Protein 5CEC (pdb70)

Solvent-accessible surface area: 24980 Å² total; per-residue (Å²): 143,27,111,61,22,0,30,0,55,6,41,25,119,29,207,112,93,122,25,77,37,50,128,63,42,90,56,63,36,20,0,0,19,0,0,0,0,0,1,0,0,1,0,6,52,125,51,15,2,73,72,37,6,93,2,72,2,14,12,14,55,35,122,99,64,8,55,40,3,9,1,44,11,24,71,4,0,2,1,4,23,25,0,0,3,0,1,0,2,1,1,24,111,72,164,6,59,117,4,44,99,2,10,2,0,43,32,4,12,9,14,41,61,0,14,33,90,34,33,29,55,18,114,9,56,110,79,121,72,57,105,88,17,6,70,81,3,123,50,23,0,66,78,28,2,22,65,103,27,37,106,41,107,5,76,102,4,64,86,70,0,66,172,46,50,5,119,13,30,112,207,19,147,12,84,26,184,65,13,39,53,40,83,114,106,121,54,150,119,76,174,134,23,51,28,12,22,0,46,0,0,10,0,52,28,0,0,0,50,0,1,5,27,18,0,6,12,0,0,5,10,0,2,54,36,8,47,10,44,155,30,1,66,70,36,4,45,58,74,17,143,6,84,91,73,44,4,65,1,58,3,0,0,0,31,38,84,37,44,117,93,151,67,56,31,2,53,0,5,0,52,8,0,0,85,0,0,61,14,0,15,141,25,0,68,86,118,69,38,82,6,6,28,0,0,0,0,0,21,83,2,137,71,19,53,0,9,16,9,12,10,4,2,43,10,1,0,4,1,0,12,2,42,14,28,72,0,16,1,1,0,0,9,0,18,1,152,99,29,66,7,6,0,0,0,0,1,25,0,24,24,52,152,24,47,6,12,29,1,22,0,10,12,61,4,3,36,67,0,3,43,12,0,9,113,27,30,7,47,129,83,45,198,21,116,85,66,42,14,11,2,1,27,110,139,0,54,7,76,150,96,195,42,23,155,54,0,9,79,1,0,43,88,7,26,48,67,106,0,92,116,35,7,106,147,120,108,16,82,25,62,17,74,37,178,11,14,0,6,4,4,2,8,0,0,10,25,16,5,46,91,2,0,98,22,0,29,74,79,174,14,73,28,64,48,112,8,94,29,35,2,2,2,2,0,0,0,0,4,37,34,7,12,80,0,0,23,34,1,5,154,48,56,7,71,8,55,12,73,2,12,34,141,62,8,14,2,0,1,5,10,0,11,17,15,31,126,141,0,0,68,26,0,17,89,127,47,174,78,4,9,52,78,45,11,79,87,10,15,2,0,4,2,11,1,0,45,41,2,29,53,72,32,0,58,17,1,55,167,77,45,14,62,54,178,57,138,10,159,166,40,27,31,3,46,55,0,0,126,112,8,52,6,112,52,0,13,118,18,15,62,154,63,216

Organism: Bdellovibrio bacteriovorus (strain ATCC 15356 / DSM 50701 / NCIMB 9529 / HD100) (NCBI:txid264462)

B-factor: mean 24.03, std 9.9, range [12.22, 92.9]

InterPro domains:
  IPR000667 Peptidase S13, D-Ala-D-Ala carboxypeptidase C [PF02113] (47-142)
  IPR000667 Peptidase S13, D-Ala-D-Ala carboxypeptidase C [PF02113] (226-387)
  IPR000667 Peptidase S13, D-Ala-D-Ala carboxypeptidase C [PR00922] (66-85)
  IPR000667 Peptidase S13, D-Ala-D-Ala carboxypeptidase C [PR00922] (231-253)
  IPR000667 Peptidase S13, D-Ala-D-Ala carboxypeptidase C [PR00922] (278-292)
  IPR000667 Peptidase S13, D-Ala-D-Ala carboxypeptidase C [PR00922] (364-377)
  IPR000667 Peptidase S13, D-Ala-D-Ala carboxypeptidase C [PTHR30023] (226-404)
  IPR012338 Beta-lactamase/transpeptidase-like [G3DSA:3.40.710.10] (58-423)
  IPR012338 Beta-lactamase/transpeptidase-like [SSF56601] (33-402)

Secondary structure (DSSP, 8-state):
--EEEEEEEEETT-SS-PPEE-TTTTSEEE-GGGHHHHHHHHHHHHH-TT---EEEEEEEE-TTS-EEEEEE----TT-SHHHHHHHHHHHHHTT--EEEEEEE-TT----TTTTSTTTTTSPPP--SSHHHHHHHHHHHIIIIITSPPPHHHHHHHHHHHHHTT----SS---EEEEEEE--GGG----TT-EEEEEEPSPHHHHHHHHHHHT-HHHHHHHHHHTTHHHHHHHHHHHHH---TTTEE-SSSS-S-SS-SSS----EEEHHHHHHHHHHHHHHHHTTT--GGGTSEETTT-TTSTTTT--GGGTTTEEEEEEEETTEEEEEEEEEETTEEEEEEEEEE--TTT-TTHHHHHHHHHHHHHHHHHHTTTSB---S-------S--TT-S-EE-/---HHHHHHHHHT-HHHHHHHHTTT-S-TT---TTS--HHHHHHHTT-HHHHHHHHHTT--S----TTS--HHHHHHHTT-HHHHHHHHHTT---S-B-SSTT--BHHHHHHHH-HHHHHHHHHH-GGGGG---TTS--HHHHHHHH--HHHHHHHHHTT--SS---TTS--HHHHHHHTT-HHHHHHHHH--

Radius of gyration: 25.17 Å; Cα contacts (8 Å, |Δi|>4): 1293; chains: 2; bounding box: 52×52×85 Å

Sequence (594 aa):
MVYLNSMCHMAANSKTQQIQGDDNKDDDKFPLASISKVVTTLWAVDRLGPDYRFKTKLHVTPTANGSYDIHIEGSRDPLFGRNMSYFLISELNRMKITKIEKLTFDENFLLAWLAEEKPMIGGTTPKYDTVEQQASIVRATLTSSSFATAISPGYYTILKTKAARIGVQMSNRPKIDVRTISFVKKAEFQKNEKSTTMVVLMSAPLKTILKRMNNQSNNYIADNLYWNLGGTEAFNAYIAGKMQADTSDIEFHNGSGNNEGSVAKPVYNEATCEMMIKVLYSLDKSLSAKGYDLSDVMAVAAKDKASTVGSYGGVMAGSTTAKTGSVNKAKTLMGSVSTKNGEIYFAVLMHTDYDDKSRSDWGVASQQIKNKVSQLINQNGGPKAIKYTEQLPLPFDKYSYLTKAKSSKALNEAAEQGDLAKVKNLVQKNKIDLNAQDETGMTPLMNAAMGGNLDIVKFLLSKKVNLELKNNGGETALAFAVTNDAYDVAEELIKAGANVDIIVAGDEGDTLFMRAAQNNKKTAESILAKNKSLINKANTLGETALFAVARYGTPADIDFLIKKGADLKLKNKKGQTALDVAKEASNQDTAKALSKKK

CATH classification: 3.40.710.10 (+1 more: 3.50.80.20)

Nearest PDB structures (foldseek):
  5cec-assembly1_A  TM=1.003E+00  e=2.203E-93  Bdellovibrio bacteriovorus HD100
  3v39-assembly1_A  TM=9.933E-01  e=1.295E-89  Bdellovibrio bacteriovorus
  5ced-assembly1_A  TM=9.972E-01  e=3.856E-83  Bdellovibrio bacteriovorus HD100
  5ceb-assembly2_B  TM=9.934E-01  e=6.053E-80  Bdellovibrio bacteriovorus HD100
  5cer-assembly4_G  TM=9.906E-01  e=1.009E-71  Bdellovibrio bacteriovorus HD100

Structure (mmCIF, N/CA/C/O backbone):
data_5CEC
#
_entry.id   5CEC
#
_cell.length_a   51.610
_cell.length_b   59.170
_cell.length_c   192.270
_cell.angle_alpha   90.000
_cell.angle_beta   90.000
_cell.angle_gamma   90.000
#
_symmetry.space_group_name_H-M   'P 21 21 21'
#
loop_
_entity.id
_entity.type
_entity.pdbx_description
1 polymer Bd3459
2 polymer Bd3460
3 non-polymer 'SULFATE ION'
4 water water
#
loop_
_atom_site.group_PDB
_atom_site.id
_atom_site.type_symbol
_atom_site.label_atom_id
_atom_site.label_alt_id
_atom_site.label_comp_id
_atom_site.label_asym_id
_atom_site.label_entity_id
_atom_site.label_seq_id
_atom_site.pdbx_PDB_ins_code
_atom_site.Cartn_x
_atom_site.Cartn_y
_atom_site.Cartn_z
_atom_site.occupancy
_atom_site.B_iso_or_equiv
_atom_site.auth_seq_id
_atom_site.auth_comp_id
_atom_site.auth_asym_id
_atom_site.auth_atom_id
_atom_site.pdbx_PDB_model_num
ATOM 1 N N . MET A 1 38 ? -23.725 -18.327 -38.257 1.00 20.55 38 MET A N 1
ATOM 2 C CA . MET A 1 38 ? -24.272 -17.561 -39.402 1.00 19.44 38 MET A CA 1
ATOM 3 C C . MET A 1 38 ? -24.613 -16.207 -38.887 1.00 19.95 38 MET A C 1
ATOM 4 O O . MET A 1 38 ? -25.108 -16.090 -37.770 1.00 21.19 38 MET A O 1
ATOM 9 N N . VAL A 1 39 ? -24.362 -15.207 -39.697 1.00 17.63 39 VAL A N 1
ATOM 10 C CA . VAL A 1 39 ? -24.626 -13.849 -39.278 1.00 16.53 39 VAL A CA 1
ATOM 11 C C . VAL A 1 39 ? -25.846 -13.313 -40.006 1.00 17.01 39 VAL A C 1
ATOM 12 O O . VAL A 1 39 ? -25.918 -13.412 -41.227 1.00 18.67 39 VAL A O 1
ATOM 16 N N . TYR A 1 40 ? -26.799 -12.774 -39.240 1.00 17.04 40 TYR A N 1
ATOM 17 C CA . TYR A 1 40 ? -27.890 -11.979 -39.814 1.00 17.65 40 TYR A CA 1
ATOM 18 C C . TYR A 1 40 ? -28.414 -11.037 -38.773 1.00 16.46 40 TYR A C 1
ATOM 19 O O . TYR A 1 40 ? -28.142 -11.197 -37.594 1.00 17.17 40 TYR A O 1
ATOM 28 N N . LEU A 1 41 ? -29.151 -10.034 -39.231 1.00 17.75 41 LEU A N 1
ATOM 29 C CA . LEU A 1 41 ? -29.742 -9.041 -38.362 1.00 16.94 41 LEU A CA 1
ATOM 30 C C . LEU A 1 41 ? -30.899 -9.623 -37.560 1.00 16.48 41 LEU A C 1
ATOM 31 O O . LEU A 1 41 ? -31.765 -10.282 -38.102 1.00 18.76 41 LEU A O 1
ATOM 36 N N . ASN A 1 42 ? -30.905 -9.365 -36.252 1.00 16.05 42 ASN A N 1
ATOM 37 C CA . ASN A 1 42 ? -32.104 -9.581 -35.434 1.00 17.19 42 ASN A CA 1
ATOM 38 C C . ASN A 1 42 ? -32.988 -8.346 -35.542 1.00 17.16 42 ASN A C 1
ATOM 39 O O . ASN A 1 42 ? -34.125 -8.438 -35.976 1.00 19.85 42 ASN A O 1
ATOM 44 N N . SER A 1 43 ? -32.461 -7.186 -35.158 1.00 16.70 43 SER A N 1
ATOM 45 C CA . SER A 1 43 ? -33.188 -5.927 -35.316 1.00 17.33 43 SER A CA 1
ATOM 46 C C . SER A 1 43 ? -32.280 -4.724 -35.272 1.00 16.76 43 SER A C 1
ATOM 47 O O . SER A 1 43 ? -31.302 -4.724 -34.547 1.00 16.38 43 SER A O 1
ATOM 50 N N . MET A 1 44 ? -32.661 -3.680 -36.019 1.00 16.33 44 MET A N 1
ATOM 51 C CA . MET A 1 44 ? -32.059 -2.355 -35.910 1.00 16.72 44 MET A CA 1
ATOM 52 C C . MET A 1 44 ? -33.146 -1.331 -35.803 1.00 18.10 44 MET A C 1
ATOM 53 O O . MET A 1 44 ? -34.162 -1.380 -36.509 1.00 19.95 44 MET A O 1
ATOM 58 N N . CYS A 1 45 ? -32.896 -0.359 -34.955 1.00 17.82 45 CYS A N 1
ATOM 59 C CA . CYS A 1 45 ? -33.850 0.726 -34.769 1.00 20.28 45 CYS A CA 1
ATOM 60 C C . CYS A 1 45 ? -33.074 2.038 -34.516 1.00 17.98 45 CYS A C 1
ATOM 61 O O . CYS A 1 45 ? -31.889 2.030 -34.182 1.00 17.39 45 CYS A O 1
ATOM 64 N N . HIS A 1 46 ? -33.755 3.160 -34.681 1.00 18.21 46 HIS A N 1
ATOM 65 C CA . HIS A 1 46 ? -33.164 4.461 -34.459 1.00 18.78 46 HIS A CA 1
ATOM 66 C C . HIS A 1 46 ? -34.230 5.514 -34.143 1.00 18.35 46 HIS A C 1
ATOM 67 O O . HIS A 1 46 ? -35.400 5.316 -34.440 1.00 20.93 46 HIS A O 1
ATOM 74 N N . MET A 1 47 ? -33.824 6.654 -33.579 1.00 19.10 47 MET A N 1
ATOM 75 C CA . MET A 1 47 ? -34.765 7.745 -33.338 1.00 19.44 47 MET A CA 1
ATOM 76 C C . MET A 1 47 ? -33.952 9.022 -33.214 1.00 20.25 47 MET A C 1
ATOM 77 O O . MET A 1 47 ? -32.976 9.044 -32.460 1.00 19.83 47 MET A O 1
ATOM 82 N N . ALA A 1 48 ? -34.375 10.101 -33.889 1.00 21.15 48 ALA A N 1
ATOM 83 C CA . ALA A 1 48 ? -33.706 11.398 -33.691 1.00 22.55 48 ALA A CA 1
ATOM 84 C C . ALA A 1 48 ? -33.925 11.835 -32.239 1.00 22.81 48 ALA A C 1
ATOM 85 O O . ALA A 1 48 ? -35.033 11.698 -31.701 1.00 24.45 48 ALA A O 1
ATOM 87 N N . ALA A 1 49 ? -32.893 12.383 -31.606 1.00 23.05 49 ALA A N 1
ATOM 88 C CA . ALA A 1 49 ? -32.972 12.786 -30.187 1.00 24.30 49 ALA A CA 1
ATOM 89 C C . ALA A 1 49 ? -34.019 13.851 -29.914 1.00 28.15 49 ALA A C 1
ATOM 90 O O . ALA A 1 49 ? -34.652 13.888 -28.836 1.00 31.00 49 ALA A O 1
ATOM 92 N N . ASN A 1 50 ? -34.187 14.726 -30.894 1.00 27.10 50 ASN A N 1
ATOM 93 C CA . ASN A 1 50 ? -35.136 15.814 -30.815 1.00 27.56 50 ASN A CA 1
ATOM 94 C C . ASN A 1 50 ? -36.546 15.467 -31.347 1.00 29.02 50 ASN A C 1
ATOM 95 O O . ASN A 1 50 ? -37.372 16.359 -31.546 1.00 29.91 50 ASN A O 1
ATOM 100 N N . SER A 1 51 ? -36.833 14.191 -31.600 1.00 29.08 51 SER A N 1
ATOM 101 C CA . SER A 1 51 ? -38.136 13.787 -32.117 1.00 33.85 51 SER A CA 1
ATOM 102 C C . SER A 1 51 ? -39.307 14.313 -31.269 1.00 36.88 51 SER A C 1
ATOM 103 O O . SER A 1 51 ? -39.326 14.108 -30.053 1.00 37.08 51 SER A O 1
ATOM 106 N N . LYS A 1 52 ? -40.260 14.991 -31.912 1.00 40.65 52 LYS A N 1
ATOM 107 C CA . LYS A 1 52 ? -41.477 15.472 -31.228 1.00 42.22 52 LYS A CA 1
ATOM 108 C C . LYS A 1 52 ? -42.427 14.330 -30.861 1.00 40.89 52 LYS A C 1
ATOM 109 O O . LYS A 1 52 ? -43.061 14.353 -29.797 1.00 46.56 52 LYS A O 1
ATOM 115 N N . THR A 1 53 ? -42.535 13.344 -31.753 1.00 40.70 53 THR A N 1
ATOM 116 C CA . THR A 1 53 ? -43.449 12.223 -31.569 1.00 44.19 53 THR A CA 1
ATOM 117 C C . THR A 1 53 ? -42.801 11.150 -30.688 1.00 43.68 53 THR A C 1
ATOM 118 O O . THR A 1 53 ? -43.501 10.342 -30.093 1.00 44.84 53 THR A O 1
ATOM 122 N N . GLN A 1 54 ? -41.461 11.130 -30.622 1.00 43.43 54 GLN A N 1
ATOM 123 C CA . GLN A 1 54 ? -40.705 10.042 -29.994 1.00 41.50 54 GLN A CA 1
ATOM 124 C C . GLN A 1 54 ? -41.114 8.654 -30.534 1.00 36.31 54 GLN A C 1
ATOM 125 O O . GLN A 1 54 ? -41.080 7.648 -29.815 1.00 40.90 54 GLN A O 1
ATOM 131 N N . GLN A 1 55 ? -41.460 8.606 -31.820 1.00 35.34 55 GLN A N 1
ATOM 132 C CA . GLN A 1 55 ? -41.729 7.347 -32.494 1.00 33.48 55 GLN A CA 1
ATOM 133 C C . GLN A 1 55 ? -40.392 6.727 -32.862 1.00 29.80 55 GLN A C 1
ATOM 134 O O . GLN A 1 55 ? -39.544 7.330 -33.509 1.00 30.50 55 GLN A O 1
ATOM 140 N N . ILE A 1 56 ? -40.215 5.497 -32.456 1.00 26.88 56 ILE A N 1
ATOM 141 C CA . ILE A 1 56 ? -38.993 4.757 -32.794 1.00 24.75 56 ILE A CA 1
ATOM 142 C C . ILE A 1 56 ? -39.118 4.146 -34.189 1.00 25.32 56 ILE A C 1
ATOM 143 O O . ILE A 1 56 ? -40.132 3.507 -34.502 1.00 28.35 56 ILE A O 1
ATOM 148 N N . GLN A 1 57 ? -38.094 4.346 -35.022 1.00 24.78 57 GLN A N 1
ATOM 149 C CA . GLN A 1 57 ? -38.059 3.843 -36.391 1.00 26.50 57 GLN A CA 1
ATOM 150 C C . GLN A 1 57 ? -37.259 2.544 -36.399 1.00 24.58 57 GLN A C 1
ATOM 151 O O . GLN A 1 57 ? -36.227 2.454 -35.762 1.00 26.32 57 GLN A O 1
ATOM 157 N N . GLY A 1 58 ? -37.702 1.559 -37.163 1.00 24.66 58 GLY A N 1
ATOM 158 C CA . GLY A 1 58 ? -36.902 0.360 -37.352 1.00 28.44 58 GLY A CA 1
ATOM 159 C C . GLY A 1 58 ? -37.768 -0.733 -37.887 1.00 26.81 58 GLY A C 1
ATOM 160 O O . GLY A 1 58 ? -38.933 -0.499 -38.200 1.00 29.25 58 GLY A O 1
ATOM 161 N N . ASP A 1 59 ? -37.188 -1.925 -37.963 1.00 26.18 59 ASP A N 1
ATOM 162 C CA . ASP A 1 59 ? -37.868 -3.084 -38.529 1.00 25.19 59 ASP A CA 1
ATOM 163 C C . ASP A 1 59 ? -38.967 -3.697 -37.633 1.00 25.56 59 ASP A C 1
ATOM 164 O O . ASP A 1 59 ? -39.155 -3.288 -36.503 1.00 24.84 59 ASP A O 1
ATOM 169 N N . ASP A 1 60 ? -39.684 -4.702 -38.163 1.00 25.26 60 ASP A N 1
ATOM 170 C CA . ASP A 1 60 ? -40.778 -5.363 -37.407 1.00 25.43 60 ASP A CA 1
ATOM 171 C C . ASP A 1 60 ? -40.347 -6.173 -36.221 1.00 24.20 60 ASP A C 1
ATOM 172 O O . ASP A 1 60 ? -41.211 -6.551 -35.419 1.00 29.42 60 ASP A O 1
ATOM 177 N N . ASN A 1 61 ? -39.029 -6.407 -36.074 1.00 21.90 61 ASN A N 1
ATOM 178 C CA . ASN A 1 61 ? -38.549 -7.115 -34.918 1.00 22.02 61 ASN A CA 1
ATOM 179 C C . ASN A 1 61 ? -38.087 -6.192 -33.841 1.00 20.16 61 ASN A C 1
ATOM 180 O O . ASN A 1 61 ? -37.557 -6.663 -32.863 1.00 21.38 61 ASN A O 1
ATOM 185 N N . LYS A 1 62 ? -38.376 -4.881 -33.963 1.00 19.87 62 LYS A N 1
ATOM 186 C CA . LYS A 1 62 ? -37.885 -3.913 -32.958 1.00 20.17 62 LYS A CA 1
ATOM 187 C C . LYS A 1 62 ? -38.511 -4.075 -31.566 1.00 19.95 62 LYS A C 1
ATOM 188 O O . LYS A 1 62 ? -38.001 -3.527 -30.588 1.00 19.95 62 LYS A O 1
ATOM 194 N N . ASP A 1 63 ? -39.644 -4.786 -31.502 1.00 20.98 63 ASP A N 1
ATOM 195 C CA A ASP A 1 63 ? -40.317 -5.075 -30.230 0.50 22.15 63 ASP A CA 1
ATOM 196 C CA B ASP A 1 63 ? -40.346 -5.091 -30.248 0.50 23.00 63 ASP A CA 1
ATOM 197 C C . ASP A 1 63 ? -40.160 -6.541 -29.759 1.00 22.35 63 ASP A C 1
ATOM 198 O O . ASP A 1 63 ? -40.913 -7.011 -28.871 1.00 25.11 63 ASP A O 1
ATOM 207 N N . ASP A 1 64 ? -39.167 -7.254 -30.315 1.00 21.89 64 ASP A N 1
ATOM 208 C CA . ASP A 1 64 ? -38.863 -8.636 -29.913 1.00 22.38 64 ASP A CA 1
ATOM 209 C C . ASP A 1 64 ? -37.587 -8.668 -29.069 1.00 19.81 64 ASP A C 1
ATOM 210 O O . ASP A 1 64 ? -36.617 -7.925 -29.355 1.00 19.41 64 ASP A O 1
ATOM 215 N N . LYS A 1 65 ? -37.560 -9.516 -28.034 1.00 20.05 65 L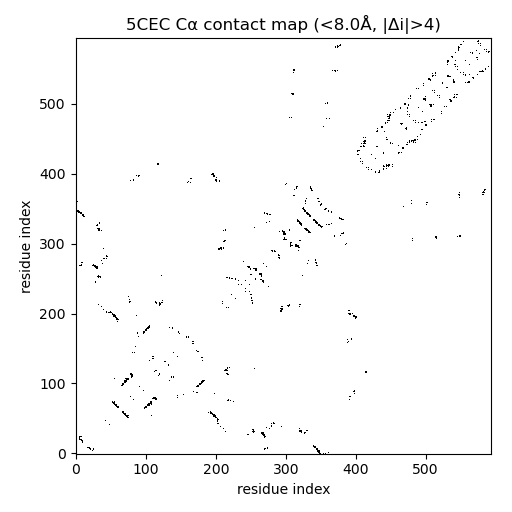YS A N 1
ATOM 216 C CA . LYS A 1 65 ? -36.359 -9.602 -27.185 1.00 18.47 65 LYS A CA 1
ATOM 217 C C . LYS A 1 65 ? -35.242 -10.385 -27.873 1.00 19.28 65 LYS A C 1
ATOM 218 O O . LYS A 1 65 ? -35.499 -11.449 -28.441 1.00 19.41 65 LYS A O 1
ATOM 224 N N . PHE A 1 66 ? -34.005 -9.867 -27.780 1.00 17.58 66 PHE A N 1
ATOM 225 C CA . PHE A 1 66 ? -32.797 -10.563 -28.261 1.00 17.85 66 PHE A CA 1
ATOM 226 C C . PHE A 1 66 ? -31.684 -10.427 -27.234 1.00 17.21 66 PHE A C 1
ATOM 227 O O . PHE A 1 66 ? -31.713 -9.500 -26.406 1.00 16.83 66 PHE A O 1
ATOM 235 N N . PRO A 1 67 ? -30.685 -11.319 -27.288 1.00 16.40 67 PRO A N 1
ATOM 236 C CA . PRO A 1 67 ? -29.529 -11.160 -26.406 1.00 16.50 67 PRO A CA 1
ATOM 237 C C . PRO A 1 67 ? -28.797 -9.842 -26.645 1.00 15.50 67 PRO A C 1
ATOM 238 O O . PRO A 1 67 ? -28.588 -9.466 -27.794 1.00 15.96 67 PRO A O 1
ATOM 242 N N . LEU A 1 68 ? -28.471 -9.163 -25.559 1.00 15.42 68 LEU A N 1
ATOM 243 C CA . LEU A 1 68 ? -27.829 -7.854 -25.634 1.00 14.94 68 LEU A CA 1
ATOM 244 C C . LEU A 1 68 ? -26.318 -7.896 -25.552 1.00 14.70 68 LEU A C 1
ATOM 245 O O . LEU A 1 68 ? -25.635 -6.956 -25.983 1.00 15.17 68 LEU A O 1
ATOM 250 N N . ALA A 1 69 ? -25.794 -8.915 -24.894 1.00 15.00 69 ALA A N 1
ATOM 251 C CA . ALA A 1 69 ? -24.372 -8.909 -24.521 1.00 15.21 69 ALA A CA 1
ATOM 252 C C . ALA A 1 69 ? -24.055 -7.617 -23.758 1.00 14.42 69 ALA A C 1
ATOM 253 O O . ALA A 1 69 ? -24.911 -7.120 -23.012 1.00 14.30 69 ALA A O 1
ATOM 255 N N . SER A 1 70 ? -22.875 -7.028 -23.962 1.00 14.32 70 SER A N 1
ATOM 256 C CA . SER A 1 70 ? -22.441 -5.929 -23.112 1.00 14.21 70 SER A CA 1
ATOM 257 C C . SER A 1 70 ? -23.129 -4.590 -23.380 1.00 13.63 70 SER A C 1
ATOM 258 O O . SER A 1 70 ? -22.889 -3.648 -22.626 1.00 13.62 70 SER A O 1
ATOM 261 N N . ILE A 1 71 ? -24.010 -4.459 -24.376 1.00 12.86 71 ILE A N 1
ATOM 262 C CA . ILE A 1 71 ? -24.849 -3.247 -24.367 1.00 13.30 71 ILE A CA 1
ATOM 263 C C . ILE A 1 71 ? -25.776 -3.212 -23.162 1.00 13.26 71 ILE A C 1
ATOM 264 O O . ILE A 1 71 ? -26.245 -2.136 -22.767 1.00 13.97 71 ILE A O 1
ATOM 269 N N . SER A 1 72 ? -25.952 -4.348 -22.496 1.00 13.33 72 SER A N 1
ATOM 270 C CA . SER A 1 72 ? -26.549 -4.366 -21.167 1.00 13.28 72 SER A CA 1
ATOM 271 C C . SER A 1 72 ? -25.955 -3.304 -20.234 1.00 14.39 72 SER A C 1
ATOM 272 O O . SER A 1 72 ? -26.619 -2.779 -19.351 1.00 14.85 72 SER A O 1
ATOM 275 N N . LYS A 1 73 ? -24.649 -3.052 -20.389 1.00 13.42 73 LYS A N 1
ATOM 276 C CA . LYS A 1 73 ? -23.969 -2.088 -19.496 1.00 13.51 73 LYS A CA 1
ATOM 277 C C . LYS A 1 73 ? -24.511 -0.672 -19.629 1.00 14.07 73 LYS A C 1
ATOM 278 O O . LYS A 1 73 ? -24.400 0.091 -18.688 1.00 14.81 73 LYS A O 1
ATOM 284 N N . VAL A 1 74 ? -25.100 -0.345 -20.778 1.00 13.35 74 VAL A N 1
ATOM 285 C CA . VAL A 1 74 ? -25.721 0.970 -20.913 1.00 13.92 74 VAL A CA 1
ATOM 286 C C . VAL A 1 74 ? -26.992 1.056 -20.039 1.00 14.03 74 VAL A C 1
ATOM 287 O O . VAL A 1 74 ? -27.307 2.105 -19.486 1.00 14.49 74 VAL A O 1
ATOM 291 N N . VAL A 1 75 ? -27.704 -0.058 -19.905 1.00 14.49 75 VAL A N 1
ATOM 292 C CA . VAL A 1 75 ? -28.880 -0.106 -19.038 1.00 14.38 75 VAL A CA 1
ATOM 293 C C . VAL A 1 75 ? -28.448 0.030 -17.579 1.00 14.87 75 VAL A C 1
ATOM 294 O O . VAL A 1 75 ? -29.018 0.817 -16.802 1.00 15.00 75 VAL A O 1
ATOM 298 N N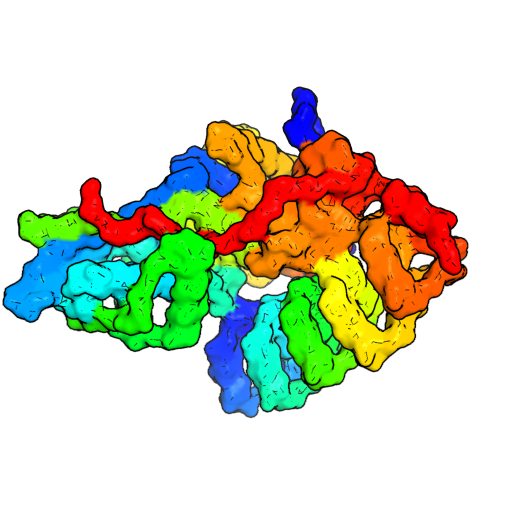 . THR A 1 76 ? -27.396 -0.690 -17.211 1.00 14.35 76 THR A N 1
ATOM 299 C CA . THR A 1 76 ? -26.830 -0.547 -15.838 1.00 14.42 76 THR A CA 1
ATOM 300 C C . THR A 1 76 ? -26.364 0.910 -15.580 1.00 14.35 76 THR A C 1
ATOM 301 O O . THR A 1 76 ? -26.545 1.415 -14.479 1.00 14.96 76 THR A O 1
ATOM 305 N N . THR A 1 77 ? -25.781 1.530 -16.608 1.00 13.98 77 THR A N 1
ATOM 306 C CA . THR A 1 77 ? -25.333 2.934 -16.551 1.00 13.76 77 THR A CA 1
ATOM 307 C C . THR A 1 77 ? -26.528 3.827 -16.243 1.00 14.43 77 THR A C 1
ATOM 308 O O . THR A 1 77 ? -26.444 4.667 -15.349 1.00 15.09 77 THR A O 1
ATOM 312 N N . LEU A 1 78 ? -27.631 3.656 -16.965 1.00 14.67 78 LEU A N 1
ATOM 313 C CA . LEU A 1 78 ? -28.838 4.468 -16.709 1.00 14.77 78 LEU A CA 1
ATOM 314 C C . LEU A 1 78 ? -29.304 4.264 -15.263 1.00 15.20 78 LEU A C 1
ATOM 315 O O . LEU A 1 78 ? -29.604 5.236 -14.555 1.00 16.77 78 LEU A O 1
ATOM 320 N N . TRP A 1 79 ? -29.398 3.005 -14.831 1.00 15.42 79 TRP A N 1
ATOM 321 C CA . TRP A 1 79 ? -29.891 2.709 -13.483 1.00 14.72 79 TRP A CA 1
ATOM 322 C C . TRP A 1 79 ? -29.017 3.430 -12.447 1.00 14.65 79 TRP A C 1
ATOM 323 O O . TRP A 1 79 ? -29.541 4.094 -11.543 1.00 16.37 79 TRP A O 1
ATOM 334 N N . ALA A 1 80 ? -27.690 3.311 -12.580 1.00 14.70 80 ALA A N 1
ATOM 335 C CA . ALA A 1 80 ? -26.778 3.934 -11.633 1.00 15.06 80 ALA A CA 1
ATOM 336 C C . ALA A 1 80 ? -26.890 5.482 -11.679 1.00 14.72 80 ALA A C 1
ATOM 337 O O . ALA A 1 80 ? -26.830 6.145 -10.639 1.00 16.17 80 ALA A O 1
ATOM 339 N N . VAL A 1 81 ? -26.934 6.055 -12.886 1.00 15.17 81 VAL A N 1
ATOM 340 C CA . VAL A 1 81 ? -27.061 7.516 -13.020 1.00 16.35 81 VAL A CA 1
ATOM 341 C C . VAL A 1 81 ? -28.327 8.007 -12.333 1.00 16.86 81 VAL A C 1
ATOM 342 O O . VAL A 1 81 ? -28.314 9.005 -11.630 1.00 18.61 81 VAL A O 1
ATOM 346 N N . ASP A 1 82 ? -29.420 7.289 -12.530 1.00 16.57 82 ASP A N 1
ATOM 347 C CA . ASP A 1 82 ? -30.714 7.666 -11.903 1.00 17.60 82 ASP A CA 1
ATOM 348 C C . ASP A 1 82 ? -30.693 7.468 -10.381 1.00 17.89 82 ASP A C 1
ATOM 349 O O . ASP A 1 82 ? -31.209 8.304 -9.640 1.00 21.07 82 ASP A O 1
ATOM 354 N N . ARG A 1 83 ? -30.132 6.368 -9.900 1.00 18.85 83 ARG A N 1
ATOM 355 C CA . ARG A 1 83 ? -30.175 6.073 -8.473 1.00 18.42 83 ARG A CA 1
ATOM 356 C C . ARG A 1 83 ? -29.150 6.886 -7.676 1.00 19.11 83 ARG A C 1
ATOM 357 O O . ARG A 1 83 ? -29.415 7.254 -6.527 1.00 21.81 83 ARG A O 1
ATOM 365 N N . LEU A 1 84 ? -27.981 7.124 -8.255 1.00 18.13 84 LEU A N 1
ATOM 366 C CA . LEU A 1 84 ? -26.869 7.767 -7.538 1.00 19.81 84 LEU A CA 1
ATOM 367 C C . LEU A 1 84 ? -26.531 9.173 -7.968 1.00 18.36 84 LEU A C 1
ATOM 368 O O . LEU A 1 84 ? -26.090 9.987 -7.143 1.00 20.59 84 LEU A O 1
ATOM 373 N N . GLY A 1 85 ? -26.699 9.448 -9.253 1.00 20.06 85 GLY A N 1
ATOM 374 C CA . GLY A 1 85 ? -26.284 10.704 -9.862 1.00 19.19 85 GLY A CA 1
ATOM 375 C C . GLY A 1 85 ? -24.876 10.580 -10.444 1.00 18.47 85 GLY A C 1
ATOM 376 O O . GLY A 1 85 ? -24.012 9.921 -9.876 1.00 18.09 85 GLY A O 1
ATOM 377 N N . PRO A 1 86 ? -24.627 11.254 -11.578 1.00 18.37 86 PRO A N 1
ATOM 378 C CA . PRO A 1 86 ? -23.311 11.135 -12.223 1.00 19.26 86 PRO A CA 1
ATOM 379 C C . PRO A 1 86 ? -22.138 11.701 -11.441 1.00 18.13 86 PRO A C 1
ATOM 380 O O . PRO A 1 86 ? -21.003 11.343 -11.739 1.00 18.44 86 PRO A O 1
ATOM 384 N N . ASP A 1 87 ? -22.414 12.565 -10.469 1.00 17.43 87 ASP A N 1
ATOM 385 C CA . ASP A 1 87 ? -21.371 13.150 -9.642 1.00 18.16 87 ASP A CA 1
ATOM 386 C C . ASP A 1 87 ? -21.208 12.441 -8.309 1.00 18.34 87 ASP A C 1
ATOM 387 O O . ASP A 1 87 ? -20.415 12.869 -7.456 1.00 20.35 87 ASP A O 1
ATOM 392 N N . TYR A 1 88 ? -21.930 11.336 -8.115 1.00 17.86 88 TYR A N 1
ATOM 393 C CA . TYR A 1 88 ? -21.845 10.579 -6.853 1.00 16.99 88 TYR A CA 1
ATOM 394 C C . TYR A 1 88 ? -20.412 10.051 -6.672 1.00 15.77 88 TYR A C 1
ATOM 395 O O . TYR A 1 88 ? -19.801 9.585 -7.644 1.00 18.40 88 TYR A O 1
ATOM 404 N N . ARG A 1 89 ? -19.912 10.078 -5.438 1.00 16.54 89 ARG A N 1
ATOM 405 C CA . ARG A 1 89 ? -18.659 9.422 -5.099 1.00 16.64 89 ARG A CA 1
ATOM 406 C C . ARG A 1 89 ? -18.867 8.381 -4.001 1.00 16.08 89 ARG A C 1
ATOM 407 O O . ARG A 1 89 ? -19.650 8.585 -3.082 1.00 17.75 89 ARG A O 1
ATOM 415 N N . PHE A 1 90 ? -18.173 7.250 -4.143 1.00 15.61 90 PHE A N 1
ATOM 416 C CA . PHE A 1 90 ? -18.177 6.204 -3.154 1.00 16.44 90 PHE A CA 1
ATOM 417 C C . PHE A 1 90 ? -17.198 6.637 -2.079 1.00 17.51 90 PHE A C 1
ATOM 418 O O . PHE A 1 90 ? -16.007 6.807 -2.348 1.00 17.71 90 PHE A O 1
ATOM 426 N N . LYS A 1 91 ? -17.709 6.795 -0.862 1.00 17.21 91 LYS A N 1
ATOM 427 C CA . LYS A 1 91 ? -16.938 7.417 0.246 1.00 18.53 91 LYS A CA 1
ATOM 428 C C . LYS A 1 91 ? -16.469 6.326 1.197 1.00 18.65 91 LYS A C 1
ATOM 429 O O . LYS A 1 91 ? -17.164 5.993 2.173 1.00 20.93 91 LYS A O 1
ATOM 435 N N . THR A 1 92 ? -15.315 5.729 0.892 1.00 17.22 92 THR A N 1
ATOM 436 C CA . THR A 1 92 ? -14.726 4.699 1.761 1.00 17.68 92 THR A CA 1
ATOM 437 C C . THR A 1 92 ? -14.141 5.433 2.971 1.00 17.18 92 THR A C 1
ATOM 438 O O . THR A 1 92 ? -13.449 6.443 2.814 1.00 19.36 92 THR A O 1
ATOM 442 N N . LYS A 1 93 ? -14.474 4.962 4.174 1.00 17.18 93 LYS A N 1
ATOM 443 C CA . LYS A 1 93 ? -14.018 5.603 5.394 1.00 18.51 93 LYS A CA 1
ATOM 444 C C . LYS A 1 93 ? -12.979 4.745 6.099 1.00 16.98 93 LYS A C 1
ATOM 445 O O . LYS A 1 93 ? -13.088 3.523 6.164 1.00 19.13 93 LYS A O 1
ATOM 451 N N . LEU A 1 94 ? -11.919 5.383 6.555 1.00 17.00 94 LEU A N 1
ATOM 452 C CA . LEU A 1 94 ? -10.895 4.723 7.338 1.00 17.24 94 LEU A CA 1
ATOM 453 C C . LEU A 1 94 ? -10.980 5.325 8.737 1.00 17.64 94 LEU A C 1
ATOM 454 O O . LEU A 1 94 ? -10.858 6.534 8.920 1.00 21.21 94 LEU A O 1
ATOM 459 N N . HIS A 1 95 ? -11.128 4.471 9.718 1.00 17.56 95 HIS A N 1
ATOM 460 C CA . HIS A 1 95 ? -11.158 4.862 11.117 1.00 18.30 95 HIS A CA 1
ATOM 461 C C . HIS A 1 95 ? -9.786 4.569 11.685 1.00 18.62 95 HIS A C 1
ATOM 462 O O . HIS A 1 95 ? -9.414 3.412 11.771 1.00 20.07 95 HIS A O 1
ATOM 469 N N . VAL A 1 96 ? -9.030 5.626 11.981 1.00 18.21 96 VAL A N 1
ATOM 470 C CA . VAL A 1 96 ? -7.590 5.535 12.243 1.00 19.69 96 VAL A CA 1
ATOM 471 C C . VAL A 1 96 ? -7.301 5.849 13.696 1.00 19.99 96 VAL A C 1
ATOM 472 O O . VAL A 1 96 ? -7.640 6.957 14.157 1.00 21.73 96 VAL A O 1
ATOM 476 N N . THR A 1 97 ? -6.638 4.933 14.399 1.00 20.07 97 THR A N 1
ATOM 477 C CA . THR A 1 97 ? -6.306 5.135 15.815 1.00 21.72 97 THR A CA 1
ATOM 478 C C . THR A 1 97 ? -4.813 4.894 16.051 1.00 22.38 97 THR A C 1
ATOM 479 O O . THR A 1 97 ? -4.306 3.832 15.661 1.00 24.06 97 THR A O 1
ATOM 483 N N . PRO A 1 98 ? -4.112 5.854 16.684 1.00 23.42 98 PRO A N 1
ATOM 484 C CA . PRO A 1 98 ? -2.690 5.599 16.980 1.00 25.09 98 PRO A CA 1
ATOM 485 C C . PRO A 1 98 ? -2.517 4.505 18.037 1.00 26.31 98 PRO A C 1
ATOM 486 O O . PRO A 1 98 ? -3.380 4.347 18.893 1.00 28.94 98 PRO A O 1
ATOM 490 N N . THR A 1 99 ? -1.447 3.719 17.935 1.00 27.23 99 THR A N 1
ATOM 491 C CA . THR A 1 99 ? -1.144 2.698 18.943 1.00 31.93 99 THR A CA 1
ATOM 492 C C . THR A 1 99 ? 0.146 3.055 19.638 1.00 38.65 99 THR A C 1
ATOM 493 O O . THR A 1 99 ? 0.954 3.831 19.116 1.00 38.44 99 THR A O 1
ATOM 497 N N . ALA A 1 100 ? 0.352 2.425 20.790 1.00 44.59 100 ALA A N 1
ATOM 498 C CA . ALA A 1 100 ? 1.475 2.728 21.683 1.00 47.75 100 ALA A CA 1
ATOM 499 C C . ALA A 1 100 ? 2.873 2.693 21.028 1.00 50.23 100 ALA A C 1
ATOM 500 O O . ALA A 1 100 ? 3.767 3.420 21.477 1.00 57.85 100 ALA A O 1
ATOM 502 N N . ASN A 1 101 ? 3.061 1.875 19.984 1.00 49.46 101 ASN A N 1
ATOM 503 C CA . ASN A 1 101 ? 4.384 1.716 19.330 1.00 50.88 101 ASN A CA 1
ATOM 504 C C . ASN A 1 101 ? 4.656 2.590 18.074 1.00 50.36 101 ASN A C 1
ATOM 505 O O . ASN A 1 101 ? 5.582 2.284 17.302 1.00 50.43 101 ASN A O 1
ATOM 510 N N . GLY A 1 102 ? 3.866 3.654 17.866 1.00 45.94 102 GLY A N 1
ATOM 511 C CA . GLY A 1 102 ? 4.002 4.527 16.680 1.00 46.50 102 GLY A CA 1
ATOM 512 C C . GLY A 1 102 ? 3.300 4.025 15.423 1.00 42.16 102 GLY A C 1
ATOM 513 O O . GLY A 1 102 ? 3.401 4.623 14.339 1.00 44.36 102 GLY A O 1
ATOM 514 N N . SER A 1 103 ? 2.593 2.912 15.550 1.00 35.55 103 SER A N 1
ATOM 515 C CA . SER A 1 103 ? 1.795 2.389 14.455 1.00 33.36 103 SER A CA 1
ATOM 516 C C . SER A 1 103 ? 0.359 2.900 14.595 1.00 29.12 103 SER A C 1
ATOM 517 O O . SER A 1 103 ? 0.057 3.786 15.433 1.00 29.25 103 SER A O 1
ATOM 520 N N . TYR A 1 104 ? -0.508 2.374 13.729 1.00 23.62 104 TYR A N 1
ATOM 521 C CA . TYR A 1 104 ? -1.921 2.732 13.730 1.00 22.20 104 TYR A CA 1
ATOM 522 C C . TYR A 1 104 ? -2.759 1.496 13.564 1.00 21.06 104 TYR A C 1
ATOM 523 O O . TYR A 1 104 ? -2.338 0.541 12.902 1.00 22.12 104 TYR A O 1
ATOM 532 N N . ASP A 1 105 ? -3.932 1.512 14.188 1.00 20.54 105 ASP A N 1
ATOM 533 C CA . ASP A 1 105 ? -5.007 0.581 13.855 1.00 21.34 105 ASP A CA 1
ATOM 534 C C . ASP A 1 105 ? -5.934 1.265 12.879 1.00 20.36 105 ASP A C 1
ATOM 535 O O . ASP A 1 105 ? -6.243 2.460 13.040 1.00 21.55 105 ASP A O 1
ATOM 540 N N . ILE A 1 106 ? -6.391 0.524 11.868 1.00 19.49 106 ILE A N 1
ATOM 541 C CA . ILE A 1 106 ? -7.266 1.089 10.856 1.00 19.45 106 ILE A CA 1
ATOM 542 C C . ILE A 1 106 ? -8.414 0.152 10.594 1.00 18.54 106 ILE A C 1
ATOM 543 O O . ILE A 1 106 ? -8.200 -1.013 10.283 1.00 19.77 106 ILE A O 1
ATOM 548 N N . HIS A 1 107 ? -9.634 0.670 10.683 1.00 18.57 107 HIS A N 1
ATOM 549 C CA . HIS A 1 107 ? -10.816 -0.068 10.256 1.00 18.07 107 HIS A CA 1
ATOM 550 C C . HIS A 1 107 ? -11.368 0.562 8.988 1.00 17.35 107 HIS A C 1
ATOM 551 O O . HIS A 1 107 ? -11.637 1.760 8.975 1.00 18.27 107 HIS A O 1
ATOM 558 N N . ILE A 1 108 ? -11.525 -0.225 7.924 1.00 17.67 108 ILE A N 1
ATOM 559 C CA . ILE A 1 108 ? -12.139 0.242 6.678 1.00 17.21 108 ILE A CA 1
ATOM 560 C C . ILE A 1 108 ? -13.658 0.008 6.686 1.00 16.93 108 ILE A C 1
ATOM 561 O O . ILE A 1 108 ? -14.129 -1.131 6.731 1.00 18.33 108 ILE A O 1
ATOM 566 N N . GLU A 1 109 ? -14.403 1.101 6.706 1.00 17.15 109 GLU A N 1
ATOM 567 C CA . GLU A 1 109 ? -15.834 1.105 6.563 1.00 17.68 109 GLU A CA 1
ATOM 568 C C . GLU A 1 109 ? -16.101 1.295 5.081 1.00 17.03 109 GLU A C 1
ATOM 569 O O . GLU A 1 109 ? -15.927 2.391 4.530 1.00 17.71 109 GLU A O 1
ATOM 575 N N . GLY A 1 110 ? -16.466 0.202 4.409 1.00 16.40 110 GLY A N 1
ATOM 576 C CA . GLY A 1 110 ? -16.566 0.248 2.964 1.00 16.83 110 GLY A CA 1
ATOM 577 C C . GLY A 1 110 ? -17.745 1.037 2.427 1.00 16.50 110 GLY A C 1
ATOM 578 O O . GLY A 1 110 ? -18.708 1.307 3.135 1.00 18.70 110 GLY A O 1
ATOM 579 N N . SER A 1 111 ? -17.640 1.398 1.160 1.00 16.42 111 SER A N 1
ATOM 580 C CA . SER A 1 111 ? -18.659 2.109 0.437 1.00 16.18 111 SER A CA 1
ATOM 581 C C . SER A 1 111 ? -19.254 1.307 -0.734 1.00 17.08 111 SER A C 1
ATOM 582 O O . SER A 1 111 ? -20.047 1.849 -1.495 1.00 17.51 111 SER A O 1
ATOM 585 N N . ARG A 1 112 ? -18.790 0.069 -0.932 1.00 16.53 112 ARG A N 1
ATOM 586 C CA . ARG A 1 112 ? -19.115 -0.731 -2.120 1.00 16.27 112 ARG A CA 1
ATOM 587 C C . ARG A 1 112 ? -18.635 -0.089 -3.418 1.00 15.69 112 ARG A C 1
ATOM 588 O O . ARG A 1 112 ? -19.130 -0.362 -4.502 1.00 16.15 112 ARG A O 1
ATOM 596 N N . ASP A 1 113 ? -17.563 0.704 -3.311 1.00 14.37 113 ASP A N 1
ATOM 597 C CA . ASP A 1 113 ? -16.878 1.251 -4.503 1.00 15.17 113 ASP A CA 1
ATOM 598 C C . ASP A 1 113 ? -16.625 0.049 -5.431 1.00 13.72 113 ASP A C 1
ATOM 599 O O . ASP A 1 113 ? -15.951 -0.905 -5.030 1.00 15.27 113 ASP A O 1
ATOM 604 N N . PRO A 1 114 ? -17.105 0.126 -6.681 1.00 14.22 114 PRO A N 1
ATOM 605 C CA . PRO A 1 114 ? -17.002 -0.998 -7.633 1.00 14.88 114 PRO A CA 1
ATOM 606 C C . PRO A 1 114 ? -15.773 -0.963 -8.504 1.00 14.71 114 PRO A C 1
ATOM 607 O O . PRO A 1 114 ? -15.682 -1.717 -9.464 1.00 14.70 114 PRO A O 1
ATOM 611 N N . LEU A 1 115 ? -14.824 -0.092 -8.163 1.00 14.38 115 LEU A N 1
ATOM 612 C CA . LEU A 1 115 ? -13.555 0.006 -8.880 1.00 15.02 115 LEU A CA 1
ATOM 613 C C . LEU A 1 115 ? -12.403 0.113 -7.907 1.00 15.22 115 LEU A C 1
ATOM 614 O O . LEU A 1 115 ? -11.485 0.897 -8.103 1.00 17.66 115 LEU A O 1
ATOM 619 N N . PHE A 1 116 ? -12.434 -0.735 -6.890 1.00 14.73 116 PHE A N 1
ATOM 620 C CA . PHE A 1 116 ? -11.437 -0.710 -5.820 1.00 14.66 116 PHE A CA 1
ATOM 621 C C . PHE A 1 116 ? -10.613 -1.976 -5.974 1.00 15.34 116 PHE A C 1
ATOM 622 O O . PHE A 1 116 ? -11.018 -3.058 -5.542 1.00 15.90 116 PHE A O 1
ATOM 630 N N . GLY A 1 117 ? -9.463 -1.808 -6.612 1.00 15.08 117 GLY A N 1
ATOM 631 C CA . GLY A 1 117 ? -8.543 -2.894 -6.873 1.00 16.05 117 GLY A CA 1
ATOM 632 C C . GLY A 1 117 ? -7.121 -2.403 -6.718 1.00 14.73 117 GLY A C 1
ATOM 633 O O . GLY A 1 117 ? -6.826 -1.553 -5.865 1.00 15.44 117 GLY A O 1
ATOM 634 N N . ARG A 1 118 ? -6.246 -2.908 -7.578 1.00 14.92 118 ARG A N 1
ATOM 635 C CA . ARG A 1 118 ? -4.832 -2.494 -7.581 1.00 15.05 118 ARG A CA 1
ATOM 636 C C . ARG A 1 118 ? -4.640 -0.997 -7.509 1.00 15.28 118 ARG A C 1
ATOM 637 O O . ARG A 1 118 ? -3.898 -0.509 -6.652 1.00 15.51 118 ARG A O 1
ATOM 645 N N . ASN A 1 119 ? -5.233 -0.271 -8.445 1.00 15.63 119 ASN A N 1
ATOM 646 C CA . ASN A 1 119 ? -4.837 1.136 -8.606 1.00 15.28 119 ASN A CA 1
ATOM 647 C C . ASN A 1 119 ? -5.379 2.028 -7.496 1.00 14.80 119 ASN A C 1
ATOM 648 O O . ASN A 1 119 ? -4.657 2.912 -6.990 1.00 16.70 119 ASN A O 1
ATOM 653 N N . MET A 1 120 ? -6.623 1.806 -7.060 1.00 15.18 120 MET A N 1
ATOM 654 C CA . MET A 1 120 ? -7.111 2.515 -5.876 1.00 14.82 120 MET A CA 1
ATOM 655 C C . MET A 1 120 ? -6.293 2.179 -4.621 1.00 15.27 120 MET A C 1
ATOM 656 O O . MET A 1 120 ? -6.062 3.035 -3.770 1.00 15.94 120 MET A O 1
ATOM 661 N N . SER A 1 121 ? -5.844 0.936 -4.528 1.00 15.70 121 SER A N 1
ATOM 662 C CA . SER A 1 121 ? -5.027 0.497 -3.395 1.00 15.37 121 SER A CA 1
ATOM 663 C C . SER A 1 121 ? -3.691 1.224 -3.408 1.00 16.06 121 SER A C 1
ATOM 664 O O . SER A 1 121 ? -3.232 1.689 -2.363 1.00 16.76 121 SER A O 1
ATOM 667 N N . TYR A 1 122 ? -3.073 1.323 -4.586 1.00 15.12 122 TYR A N 1
ATOM 668 C CA . TYR A 1 122 ? -1.835 2.084 -4.710 1.00 16.58 122 TYR A CA 1
ATOM 669 C C . TYR A 1 122 ? -2.013 3.530 -4.289 1.00 16.39 122 TYR A C 1
ATOM 670 O O . TYR A 1 122 ? -1.167 4.092 -3.603 1.00 17.10 122 TYR A O 1
ATOM 679 N N . PHE A 1 123 ? -3.112 4.136 -4.706 1.00 15.99 123 PHE A N 1
ATOM 680 C CA . PHE A 1 123 ? -3.409 5.512 -4.291 1.00 15.34 123 PHE A CA 1
ATOM 681 C C . PHE A 1 123 ? -3.612 5.603 -2.790 1.00 15.78 123 PHE A C 1
ATOM 682 O O . PHE A 1 123 ? -3.080 6.511 -2.142 1.00 17.50 123 PHE A O 1
ATOM 690 N N . LEU A 1 124 ? -4.352 4.664 -2.226 1.00 15.46 124 LEU A N 1
ATOM 691 C CA . LEU A 1 124 ? -4.552 4.677 -0.784 1.00 16.54 124 LEU A CA 1
ATOM 692 C C . LEU A 1 124 ? -3.221 4.555 -0.030 1.00 16.86 124 LEU A C 1
ATOM 693 O O . LEU A 1 124 ? -3.007 5.246 0.971 1.00 17.17 124 LEU A O 1
ATOM 698 N N . ILE A 1 125 ? -2.358 3.657 -0.499 1.00 16.40 125 ILE A N 1
ATOM 699 C CA . ILE A 1 125 ? -1.061 3.477 0.151 1.00 17.56 125 ILE A CA 1
ATOM 700 C C . ILE A 1 125 ? -0.211 4.733 0.042 1.00 18.86 125 ILE A C 1
ATOM 701 O O . ILE A 1 125 ? 0.426 5.145 1.038 1.00 19.74 125 ILE A O 1
ATOM 706 N N . SER A 1 126 ? -0.181 5.325 -1.145 1.00 18.41 126 SER A N 1
ATOM 707 C CA . SER A 1 126 ? 0.476 6.629 -1.321 1.00 18.55 126 SER A CA 1
ATOM 708 C C . SER A 1 126 ? -0.069 7.670 -0.309 1.00 18.98 126 SER A C 1
ATOM 709 O O . SER A 1 126 ? 0.694 8.395 0.340 1.00 19.95 126 SER A O 1
ATOM 712 N N . GLU A 1 127 ? -1.381 7.708 -0.159 1.00 17.70 127 GLU A N 1
ATOM 713 C CA . GLU A 1 127 ? -2.005 8.637 0.781 1.00 18.88 127 GLU A CA 1
ATOM 714 C C . GLU A 1 127 ? -1.667 8.329 2.225 1.00 18.98 127 GLU A C 1
ATOM 715 O O . GLU A 1 127 ? -1.414 9.257 2.992 1.00 20.01 127 GLU A O 1
ATOM 721 N N . LEU A 1 128 ? -1.691 7.054 2.615 1.00 18.71 128 LEU A N 1
ATOM 722 C CA . LEU A 1 128 ? -1.278 6.686 3.972 1.00 19.50 128 LEU A CA 1
ATOM 723 C C . LEU A 1 128 ? 0.138 7.185 4.218 1.00 19.98 128 LEU A C 1
ATOM 724 O O . LEU A 1 128 ? 0.405 7.826 5.251 1.00 20.32 128 LEU A O 1
ATOM 729 N N . ASN A 1 129 ? 1.034 6.914 3.265 1.00 20.40 129 ASN A N 1
ATOM 730 C CA . ASN A 1 129 ? 2.409 7.394 3.398 1.00 20.17 129 ASN A CA 1
ATOM 731 C C . ASN A 1 129 ? 2.510 8.923 3.490 1.00 21.42 129 ASN A C 1
ATOM 732 O O . ASN A 1 129 ? 3.297 9.447 4.278 1.00 23.60 129 ASN A O 1
ATOM 737 N N . ARG A 1 130 ? 1.700 9.622 2.690 1.00 21.84 130 ARG A N 1
ATOM 738 C CA . ARG A 1 130 ? 1.656 11.088 2.764 1.00 23.83 130 ARG A CA 1
ATOM 739 C C . ARG A 1 130 ? 1.285 11.566 4.170 1.00 24.83 130 ARG A C 1
ATOM 740 O O . ARG A 1 130 ? 1.798 12.590 4.618 1.00 29.91 130 ARG A O 1
ATOM 748 N N . MET A 1 131 ? 0.414 10.798 4.845 1.00 23.89 131 MET A N 1
ATOM 749 C CA . MET A 1 131 ? -0.004 11.053 6.220 1.00 25.48 131 MET A CA 1
ATOM 750 C C . MET A 1 131 ? 0.953 10.521 7.284 1.00 24.51 131 MET A C 1
ATOM 751 O O . MET A 1 131 ? 0.635 10.580 8.466 1.00 25.73 131 MET A O 1
ATOM 756 N N . LYS A 1 132 ? 2.111 10.014 6.882 1.00 23.23 132 LYS A N 1
ATOM 757 C CA . LYS A 1 132 ? 3.097 9.405 7.806 1.00 23.96 132 LYS A CA 1
ATOM 758 C C . LYS A 1 132 ? 2.558 8.115 8.466 1.00 22.31 132 LYS A C 1
ATOM 759 O O . LYS A 1 132 ? 2.947 7.767 9.588 1.00 25.82 132 LYS A O 1
ATOM 765 N N . ILE A 1 133 ? 1.673 7.407 7.754 1.00 20.79 133 ILE A N 1
ATOM 766 C CA . ILE A 1 133 ? 1.230 6.090 8.162 1.00 21.88 133 ILE A CA 1
ATOM 767 C C . ILE A 1 133 ? 2.000 5.088 7.316 1.00 21.76 133 ILE A C 1
ATOM 768 O O . ILE A 1 133 ? 1.802 5.008 6.106 1.00 23.44 133 ILE A O 1
ATOM 773 N N . THR A 1 134 ? 2.911 4.366 7.948 1.00 23.46 134 THR A N 1
ATOM 774 C CA . THR A 1 134 ? 3.731 3.360 7.274 1.00 24.22 134 THR A CA 1
ATOM 775 C C . THR A 1 134 ? 3.591 1.967 7.867 1.00 25.88 134 THR A C 1
ATOM 776 O O . THR A 1 134 ? 3.980 0.982 7.220 1.00 28.14 134 THR A O 1
ATOM 780 N N . LYS A 1 135 ? 3.114 1.898 9.108 1.00 25.03 135 LYS A N 1
ATOM 781 C CA . LYS A 1 135 ? 2.937 0.643 9.818 1.00 26.01 135 LYS A CA 1
ATOM 782 C C . LYS A 1 135 ? 1.541 0.618 10.375 1.00 23.93 135 LYS A C 1
ATOM 783 O O . LYS A 1 135 ? 1.157 1.526 11.109 1.00 25.71 135 LYS A O 1
ATOM 789 N N . ILE A 1 136 ? 0.819 -0.437 10.047 1.00 23.09 136 ILE A N 1
ATOM 790 C CA . ILE A 1 136 ? -0.519 -0.690 10.545 1.00 22.88 136 ILE A CA 1
ATOM 791 C C . ILE A 1 136 ? -0.460 -1.950 11.386 1.00 21.60 136 ILE A C 1
ATOM 792 O O . ILE A 1 136 ? 0.000 -3.012 10.935 1.00 23.51 136 ILE A O 1
ATOM 797 N N . GLU A 1 137 ? -0.928 -1.849 12.617 1.00 22.17 137 GLU A N 1
ATOM 798 C CA . GLU A 1 137 ? -0.905 -2.971 13.523 1.00 24.45 137 GLU A CA 1
ATOM 799 C C . GLU A 1 137 ? -2.076 -3.891 13.205 1.00 24.85 137 GLU A C 1
ATOM 800 O O . GLU A 1 137 ? -1.871 -5.016 12.797 1.00 29.42 137 GLU A O 1
ATOM 806 N N . LYS A 1 138 ? -3.293 -3.379 13.309 1.00 25.74 138 LYS A N 1
ATOM 807 C CA . LYS A 1 138 ? -4.482 -4.136 13.016 1.00 25.26 138 LYS A CA 1
ATOM 808 C C . LYS A 1 138 ? -5.247 -3.395 11.914 1.00 23.28 138 LYS A C 1
ATOM 809 O O . LYS A 1 138 ? -5.611 -2.229 12.054 1.00 26.53 138 LYS A O 1
ATOM 815 N N . LEU A 1 139 ? -5.398 -4.069 10.783 1.00 22.71 139 LEU A N 1
ATOM 816 C CA . LEU A 1 139 ? -6.233 -3.611 9.692 1.00 21.92 139 LEU A CA 1
ATOM 817 C C . LEU A 1 139 ? -7.493 -4.436 9.654 1.00 21.55 139 LEU A C 1
ATOM 818 O O . LEU A 1 139 ? -7.439 -5.645 9.445 1.00 24.71 139 LEU A O 1
ATOM 823 N N . THR A 1 140 ? -8.635 -3.807 9.843 1.00 19.94 140 THR A N 1
ATOM 824 C CA . THR A 1 140 ? -9.914 -4.511 9.751 1.00 20.05 140 THR A CA 1
ATOM 825 C C . THR A 1 140 ? -10.775 -3.863 8.697 1.00 18.25 140 THR A C 1
ATOM 826 O O . THR A 1 140 ? -10.481 -2.774 8.245 1.00 19.27 140 THR A O 1
ATOM 830 N N . PHE A 1 141 ? -11.811 -4.572 8.262 1.00 18.59 141 PHE A N 1
ATOM 831 C CA . PHE A 1 141 ? -12.654 -4.123 7.161 1.00 18.54 141 PHE A CA 1
ATOM 832 C C . PHE A 1 141 ? -14.030 -4.755 7.284 1.00 19.54 141 PHE A C 1
ATOM 833 O O . PHE A 1 141 ? -14.163 -5.852 7.842 1.00 19.23 141 PHE A O 1
ATOM 841 N N . ASP A 1 142 ? -15.043 -4.059 6.769 1.00 17.50 142 ASP A N 1
ATOM 842 C CA . ASP A 1 142 ? -16.423 -4.557 6.837 1.00 18.78 142 ASP A CA 1
ATOM 843 C C . ASP A 1 142 ? -16.878 -5.130 5.487 1.00 18.37 142 ASP A C 1
ATOM 844 O O . ASP A 1 142 ? -16.117 -5.262 4.523 1.00 18.44 142 ASP A O 1
ATOM 849 N N . GLU A 1 143 ? -18.139 -5.535 5.466 1.00 18.55 143 GLU A N 1
ATOM 850 C CA . GLU A 1 143 ? -18.713 -6.255 4.348 1.00 20.17 143 GLU A CA 1
ATOM 851 C C . GLU A 1 143 ? -19.025 -5.385 3.143 1.00 19.66 143 GLU A C 1
ATOM 852 O O . GLU A 1 143 ? -19.379 -5.891 2.092 1.00 20.40 143 GLU A O 1
ATOM 858 N N . ASN A 1 144 ? -18.803 -4.077 3.264 1.00 17.92 144 ASN A N 1
ATOM 859 C CA . ASN A 1 144 ? -18.966 -3.201 2.133 1.00 17.56 144 ASN A CA 1
ATOM 860 C C . ASN A 1 144 ? -17.655 -2.811 1.496 1.00 15.54 144 ASN A C 1
ATOM 861 O O . ASN A 1 144 ? -17.661 -2.056 0.540 1.00 16.58 144 ASN A O 1
ATOM 866 N N . PHE A 1 145 ? -16.542 -3.330 2.035 1.00 16.90 145 PHE A N 1
ATOM 867 C CA . PHE A 1 145 ? -15.236 -3.076 1.437 1.00 16.39 145 PHE A CA 1
ATOM 868 C C . PHE A 1 145 ? -14.986 -4.138 0.381 1.00 16.93 145 PHE A C 1
ATOM 869 O O . PHE A 1 145 ? -14.588 -5.262 0.687 1.00 17.84 145 PHE A O 1
ATOM 877 N N . LEU A 1 146 ? -15.301 -3.783 -0.851 1.00 15.77 146 LEU A N 1
ATOM 878 C CA . LEU A 1 146 ? -15.097 -4.658 -1.990 1.00 16.09 146 LEU A CA 1
ATOM 879 C C . LEU A 1 146 ? -13.724 -4.388 -2.544 1.00 16.83 146 LEU A C 1
ATOM 880 O O . LEU A 1 146 ? -13.370 -3.244 -2.821 1.00 20.24 146 LEU A O 1
ATOM 885 N N . LEU A 1 147 ? -12.910 -5.425 -2.616 1.00 16.23 147 LEU A N 1
ATOM 886 C CA . LEU A 1 147 ? -11.539 -5.332 -3.102 1.00 16.25 147 LEU A CA 1
ATOM 887 C C . LEU A 1 147 ? -11.295 -6.485 -4.048 1.00 16.34 147 LEU A C 1
ATOM 888 O O . LEU A 1 147 ? -11.413 -7.674 -3.645 1.00 18.49 147 LEU A O 1
ATOM 893 N N . ALA A 1 148 ? -10.991 -6.155 -5.303 1.00 16.25 148 ALA A N 1
ATOM 894 C CA . ALA A 1 148 ? -10.661 -7.148 -6.341 1.00 16.09 148 ALA A CA 1
ATOM 895 C C . ALA A 1 148 ? -9.446 -6.604 -7.039 1.00 15.91 148 ALA A C 1
ATOM 896 O O . ALA A 1 148 ? -9.533 -5.641 -7.795 1.00 15.66 148 ALA A O 1
ATOM 898 N N . TRP A 1 149 ? -8.300 -7.225 -6.804 1.00 15.90 149 TRP A N 1
ATOM 899 C CA . TRP A 1 149 ? -7.072 -6.659 -7.276 1.00 16.49 149 TRP A CA 1
ATOM 900 C C . TRP A 1 149 ? -7.076 -6.353 -8.767 1.00 16.25 149 TRP A C 1
ATOM 901 O O . TRP A 1 149 ? -6.657 -5.264 -9.192 1.00 16.51 149 TRP A O 1
ATOM 912 N N . LEU A 1 150 ? -7.583 -7.303 -9.554 1.00 16.22 150 LEU A N 1
ATOM 913 C CA . LEU A 1 150 ? -7.592 -7.201 -11.014 1.00 17.74 150 LEU A CA 1
ATOM 914 C C . LEU A 1 150 ? -8.895 -6.564 -11.563 1.00 17.74 150 LEU A C 1
ATOM 915 O O . LEU A 1 150 ? -9.245 -6.763 -12.731 1.00 18.22 150 LEU A O 1
ATOM 920 N N . ALA A 1 151 ? -9.552 -5.732 -10.750 1.00 16.96 151 ALA A N 1
ATOM 921 C CA . ALA A 1 151 ? -10.850 -5.127 -11.141 1.00 17.71 151 ALA A CA 1
ATOM 922 C C . ALA A 1 151 ? -10.861 -4.480 -12.527 1.00 17.53 151 ALA A C 1
ATOM 923 O O . ALA A 1 151 ? -11.889 -4.472 -13.176 1.00 18.97 151 ALA A O 1
ATOM 925 N N . GLU A 1 152 ? -9.752 -3.843 -12.913 1.00 17.66 152 GLU A N 1
ATOM 926 C CA . GLU A 1 152 ? -9.597 -3.175 -14.197 1.00 19.55 152 GLU A CA 1
ATOM 927 C C . GLU A 1 152 ? -8.744 -3.876 -15.206 1.00 18.74 152 GLU A C 1
ATOM 928 O O . GLU A 1 152 ? -8.318 -3.239 -16.175 1.00 20.31 152 GLU A O 1
ATOM 934 N N . GLU A 1 153 ? -8.480 -5.152 -14.992 1.00 18.92 153 GLU A N 1
ATOM 935 C CA . GLU A 1 153 ? -7.508 -5.880 -15.784 1.00 19.49 153 GLU A CA 1
ATOM 936 C C . GLU A 1 153 ? -8.085 -7.203 -16.244 1.00 19.74 153 GLU A C 1
ATOM 937 O O . GLU A 1 153 ? -9.078 -7.675 -15.737 1.00 19.50 153 GLU A O 1
ATOM 943 N N . LYS A 1 154 ? -7.431 -7.806 -17.210 1.00 20.65 154 LYS A N 1
ATOM 944 C CA . LYS A 1 154 ? -7.792 -9.108 -17.712 1.00 20.35 154 LYS A CA 1
ATOM 945 C C . LYS A 1 154 ? -7.326 -10.113 -16.680 1.00 20.40 154 LYS A C 1
ATOM 946 O O . LYS A 1 154 ? -6.230 -9.926 -16.115 1.00 22.76 154 LYS A O 1
ATOM 952 N N . PRO A 1 155 ? -8.095 -11.160 -16.396 1.00 20.44 155 PRO A N 1
ATOM 953 C CA . PRO A 1 155 ? -9.317 -11.575 -17.088 1.00 18.93 155 PRO A CA 1
ATOM 954 C C . PRO A 1 155 ? -10.625 -11.093 -16.470 1.00 19.29 155 PRO A C 1
ATOM 955 O O . PRO A 1 155 ? -11.693 -11.563 -16.876 1.00 19.88 155 PRO A O 1
ATOM 959 N N . MET A 1 156 ? -10.598 -10.169 -15.506 1.00 19.27 156 MET A N 1
ATOM 960 C CA . MET A 1 156 ? -11.840 -9.748 -14.871 1.00 18.25 156 MET A CA 1
ATOM 961 C C . MET A 1 156 ? -12.697 -8.870 -15.769 1.00 17.50 156 MET A C 1
ATOM 962 O O . MET A 1 156 ? -13.922 -8.840 -15.617 1.00 19.86 156 MET A O 1
ATOM 967 N N . ILE A 1 157 ? -12.078 -8.125 -16.669 1.00 17.21 157 ILE A N 1
ATOM 968 C CA . ILE A 1 157 ? -12.822 -7.274 -17.601 1.00 17.76 157 ILE A CA 1
ATOM 969 C C . ILE A 1 157 ? -13.891 -8.112 -18.326 1.00 16.91 157 ILE A C 1
ATOM 970 O O . ILE A 1 157 ? -15.064 -7.728 -18.412 1.00 17.85 157 ILE A O 1
ATOM 975 N N . GLY A 1 158 ? -13.480 -9.268 -18.829 1.00 16.72 158 GLY A N 1
ATOM 976 C CA . GLY A 1 158 ? -14.377 -10.089 -19.656 1.00 18.61 158 GLY A CA 1
ATOM 977 C C . GLY A 1 158 ? -14.854 -11.367 -18.999 1.00 19.19 158 GLY A C 1
ATOM 978 O O . GLY A 1 158 ? -15.520 -12.181 -19.650 1.00 23.52 158 GLY A O 1
ATOM 979 N N . GLY A 1 159 ? -14.522 -11.558 -17.725 1.00 21.08 159 GLY A N 1
ATOM 980 C CA . GLY A 1 159 ? -14.793 -12.806 -17.031 1.00 23.47 159 GLY A CA 1
ATOM 981 C C . GLY A 1 159 ? -16.095 -12.818 -16.286 1.00 19.99 159 GLY A C 1
ATOM 982 O O . GLY A 1 159 ? -16.871 -11.856 -16.311 1.00 20.89 159 GLY A O 1
ATOM 983 N N . THR A 1 160 ? -16.344 -13.942 -15.625 1.00 22.40 160 THR A N 1
ATOM 984 C CA . THR A 1 160 ? -17.514 -14.100 -14.774 1.00 23.75 160 THR A CA 1
ATOM 985 C C . THR A 1 160 ? -17.147 -13.446 -13.451 1.00 22.33 160 THR A C 1
ATOM 986 O O . THR A 1 160 ? -16.242 -13.892 -12.769 1.00 25.73 160 THR A O 1
ATOM 990 N N . THR A 1 161 ? -17.870 -12.399 -13.094 1.00 19.40 161 THR A N 1
ATOM 991 C CA . THR A 1 161 ? -17.604 -11.665 -11.869 1.00 19.39 161 THR A CA 1
ATOM 992 C C . THR A 1 161 ? -17.924 -12.566 -10.678 1.00 20.32 161 THR A C 1
ATOM 993 O O . THR A 1 161 ? -19.028 -13.127 -10.602 1.00 21.64 161 THR A O 1
ATOM 997 N N . PRO A 1 162 ? -16.987 -12.684 -9.725 1.00 22.42 162 PRO A N 1
ATOM 998 C CA . PRO A 1 162 ? -17.294 -13.506 -8.577 1.00 23.34 162 PRO A CA 1
ATOM 999 C C . PRO A 1 162 ? -18.527 -12.997 -7.860 1.00 22.11 162 PRO A C 1
ATOM 1000 O O . PRO A 1 162 ? -18.658 -11.804 -7.604 1.00 22.44 162 PRO A O 1
ATOM 1004 N N . LYS A 1 163 ? -19.448 -13.902 -7.584 1.00 23.19 163 LYS A N 1
ATOM 1005 C CA . LYS A 1 163 ? -20.679 -13.596 -6.882 1.00 25.90 163 LYS A CA 1
ATOM 1006 C C . LYS A 1 163 ? -20.616 -14.349 -5.543 1.00 28.62 163 LYS A C 1
ATOM 1007 O O . LYS A 1 163 ? -20.715 -15.575 -5.503 1.00 33.61 163 LYS A O 1
ATOM 1013 N N . TYR A 1 164 ? -20.420 -13.608 -4.457 1.00 24.36 164 TYR A N 1
ATOM 1014 C CA . TYR A 1 164 ? -20.250 -14.199 -3.129 1.00 26.03 164 TYR A CA 1
ATOM 1015 C C . TYR A 1 164 ? -21.615 -14.409 -2.486 1.00 29.47 164 TYR A C 1
ATOM 1016 O O . TYR A 1 164 ? -22.356 -13.461 -2.202 1.00 34.75 164 TYR A O 1
ATOM 1025 N N . ASP A 1 165 ? -21.914 -15.658 -2.217 1.00 27.61 165 ASP A N 1
ATOM 1026 C CA . ASP A 1 165 ? -23.229 -16.025 -1.706 1.00 28.09 165 ASP A CA 1
ATOM 1027 C C . ASP A 1 165 ? -23.296 -15.947 -0.174 1.00 25.07 165 ASP A C 1
ATOM 1028 O O . ASP A 1 165 ? -24.382 -15.991 0.392 1.00 24.14 165 ASP A O 1
ATOM 1033 N N . THR A 1 166 ? -22.146 -15.776 0.487 1.00 23.39 166 THR A N 1
ATOM 1034 C CA . THR A 1 166 ? -22.110 -15.498 1.918 1.00 23.86 166 THR A CA 1
ATOM 1035 C C . THR A 1 166 ? -21.112 -14.364 2.149 1.00 24.53 166 THR A C 1
ATOM 1036 O O . THR A 1 166 ? -20.160 -14.181 1.386 1.00 25.42 166 THR A O 1
ATOM 1040 N N . VAL A 1 167 ? -21.340 -13.611 3.204 1.00 27.35 167 VAL A N 1
ATOM 1041 C CA . VAL A 1 167 ? -20.418 -12.547 3.576 1.00 28.15 167 VAL A CA 1
ATOM 1042 C C . VAL A 1 167 ? -19.074 -13.180 3.978 1.00 28.98 167 VAL A C 1
ATOM 1043 O O . VAL A 1 167 ? -18.022 -12.622 3.700 1.00 28.88 167 VAL A O 1
ATOM 1047 N N . GLU A 1 168 ? -19.106 -14.372 4.565 1.00 28.75 168 GLU A N 1
ATOM 1048 C CA . GLU A 1 168 ? -17.893 -14.994 5.077 1.00 33.11 168 GLU A CA 1
ATOM 1049 C C . GLU A 1 168 ? -16.983 -15.383 3.914 1.00 28.22 168 GLU A C 1
ATOM 1050 O O . GLU A 1 168 ? -15.759 -15.245 4.007 1.00 28.07 168 GLU A O 1
ATOM 1056 N N . GLN A 1 169 ? -17.581 -15.809 2.800 1.00 26.82 169 GLN A N 1
ATOM 1057 C CA . GLN A 1 169 ? -16.817 -16.116 1.613 1.00 26.69 169 GLN A CA 1
ATOM 1058 C C . GLN A 1 169 ? -16.158 -14.850 1.090 1.00 24.46 169 GLN A C 1
ATOM 1059 O O . GLN A 1 169 ? -14.963 -14.851 0.852 1.00 24.43 169 GLN A O 1
ATOM 1065 N N . GLN A 1 170 ? -16.932 -13.777 0.941 1.00 22.55 170 GLN A N 1
ATOM 1066 C CA . GLN A 1 170 ? -16.399 -12.498 0.454 1.00 23.52 170 GLN A CA 1
ATOM 1067 C C . GLN A 1 170 ? -15.235 -12.064 1.326 1.00 23.25 170 GLN A C 1
ATOM 1068 O O . GLN A 1 170 ? -14.174 -11.683 0.810 1.00 21.73 170 GLN A O 1
ATOM 1074 N N . ALA A 1 171 ? -15.455 -12.080 2.650 1.00 22.15 171 ALA A N 1
ATOM 1075 C CA . ALA A 1 171 ? -14.456 -11.585 3.610 1.00 24.73 171 ALA A CA 1
ATOM 1076 C C . ALA A 1 171 ? -13.178 -12.407 3.597 1.00 24.25 171 ALA A C 1
ATOM 1077 O O . ALA A 1 171 ? -12.093 -11.838 3.708 1.00 24.24 171 ALA A O 1
ATOM 1079 N N . SER A 1 172 ? -13.298 -13.723 3.413 1.00 24.85 172 SER A N 1
ATOM 1080 C CA . SER A 1 172 ? -12.119 -14.599 3.351 1.00 25.96 172 SER A CA 1
ATOM 1081 C C . SER A 1 172 ? -11.232 -14.170 2.195 1.00 24.46 172 SER A C 1
ATOM 1082 O O . SER A 1 172 ? -10.009 -14.059 2.318 1.00 23.75 172 SER A O 1
ATOM 1085 N N . ILE A 1 173 ? -11.876 -13.892 1.073 1.00 21.85 173 ILE A N 1
ATOM 1086 C CA . ILE A 1 173 ? -11.149 -13.527 -0.144 1.00 23.30 173 ILE A CA 1
ATOM 1087 C C . ILE A 1 173 ? -10.586 -12.103 -0.044 1.00 21.32 173 ILE A C 1
ATOM 1088 O O . ILE A 1 173 ? -9.450 -11.877 -0.430 1.00 21.34 173 ILE A O 1
ATOM 1093 N N . VAL A 1 174 ? -11.335 -11.160 0.529 1.00 18.65 174 VAL A N 1
ATOM 1094 C CA . VAL A 1 174 ? -10.809 -9.796 0.733 1.00 19.32 174 VAL A CA 1
ATOM 1095 C C . VAL A 1 174 ? -9.613 -9.843 1.671 1.00 19.75 174 VAL A C 1
ATOM 1096 O O . VAL A 1 174 ? -8.609 -9.188 1.404 1.00 20.96 174 VAL A O 1
ATOM 1100 N N . ARG A 1 175 ? -9.706 -10.626 2.744 1.00 20.10 175 ARG A N 1
ATOM 1101 C CA . ARG A 1 175 ? -8.594 -10.757 3.669 1.00 20.75 175 ARG A CA 1
ATOM 1102 C C . ARG A 1 175 ? -7.357 -11.290 2.960 1.00 20.88 175 ARG A C 1
ATOM 1103 O O . ARG A 1 175 ? -6.263 -10.767 3.164 1.00 21.78 175 ARG A O 1
ATOM 1111 N N . ALA A 1 176 ? -7.549 -12.316 2.138 1.00 20.09 176 ALA A N 1
ATOM 1112 C CA . ALA A 1 176 ? -6.460 -12.870 1.383 1.00 20.76 176 ALA A CA 1
ATOM 1113 C C . ALA A 1 176 ? -5.835 -11.878 0.414 1.00 19.90 176 ALA A C 1
ATOM 1114 O O . ALA A 1 176 ? -4.625 -11.845 0.284 1.00 22.90 176 ALA A O 1
ATOM 1116 N N . THR A 1 177 ? -6.656 -11.080 -0.262 1.00 19.34 177 THR A N 1
ATOM 1117 C CA . THR A 1 177 ? -6.143 -10.078 -1.175 1.00 19.14 177 THR A CA 1
ATOM 1118 C C . THR A 1 177 ? -5.416 -8.956 -0.415 1.00 18.76 177 THR A C 1
ATOM 1119 O O . THR A 1 177 ? -4.373 -8.478 -0.860 1.00 19.14 177 THR A O 1
ATOM 1123 N N . LEU A 1 178 ? -5.959 -8.552 0.735 1.00 17.85 178 LEU A N 1
ATOM 1124 C CA . LEU A 1 178 ? -5.273 -7.585 1.578 1.00 18.79 178 LEU A CA 1
ATOM 1125 C C . LEU A 1 178 ? -3.909 -8.112 2.004 1.00 18.70 178 LEU A C 1
ATOM 1126 O O . LEU A 1 178 ? -2.932 -7.396 1.947 1.00 19.71 178 LEU A O 1
ATOM 1131 N N . THR A 1 179 ? -3.840 -9.390 2.362 1.00 19.31 179 THR A N 1
ATOM 1132 C CA . THR A 1 179 ? -2.619 -9.982 2.856 1.00 21.13 179 THR A CA 1
ATOM 1133 C C . THR A 1 179 ? -1.598 -10.148 1.736 1.00 20.92 179 THR A C 1
ATOM 1134 O O . THR A 1 179 ? -0.422 -9.835 1.924 1.00 23.53 179 THR A O 1
ATOM 1138 N N . SER A 1 180 ? -2.031 -10.606 0.564 1.00 20.11 180 SER A N 1
ATOM 1139 C CA A SER A 1 180 ? -1.072 -10.995 -0.470 0.50 21.59 180 SER A CA 1
ATOM 1140 C CA B SER A 1 180 ? -1.123 -11.017 -0.512 0.50 21.34 180 SER A CA 1
ATOM 1141 C C . SER A 1 180 ? -0.772 -9.895 -1.471 1.00 21.06 180 SER A C 1
ATOM 1142 O O . SER A 1 180 ? 0.235 -9.959 -2.153 1.00 21.59 180 SER A O 1
ATOM 1147 N N . SER A 1 181 ? -1.638 -8.875 -1.542 1.00 19.94 181 SER A N 1
ATOM 1148 C CA . SER A 1 181 ? -1.481 -7.803 -2.514 1.00 20.14 181 SER A CA 1
ATOM 1149 C C . SER A 1 181 ? -1.406 -6.419 -1.887 1.00 19.67 181 SER A C 1
ATOM 1150 O O . SER A 1 181 ? -0.469 -5.678 -2.151 1.00 21.32 181 SER A O 1
ATOM 1153 N N . PHE A 1 182 ? -2.367 -6.060 -1.045 1.00 18.69 182 PHE A N 1
ATOM 1154 C CA . PHE A 1 182 ? -2.360 -4.715 -0.476 1.00 18.87 182 PHE A CA 1
ATOM 1155 C C . PHE A 1 182 ? -1.137 -4.505 0.420 1.00 20.25 182 PHE A C 1
ATOM 1156 O O . PHE A 1 182 ? -0.549 -3.417 0.442 1.00 21.96 182 PHE A O 1
ATOM 1164 N N . ALA A 1 183 ? -0.764 -5.557 1.152 1.00 19.55 183 ALA A N 1
ATOM 1165 C CA . ALA A 1 183 ? 0.255 -5.461 2.192 1.00 21.12 183 ALA A CA 1
ATOM 1166 C C . ALA A 1 183 ? 1.647 -5.900 1.734 1.00 21.41 183 ALA A C 1
ATOM 1167 O O . ALA A 1 183 ? 2.567 -5.943 2.553 1.00 26.19 183 ALA A O 1
ATOM 1169 N N . THR A 1 184 ? 1.838 -6.172 0.444 1.00 19.98 184 THR A N 1
ATOM 1170 C CA . THR A 1 184 ? 3.117 -6.665 -0.059 1.00 21.63 184 THR A CA 1
ATOM 1171 C C . THR A 1 184 ? 3.723 -5.694 -1.067 1.00 20.98 184 THR A C 1
ATOM 1172 O O . THR A 1 184 ? 3.068 -4.786 -1.565 1.00 22.13 184 THR A O 1
ATOM 1176 N N . ALA A 1 185 ? 4.982 -5.921 -1.391 1.00 22.45 185 ALA A N 1
ATOM 1177 C CA . ALA A 1 185 ? 5.761 -5.005 -2.199 1.00 22.35 185 ALA A CA 1
ATOM 1178 C C . ALA A 1 185 ? 5.002 -4.557 -3.446 1.00 22.37 185 ALA A C 1
ATOM 1179 O O . ALA A 1 185 ? 4.501 -5.372 -4.219 1.00 24.35 185 ALA A O 1
ATOM 1181 N N . ILE A 1 186 ? 4.951 -3.252 -3.644 1.00 22.52 186 ILE A N 1
ATOM 1182 C CA . ILE A 1 186 ? 4.226 -2.665 -4.771 1.00 21.05 186 ILE A CA 1
ATOM 1183 C C . ILE A 1 186 ? 5.038 -2.824 -6.054 1.00 21.97 186 ILE A C 1
ATOM 1184 O O . ILE A 1 186 ? 6.218 -2.472 -6.105 1.00 23.15 186 ILE A O 1
ATOM 1189 N N . SER A 1 187 ? 4.391 -3.335 -7.092 1.00 21.01 187 SER A N 1
ATOM 1190 C CA . SER A 1 187 ? 4.992 -3.492 -8.403 1.00 21.09 187 SER A CA 1
ATOM 1191 C C . SER A 1 187 ? 5.505 -2.165 -8.950 1.00 20.13 187 SER A C 1
ATOM 1192 O O . SER A 1 187 ? 4.701 -1.253 -9.208 1.00 20.48 187 SER A O 1
ATOM 1195 N N . PRO A 1 188 ? 6.828 -2.058 -9.159 1.00 23.90 188 PRO A N 1
ATOM 1196 C CA . PRO A 1 188 ? 7.292 -0.772 -9.698 1.00 23.18 188 PRO A CA 1
ATOM 1197 C C . PRO A 1 188 ? 6.749 -0.406 -11.084 1.00 22.88 188 PRO A C 1
ATOM 1198 O O . PRO A 1 188 ? 6.508 0.768 -11.357 1.00 23.25 188 PRO A O 1
ATOM 1202 N N . GLY A 1 189 ? 6.505 -1.399 -11.925 1.00 23.58 189 GLY A N 1
ATOM 1203 C CA . GLY A 1 189 ? 6.021 -1.134 -13.273 1.00 23.55 189 GLY A CA 1
ATOM 1204 C C . GLY A 1 189 ? 4.579 -0.651 -13.254 1.00 23.12 189 GLY A C 1
ATOM 1205 O O . GLY A 1 189 ? 4.263 0.418 -13.807 1.00 25.54 189 GLY A O 1
ATOM 1206 N N . TYR A 1 190 ? 3.704 -1.394 -12.582 1.00 22.09 190 TYR A N 1
ATOM 1207 C CA . TYR A 1 190 ? 2.297 -0.972 -12.520 1.00 20.50 190 TYR A CA 1
ATOM 1208 C C . TYR A 1 190 ? 2.154 0.335 -11.749 1.00 20.52 190 TYR A C 1
ATOM 1209 O O . TYR A 1 190 ? 1.321 1.173 -12.111 1.00 22.07 190 TYR A O 1
ATOM 1218 N N . TYR A 1 191 ? 2.940 0.528 -10.683 1.00 20.55 191 TYR A N 1
ATOM 1219 C CA . TYR A 1 191 ? 2.831 1.770 -9.923 1.00 21.19 191 TYR A CA 1
ATOM 1220 C C . TYR A 1 191 ? 3.266 2.970 -10.763 1.00 20.89 191 TYR A C 1
ATOM 1221 O O . TYR A 1 191 ? 2.586 3.979 -10.744 1.00 20.35 191 TYR A O 1
ATOM 1230 N N . THR A 1 192 ? 4.389 2.876 -11.500 1.00 22.96 192 THR A N 1
ATOM 1231 C CA . THR A 1 192 ? 4.841 4.051 -12.268 1.00 24.13 192 THR A CA 1
ATOM 1232 C C . THR A 1 192 ? 3.881 4.382 -13.440 1.00 23.36 192 THR A C 1
ATOM 1233 O O . THR A 1 192 ? 3.621 5.545 -13.703 1.00 23.36 192 THR A O 1
ATOM 1237 N N . ILE A 1 193 ? 3.273 3.364 -14.054 1.00 22.88 193 ILE A N 1
ATOM 1238 C CA . ILE A 1 193 ? 2.260 3.598 -15.097 1.00 23.14 193 ILE A CA 1
ATOM 1239 C C . ILE A 1 193 ? 1.113 4.394 -14.490 1.00 22.23 193 ILE A C 1
ATOM 1240 O O . ILE A 1 193 ? 0.684 5.401 -15.061 1.00 22.42 193 ILE A O 1
ATOM 1245 N N . LEU A 1 194 ? 0.666 3.984 -13.302 1.00 19.95 194 LEU A N 1
ATOM 1246 C CA . LEU A 1 194 ? -0.451 4.686 -12.661 1.00 19.35 194 LEU A CA 1
ATOM 1247 C C . LEU A 1 194 ? -0.047 6.113 -12.267 1.00 19.82 194 LEU A C 1
ATOM 1248 O O . LEU A 1 194 ? -0.813 7.053 -12.466 1.00 20.65 194 LEU A O 1
ATOM 1253 N N . LYS A 1 195 ? 1.135 6.260 -11.678 1.00 21.72 195 LYS A N 1
ATOM 1254 C CA . LYS A 1 195 ? 1.582 7.552 -11.176 1.00 22.62 195 LYS A CA 1
ATOM 1255 C C . LYS A 1 195 ? 1.663 8.563 -12.315 1.00 22.61 195 LYS A C 1
ATOM 1256 O O . LYS A 1 195 ? 1.314 9.737 -12.131 1.00 24.40 195 LYS A O 1
ATOM 1262 N N . THR A 1 196 ? 2.105 8.109 -13.490 1.00 23.50 196 THR A N 1
ATOM 1263 C CA . THR A 1 196 ? 2.178 8.969 -14.660 1.00 26.60 196 THR A CA 1
ATOM 1264 C C . THR A 1 196 ? 0.800 9.395 -15.143 1.00 25.01 196 THR A C 1
ATOM 1265 O O . THR A 1 196 ? 0.601 10.553 -15.464 1.00 26.28 196 THR A O 1
ATOM 1269 N N . LYS A 1 197 ? -0.146 8.453 -15.187 1.00 21.13 197 LYS A N 1
ATOM 1270 C CA . LYS A 1 197 ? -1.546 8.785 -15.497 1.00 21.75 197 LYS A CA 1
ATOM 1271 C C . LYS A 1 197 ? -2.112 9.757 -14.482 1.00 21.14 197 LYS A C 1
ATOM 1272 O O . LYS A 1 197 ? -2.770 10.735 -14.857 1.00 22.70 197 LYS A O 1
ATOM 1278 N N . ALA A 1 198 ? -1.866 9.492 -13.202 1.00 20.22 198 ALA A N 1
ATOM 1279 C CA . ALA A 1 198 ? -2.376 10.378 -12.153 1.00 20.15 198 ALA A CA 1
ATOM 1280 C C . ALA A 1 198 ? -1.877 11.812 -12.304 1.00 21.46 198 ALA A C 1
ATOM 1281 O O . ALA A 1 198 ? -2.622 12.773 -12.147 1.00 22.38 198 ALA A O 1
ATOM 1283 N N . ALA A 1 199 ? -0.596 11.955 -12.592 1.00 23.63 199 ALA A N 1
ATOM 1284 C CA . ALA A 1 199 ? -0.033 13.266 -12.836 1.00 24.51 199 ALA A CA 1
ATOM 1285 C C . ALA A 1 199 ? -0.700 14.013 -14.012 1.00 24.76 199 ALA A C 1
ATOM 1286 O O . ALA A 1 199 ? -0.882 15.238 -13.955 1.00 27.75 199 ALA A O 1
ATOM 1288 N N . ARG A 1 200 ? -1.097 13.287 -15.054 1.00 25.87 200 ARG A N 1
ATOM 1289 C CA . ARG A 1 200 ? -1.804 13.902 -16.178 1.00 26.76 200 ARG A CA 1
ATOM 1290 C C . ARG A 1 200 ? -3.171 14.508 -15.811 1.00 26.56 200 ARG A C 1
ATOM 1291 O O . ARG A 1 200 ? -3.636 15.408 -16.482 1.00 29.50 200 ARG A O 1
ATOM 1299 N N . ILE A 1 201 ? -3.792 14.008 -14.750 1.00 24.78 201 ILE A N 1
ATOM 1300 C CA . ILE A 1 201 ? -5.050 14.560 -14.240 1.00 25.58 201 ILE A CA 1
ATOM 1301 C C . ILE A 1 201 ? -4.841 15.380 -12.960 1.00 25.36 201 ILE A C 1
ATOM 1302 O O . ILE A 1 201 ? -5.798 15.679 -12.257 1.00 25.85 201 ILE A O 1
ATOM 1307 N N . GLY A 1 202 ? -3.599 15.764 -12.678 1.00 24.98 202 GLY A N 1
ATOM 1308 C CA . GLY A 1 202 ? -3.330 16.684 -11.587 1.00 26.02 202 GLY A CA 1
ATOM 1309 C C . GLY A 1 202 ? -3.279 16.081 -10.199 1.00 25.36 202 GLY A C 1
ATOM 1310 O O . GLY A 1 202 ? -3.481 16.796 -9.239 1.00 30.43 202 GLY A O 1
ATOM 1311 N N . VAL A 1 203 ? -3.066 14.770 -10.088 1.00 22.19 203 VAL A N 1
ATOM 1312 C CA . VAL A 1 203 ? -3.016 14.087 -8.808 1.00 22.34 203 VAL A CA 1
ATOM 1313 C C . VAL A 1 203 ? -1.570 13.720 -8.463 1.00 22.13 203 VAL A C 1
ATOM 1314 O O . VAL A 1 203 ? -0.859 13.119 -9.278 1.00 24.31 203 VAL A O 1
ATOM 1318 N N . GLN A 1 204 ? -1.176 14.054 -7.232 1.00 22.49 204 GLN A N 1
ATOM 1319 C CA . GLN A 1 204 ? 0.137 13.758 -6.690 1.00 23.28 204 GLN A CA 1
ATOM 1320 C C . GLN A 1 204 ? 0.163 12.395 -6.023 1.00 21.61 204 GLN A C 1
ATOM 1321 O O . GLN A 1 204 ? -0.794 12.010 -5.348 1.00 22.93 204 GLN A O 1
ATOM 1327 N N . MET A 1 205 ? 1.242 11.658 -6.241 1.00 22.98 205 MET A N 1
ATOM 1328 C CA . MET A 1 205 ? 1.466 10.354 -5.626 1.00 21.38 205 MET A CA 1
ATOM 1329 C C . MET A 1 205 ? 2.896 10.261 -5.111 1.00 22.17 205 MET A C 1
ATOM 1330 O O . MET A 1 205 ? 3.807 10.913 -5.646 1.00 24.37 205 MET A O 1
ATOM 1335 N N . SER A 1 206 ? 3.081 9.405 -4.113 1.00 22.30 206 SER A N 1
ATOM 1336 C CA . SER A 1 206 ? 4.378 9.196 -3.500 1.00 24.24 206 SER A CA 1
ATOM 1337 C C . SER A 1 206 ? 5.345 8.509 -4.482 1.00 25.50 206 SER A C 1
ATOM 1338 O O . SER A 1 206 ? 4.929 7.760 -5.352 1.00 25.57 206 SER A O 1
ATOM 1341 N N . ASN A 1 207 ? 6.633 8.809 -4.356 1.00 27.22 207 ASN A N 1
ATOM 1342 C CA . ASN A 1 207 ? 7.627 8.163 -5.198 1.00 28.96 207 ASN A CA 1
ATOM 1343 C C . ASN A 1 207 ? 7.929 6.711 -4.787 1.00 30.80 207 ASN A C 1
ATOM 1344 O O . ASN A 1 207 ? 8.269 5.901 -5.641 1.00 34.93 207 ASN A O 1
ATOM 1349 N N . ARG A 1 208 ? 7.820 6.389 -3.496 1.00 31.14 208 ARG A N 1
ATOM 1350 C CA . ARG A 1 208 ? 8.281 5.104 -2.937 1.00 32.57 208 ARG A CA 1
ATOM 1351 C C . ARG A 1 208 ? 7.257 4.568 -1.959 1.00 29.89 208 ARG A C 1
ATOM 1352 O O . ARG A 1 208 ? 7.515 4.472 -0.770 1.00 33.11 208 ARG A O 1
ATOM 1360 N N . PRO A 1 209 ? 6.072 4.215 -2.449 1.00 25.39 209 PRO A N 1
ATOM 1361 C CA . PRO A 1 209 ? 5.024 3.775 -1.555 1.00 24.29 209 PRO A CA 1
ATOM 1362 C C . PRO A 1 209 ? 5.335 2.454 -0.856 1.00 22.61 209 PRO A C 1
ATOM 1363 O O . PRO A 1 209 ? 5.778 1.503 -1.502 1.00 24.52 209 PRO A O 1
ATOM 1367 N N . LYS A 1 210 ? 5.085 2.388 0.451 1.00 23.96 210 LYS A N 1
ATOM 1368 C CA . LYS A 1 210 ? 5.317 1.154 1.202 1.00 25.36 210 LYS A CA 1
ATOM 1369 C C . LYS A 1 210 ? 4.501 1.167 2.484 1.00 24.30 210 LYS A C 1
ATOM 1370 O O . LYS A 1 210 ? 4.475 2.172 3.190 1.00 28.05 210 LYS A O 1
ATOM 1376 N N . ILE A 1 211 ? 3.872 0.037 2.793 1.00 24.44 211 ILE A N 1
ATOM 1377 C CA . ILE A 1 211 ? 3.105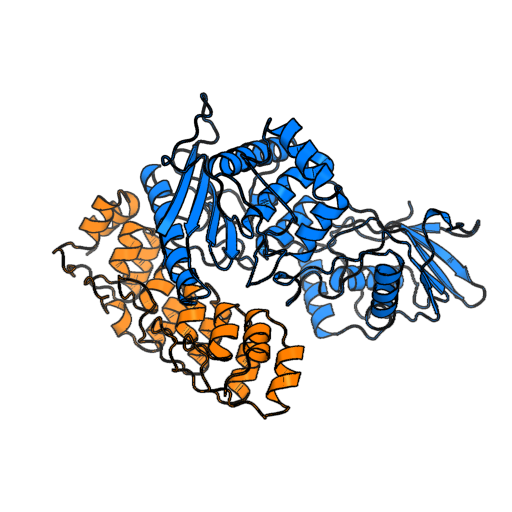 -0.130 4.026 1.00 25.27 211 ILE A CA 1
ATOM 1378 C C . ILE A 1 211 ? 3.500 -1.482 4.650 1.00 25.73 211 ILE A C 1
ATOM 1379 O O . ILE A 1 211 ? 3.803 -2.421 3.931 1.00 29.43 211 ILE A O 1
ATOM 1384 N N . ASP A 1 212 ? 3.475 -1.575 5.978 1.00 25.05 212 ASP A N 1
ATOM 1385 C CA . ASP A 1 212 ? 3.624 -2.839 6.683 1.00 27.83 212 ASP A CA 1
ATOM 1386 C C . ASP A 1 212 ? 2.353 -3.057 7.468 1.00 25.56 212 ASP A C 1
ATOM 1387 O O . ASP A 1 212 ? 1.926 -2.164 8.171 1.00 27.98 212 ASP A O 1
ATOM 1392 N N . VAL A 1 213 ? 1.736 -4.226 7.340 1.00 22.40 213 VAL A N 1
ATOM 1393 C CA . VAL A 1 213 ? 0.503 -4.565 8.053 1.00 22.09 213 VAL A CA 1
ATOM 1394 C C . VAL A 1 213 ? 0.707 -5.861 8.847 1.00 24.60 213 VAL A C 1
ATOM 1395 O O . VAL A 1 213 ? 1.079 -6.882 8.266 1.00 25.69 213 VAL A O 1
ATOM 1399 N N . ARG A 1 214 ? 0.445 -5.836 10.161 1.00 23.05 214 ARG A N 1
ATOM 1400 C CA . ARG A 1 214 ? 0.718 -7.021 10.980 1.00 26.98 214 ARG A CA 1
ATOM 1401 C C . ARG A 1 214 ? -0.445 -8.000 10.977 1.00 25.96 214 ARG A C 1
ATOM 1402 O O . ARG A 1 214 ? -0.236 -9.183 10.668 1.00 30.15 214 ARG A O 1
ATOM 1410 N N . THR A 1 215 ? -1.650 -7.532 11.309 1.00 24.66 215 THR A N 1
ATOM 1411 C CA . THR A 1 215 ? -2.831 -8.392 11.465 1.00 26.65 215 THR A CA 1
ATOM 1412 C C . THR A 1 215 ? -3.953 -7.834 10.618 1.00 24.34 215 THR A C 1
ATOM 1413 O O . THR A 1 215 ? -4.175 -6.631 10.598 1.00 25.96 215 THR A O 1
ATOM 1417 N N . ILE A 1 216 ? -4.664 -8.711 9.926 1.00 23.81 216 ILE A N 1
ATOM 1418 C CA . ILE A 1 216 ? -5.789 -8.326 9.077 1.00 22.84 216 ILE A CA 1
ATOM 1419 C C . ILE A 1 216 ? -6.987 -9.186 9.429 1.00 23.42 216 ILE A C 1
ATOM 1420 O O . ILE A 1 216 ? -6.870 -10.422 9.460 1.00 27.32 216 ILE A O 1
ATOM 1425 N N . SER A 1 217 ? -8.140 -8.560 9.655 1.00 22.95 217 SER A N 1
ATOM 1426 C CA . SER A 1 217 ? -9.343 -9.328 9.970 1.00 24.32 217 SER A CA 1
ATOM 1427 C C . SER A 1 217 ? -10.635 -8.622 9.588 1.00 23.34 217 SER A C 1
ATOM 1428 O O . SER A 1 217 ? -10.660 -7.426 9.424 1.00 24.20 217 SER A O 1
ATOM 1431 N N . PHE A 1 218 ? -11.674 -9.420 9.382 1.00 23.28 218 PHE A N 1
ATOM 1432 C CA . PHE A 1 218 ? -13.007 -8.942 9.032 1.00 21.67 218 PHE A CA 1
ATOM 1433 C C . PHE A 1 218 ? -13.748 -8.537 10.312 1.00 23.58 218 PHE A C 1
ATOM 1434 O O . PHE A 1 218 ? -13.753 -9.291 11.312 1.00 26.45 218 PHE A O 1
ATOM 1442 N N . VAL A 1 219 ? -14.334 -7.338 10.285 1.00 23.25 219 VAL A N 1
ATOM 1443 C CA . VAL A 1 219 ? -15.239 -6.857 11.342 1.00 25.41 219 VAL A CA 1
ATOM 1444 C C . VAL A 1 219 ? -16.493 -6.303 10.680 1.00 24.80 219 VAL A C 1
ATOM 1445 O O . VAL A 1 219 ? -16.422 -5.298 9.973 1.00 24.10 219 VAL A O 1
ATOM 1449 N N . LYS A 1 220 ? -17.628 -6.964 10.909 1.00 25.42 220 LYS A N 1
ATOM 1450 C CA . LYS A 1 220 ? -18.919 -6.576 10.328 1.00 26.98 220 LYS A CA 1
ATOM 1451 C C . LYS A 1 220 ? -19.331 -5.176 10.749 1.00 25.38 220 LYS A C 1
ATOM 1452 O O . LYS A 1 220 ? -19.087 -4.762 11.893 1.00 26.99 220 LYS A O 1
ATOM 1458 N N . LYS A 1 221 ? -19.985 -4.462 9.840 1.00 25.32 221 LYS A N 1
ATOM 1459 C CA . LYS A 1 221 ? -20.377 -3.068 10.091 1.00 27.24 221 LYS A CA 1
ATOM 1460 C C . LYS A 1 221 ? -21.145 -2.903 11.411 1.00 28.29 221 LYS A C 1
ATOM 1461 O O . LYS A 1 221 ? -20.823 -2.020 12.205 1.00 30.12 221 LYS A O 1
ATOM 1467 N N . ALA A 1 222 ? -22.139 -3.765 11.632 1.00 28.44 222 ALA A N 1
ATOM 1468 C CA . ALA A 1 222 ? -23.010 -3.693 12.825 1.00 31.27 222 ALA A CA 1
ATOM 1469 C C . ALA A 1 222 ? -22.255 -3.953 14.112 1.00 32.38 222 ALA A C 1
ATOM 1470 O O . ALA A 1 222 ? -22.718 -3.547 15.182 1.00 34.42 222 ALA A O 1
ATOM 1472 N N . GLU A 1 223 ? -21.130 -4.662 14.013 1.00 28.54 223 GLU A N 1
ATOM 1473 C CA . GLU A 1 223 ? -20.285 -4.984 15.160 1.00 30.03 223 GLU A CA 1
ATOM 1474 C C . GLU A 1 223 ? -19.093 -4.059 15.373 1.00 31.30 223 GLU A C 1
ATOM 1475 O O . GLU A 1 223 ? -18.360 -4.223 16.354 1.00 32.03 223 GLU A O 1
ATOM 1481 N N . PHE A 1 224 ? -18.911 -3.081 14.496 1.00 29.37 224 PHE A N 1
ATOM 1482 C CA . PHE A 1 224 ? -17.735 -2.227 14.594 1.00 29.67 224 PHE A CA 1
ATOM 1483 C C . PHE A 1 224 ? -17.959 -1.165 15.651 1.00 35.21 224 PHE A C 1
ATOM 1484 O O . PHE A 1 224 ? -18.985 -0.481 15.644 1.00 39.95 224 PHE A O 1
ATOM 1492 N N . GLN A 1 225 ? -16.973 -1.012 16.527 1.00 36.95 225 GLN A N 1
ATOM 1493 C CA . GLN A 1 225 ? -17.029 -0.026 17.589 1.00 42.11 225 GLN A CA 1
ATOM 1494 C C . GLN A 1 225 ? -15.898 0.968 17.374 1.00 37.47 225 GLN A C 1
ATOM 1495 O O . GLN A 1 225 ? -14.734 0.617 17.614 1.00 39.03 225 GLN A O 1
ATOM 1501 N N . LYS A 1 226 ? -16.203 2.181 16.899 1.00 33.12 226 LYS A N 1
ATOM 1502 C CA . LYS A 1 226 ? -15.098 3.141 16.675 1.00 32.32 226 LYS A CA 1
ATOM 1503 C C . LYS A 1 226 ? -14.516 3.572 18.009 1.00 34.37 226 LYS A C 1
ATOM 1504 O O . LYS A 1 226 ? -15.244 3.831 18.971 1.00 37.65 226 LYS A O 1
ATOM 1510 N N . ASN A 1 227 ? -13.190 3.599 18.053 1.00 32.83 227 ASN A N 1
ATOM 1511 C CA . ASN A 1 227 ? -12.441 4.001 19.240 1.00 34.86 227 ASN A CA 1
ATOM 1512 C C . ASN A 1 227 ? -12.670 5.494 19.541 1.00 35.56 227 ASN A C 1
ATOM 1513 O O . ASN A 1 227 ? -12.772 6.318 18.629 1.00 34.67 227 ASN A O 1
ATOM 1518 N N . GLU A 1 228 ? -12.765 5.851 20.819 1.00 37.35 228 GLU A N 1
ATOM 1519 C CA . GLU A 1 228 ? -12.932 7.264 21.174 1.00 38.58 228 GLU A CA 1
ATOM 1520 C C . GLU A 1 228 ? -11.759 8.118 20.646 1.00 34.47 228 GLU A C 1
ATOM 1521 O O . GLU A 1 228 ? -11.943 9.272 20.294 1.00 38.67 228 GLU A O 1
ATOM 1527 N N . LYS A 1 229 ? -10.582 7.510 20.547 1.00 31.24 229 LYS A N 1
ATOM 1528 C CA . LYS A 1 229 ? -9.345 8.151 20.084 1.00 30.82 229 LYS A CA 1
ATOM 1529 C C . LYS A 1 229 ? -9.132 8.064 18.559 1.00 27.11 229 LYS A C 1
ATOM 1530 O O . LYS A 1 229 ? -8.087 8.480 18.044 1.00 27.16 229 LYS A O 1
ATOM 1536 N N . SER A 1 230 ? -10.091 7.510 17.823 1.00 26.06 230 SER A N 1
ATOM 1537 C CA . SER A 1 230 ? -9.953 7.384 16.379 1.00 24.29 230 SER A CA 1
ATOM 1538 C C . SER A 1 230 ? -10.304 8.685 15.631 1.00 24.04 230 SER A C 1
ATOM 1539 O O . SER A 1 230 ? -11.055 9.546 16.132 1.00 25.57 230 SER A O 1
ATOM 1542 N N . THR A 1 231 ? -9.773 8.801 14.418 1.00 22.78 231 THR A N 1
ATOM 1543 C CA . THR A 1 231 ? -10.121 9.867 13.498 1.00 22.64 231 THR A CA 1
ATOM 1544 C C . THR A 1 231 ? -10.692 9.202 12.234 1.00 21.01 231 THR A C 1
ATOM 1545 O O . THR A 1 231 ? -10.112 8.266 11.727 1.00 19.78 231 THR A O 1
ATOM 1549 N N . THR A 1 232 ? -11.808 9.718 11.728 1.00 21.14 232 THR A N 1
ATOM 1550 C CA . THR A 1 232 ? -12.411 9.229 10.499 1.00 21.81 232 THR A CA 1
ATOM 1551 C C . THR A 1 232 ? -11.868 10.016 9.337 1.00 20.26 232 THR A C 1
ATOM 1552 O O . THR A 1 232 ? -12.012 11.227 9.260 1.00 22.24 232 THR A O 1
ATOM 1556 N N . MET A 1 233 ? -11.226 9.303 8.433 1.00 20.37 233 MET A N 1
ATOM 1557 C CA . MET A 1 233 ? -10.689 9.837 7.214 1.00 21.16 233 MET A CA 1
ATOM 1558 C C . MET A 1 233 ? -11.547 9.274 6.073 1.00 20.54 233 MET A C 1
ATOM 1559 O O . MET A 1 233 ? -12.070 8.148 6.173 1.00 25.35 233 MET A O 1
ATOM 1564 N N . VAL A 1 234 ? -11.720 10.053 5.011 1.00 18.95 234 VAL A N 1
ATOM 1565 C CA A VAL A 1 234 ? -12.498 9.608 3.858 0.50 18.91 234 VAL A CA 1
ATOM 1566 C CA B VAL A 1 234 ? -12.515 9.666 3.857 0.50 19.19 234 VAL A CA 1
ATOM 1567 C C . VAL A 1 234 ? -11.615 9.578 2.624 1.00 17.45 234 VAL A C 1
ATOM 1568 O O . VAL A 1 234 ? -10.818 10.495 2.372 1.00 18.52 234 VAL A O 1
ATOM 1575 N N . LEU A 1 235 ? -11.759 8.489 1.873 1.00 16.82 235 LEU A N 1
ATOM 1576 C CA . LEU A 1 235 ? -11.114 8.298 0.584 1.00 17.09 235 LEU A CA 1
ATOM 1577 C C . LEU A 1 235 ? -12.235 8.205 -0.444 1.00 17.11 235 LEU A C 1
ATOM 1578 O O . LEU A 1 235 ? -12.853 7.152 -0.624 1.00 20.00 235 LEU A O 1
ATOM 1583 N N . MET A 1 236 ? -12.510 9.297 -1.134 1.00 16.09 236 MET A N 1
ATOM 1584 C CA . MET A 1 236 ? -13.595 9.307 -2.104 1.00 17.20 236 MET A CA 1
ATOM 1585 C C . MET A 1 236 ? -13.130 8.752 -3.437 1.00 17.57 236 MET A C 1
ATOM 1586 O O . MET A 1 236 ? -12.039 9.060 -3.909 1.00 18.51 236 MET A O 1
ATOM 1591 N N . SER A 1 237 ? -13.966 7.924 -4.054 1.00 15.93 237 SER A N 1
ATOM 1592 C CA . SER A 1 237 ? -13.724 7.534 -5.433 1.00 16.47 237 SER A CA 1
ATOM 1593 C C . SER A 1 237 ? -13.793 8.727 -6.358 1.00 15.30 237 SER A C 1
ATOM 1594 O O . SER A 1 237 ? -14.324 9.790 -5.995 1.00 16.25 237 SER A O 1
ATOM 1597 N N . ALA A 1 238 ? -13.303 8.548 -7.576 1.00 15.80 238 ALA A N 1
ATOM 1598 C CA . ALA A 1 238 ? -13.672 9.387 -8.719 1.00 16.24 238 ALA A CA 1
ATOM 1599 C C . ALA A 1 238 ? -15.206 9.416 -8.818 1.00 15.91 238 ALA A C 1
ATOM 1600 O O . ALA A 1 238 ? -15.895 8.484 -8.360 1.00 16.98 238 ALA A O 1
ATOM 1602 N N . PRO A 1 239 ? -15.738 10.462 -9.445 1.00 16.51 239 PRO A N 1
ATOM 1603 C CA . PRO A 1 239 ? -17.197 10.494 -9.565 1.00 16.92 239 PRO A CA 1
ATOM 1604 C C . PRO A 1 239 ? -17.717 9.321 -10.390 1.00 15.93 239 PRO A C 1
ATOM 1605 O O . PRO A 1 239 ? -17.013 8.764 -11.250 1.00 16.08 239 PRO A O 1
ATOM 1609 N N . LEU A 1 240 ? -18.984 8.991 -10.160 1.00 15.25 240 LEU A N 1
ATOM 1610 C CA . LEU A 1 240 ? -19.609 7.881 -10.859 1.00 15.06 240 LEU A CA 1
ATOM 1611 C C . LEU A 1 240 ? -19.469 7.966 -12.377 1.00 15.14 240 LEU A C 1
ATOM 1612 O O . LEU A 1 240 ? -19.213 6.948 -13.019 1.00 15.74 240 LEU A O 1
ATOM 1617 N N . LYS A 1 241 ? -19.590 9.164 -12.941 1.00 14.93 241 LYS A N 1
ATOM 1618 C CA . LYS A 1 241 ? -19.448 9.309 -14.391 1.00 16.10 241 LYS A CA 1
ATOM 1619 C C . LYS A 1 241 ? -18.107 8.716 -14.878 1.00 15.08 241 LYS A C 1
ATOM 1620 O O . LYS A 1 241 ? -18.049 8.148 -15.954 1.00 15.11 241 LYS A O 1
ATOM 1626 N N . THR A 1 242 ? -17.038 8.951 -14.113 1.00 15.15 242 THR A N 1
ATOM 1627 C CA . THR A 1 242 ? -15.704 8.449 -14.446 1.00 14.09 242 THR A CA 1
ATOM 1628 C C . THR A 1 242 ? -15.648 6.910 -14.371 1.00 13.86 242 THR A C 1
ATOM 1629 O O . THR A 1 242 ? -15.044 6.237 -15.220 1.00 15.16 242 THR A O 1
ATOM 1633 N N . ILE A 1 243 ? -16.208 6.379 -13.307 1.00 13.51 243 ILE A N 1
ATOM 1634 C CA . ILE A 1 243 ? -16.291 4.919 -13.131 1.00 13.71 243 ILE A CA 1
ATOM 1635 C C . ILE A 1 243 ? -17.050 4.290 -14.305 1.00 12.61 243 ILE A C 1
ATOM 1636 O O . ILE A 1 243 ? -16.641 3.263 -14.876 1.00 13.66 243 ILE A O 1
ATOM 1641 N N . LEU A 1 244 ? -18.166 4.918 -14.661 1.00 13.81 244 LEU A N 1
ATOM 1642 C CA . LEU A 1 244 ? -18.973 4.467 -15.802 1.00 13.38 244 LEU A CA 1
ATOM 1643 C C . LEU A 1 244 ? -18.219 4.570 -17.127 1.00 13.51 244 LEU A C 1
ATOM 1644 O O . LEU A 1 244 ? -18.239 3.647 -17.940 1.00 14.23 244 LEU A O 1
ATOM 1649 N N . LYS A 1 245 ? -17.508 5.688 -17.314 1.00 13.30 245 LYS A N 1
ATOM 1650 C CA . LYS A 1 245 ? -16.682 5.854 -18.515 1.00 13.73 245 LYS A CA 1
ATOM 1651 C C . LYS A 1 245 ? -15.659 4.717 -18.626 1.00 13.18 245 LYS A C 1
ATOM 1652 O O . LYS A 1 245 ? -15.501 4.122 -19.704 1.00 14.11 245 LYS A O 1
ATOM 1658 N N . ARG A 1 246 ? -14.961 4.430 -17.523 1.00 13.23 246 ARG A N 1
ATOM 1659 C CA . ARG A 1 246 ? -13.983 3.326 -17.537 1.00 13.66 246 ARG A CA 1
ATOM 1660 C C . ARG A 1 246 ? -14.693 2.009 -17.899 1.00 12.97 246 ARG A C 1
ATOM 1661 O O . ARG A 1 246 ? -14.234 1.257 -18.766 1.00 13.66 246 ARG A O 1
ATOM 1669 N N . MET A 1 247 ? -15.835 1.761 -17.242 1.00 12.82 247 MET A N 1
ATOM 1670 C CA . MET A 1 247 ? -16.586 0.519 -17.495 1.00 13.09 247 MET A CA 1
ATOM 1671 C C . MET A 1 247 ? -16.965 0.380 -18.962 1.00 12.33 247 MET A C 1
ATOM 1672 O O . MET A 1 247 ? -16.831 -0.702 -19.552 1.00 13.48 247 MET A O 1
ATOM 1677 N N . ASN A 1 248 ? -17.512 1.451 -19.526 1.00 12.22 248 ASN A N 1
ATOM 1678 C CA . ASN A 1 248 ? -18.024 1.414 -20.888 1.00 12.70 248 ASN A CA 1
ATOM 1679 C C . ASN A 1 248 ? -16.929 1.545 -21.952 1.00 13.34 248 ASN A C 1
ATOM 1680 O O . ASN A 1 248 ? -17.172 1.227 -23.113 1.00 14.67 248 ASN A O 1
ATOM 1685 N N . ASN A 1 249 ? -15.722 1.967 -21.557 1.00 13.24 249 ASN A N 1
ATOM 1686 C CA . ASN A 1 249 ? -14.584 1.940 -22.481 1.00 14.34 249 ASN A CA 1
ATOM 1687 C C . ASN A 1 249 ? -14.074 0.490 -22.602 1.00 13.65 249 ASN A C 1
ATOM 1688 O O . ASN A 1 249 ? -13.865 -0.004 -23.729 1.00 14.69 249 ASN A O 1
ATOM 1693 N N . GLN A 1 250 ? -13.898 -0.149 -21.446 1.00 13.23 250 GLN A N 1
ATOM 1694 C CA . GLN A 1 250 ? -13.304 -1.493 -21.377 1.00 13.65 250 GLN A CA 1
ATOM 1695 C C . GLN A 1 250 ? -14.316 -2.590 -21.673 1.00 14.49 250 GLN A C 1
ATOM 1696 O O . GLN A 1 250 ? -13.933 -3.681 -22.044 1.00 16.12 250 GLN A O 1
ATOM 1702 N N . SER A 1 251 ? -15.599 -2.323 -21.429 1.00 13.50 251 SER A N 1
ATOM 1703 C CA . SER A 1 251 ? -16.642 -3.340 -21.300 1.00 13.59 251 SER A CA 1
ATOM 1704 C C . SER A 1 251 ? -16.377 -4.178 -20.035 1.00 13.66 251 SER A C 1
ATOM 1705 O O . SER A 1 251 ? -16.325 -5.403 -20.052 1.00 15.06 251 SER A O 1
ATOM 1708 N N . ASN A 1 252 ? -16.238 -3.500 -18.907 1.00 13.78 252 ASN A N 1
ATOM 1709 C CA . ASN A 1 252 ? -15.751 -4.117 -17.680 1.00 12.97 252 ASN A CA 1
ATOM 1710 C C . ASN A 1 252 ? -16.883 -4.829 -16.918 1.00 13.23 252 ASN A C 1
ATOM 1711 O O . ASN A 1 252 ? -17.738 -4.170 -16.315 1.00 13.59 252 ASN A O 1
ATOM 1716 N N . ASN A 1 253 ? -16.855 -6.159 -16.932 1.00 13.78 253 ASN A N 1
ATOM 1717 C CA . ASN A 1 253 ? -17.898 -6.949 -16.267 1.00 13.39 253 ASN A CA 1
ATOM 1718 C C . ASN A 1 253 ? -17.913 -6.743 -14.755 1.00 13.67 253 ASN A C 1
ATOM 1719 O O . ASN A 1 253 ? -18.994 -6.740 -14.150 1.00 14.57 253 ASN A O 1
ATOM 1724 N N . TYR A 1 254 ? -16.732 -6.635 -14.150 1.00 12.94 254 TYR A N 1
ATOM 1725 C CA . TYR A 1 254 ? -16.647 -6.490 -12.701 1.00 13.52 254 TYR A CA 1
ATOM 1726 C C . TYR A 1 254 ? -17.365 -5.248 -12.226 1.00 14.29 254 TYR A C 1
ATOM 1727 O O . TYR A 1 254 ? -18.171 -5.296 -11.247 1.00 13.95 254 TYR A O 1
ATOM 1736 N N . ILE A 1 255 ? -17.089 -4.130 -12.901 1.00 13.01 255 ILE A N 1
ATOM 1737 C CA . ILE A 1 255 ? -17.738 -2.884 -12.500 1.00 13.55 255 ILE A CA 1
ATOM 1738 C C . ILE A 1 255 ? -19.258 -3.003 -12.691 1.00 13.75 255 ILE A C 1
ATOM 1739 O O . ILE A 1 255 ? -20.048 -2.613 -11.821 1.00 14.21 255 ILE A O 1
ATOM 1744 N N . ALA A 1 256 ? -19.656 -3.511 -13.856 1.00 12.99 256 ALA A N 1
ATOM 1745 C CA . ALA A 1 256 ? -21.090 -3.540 -14.189 1.00 12.77 256 ALA A CA 1
ATOM 1746 C C . ALA A 1 256 ? -21.846 -4.449 -13.214 1.00 13.37 256 ALA A C 1
ATOM 1747 O O . ALA A 1 256 ? -22.946 -4.094 -12.753 1.00 14.44 256 ALA A O 1
ATOM 1749 N N . ASP A 1 257 ? -21.310 -5.635 -12.960 1.00 14.02 257 ASP A N 1
ATOM 1750 C CA . ASP A 1 257 ? -22.001 -6.594 -12.101 1.00 14.27 257 ASP A CA 1
ATOM 1751 C C . ASP A 1 257 ? -22.086 -6.072 -10.670 1.00 15.05 257 ASP A C 1
ATOM 1752 O O . ASP A 1 257 ? -23.109 -6.209 -10.017 1.00 16.18 257 ASP A O 1
ATOM 1757 N N . ASN A 1 258 ? -21.027 -5.408 -10.196 1.00 13.99 258 ASN A N 1
ATOM 1758 C CA . ASN A 1 258 ? -21.066 -4.876 -8.864 1.00 14.90 258 ASN A CA 1
ATOM 1759 C C . ASN A 1 258 ? -22.002 -3.686 -8.713 1.00 14.83 258 ASN A C 1
ATOM 1760 O O . ASN A 1 258 ? -22.630 -3.561 -7.685 1.00 15.46 258 ASN A O 1
ATOM 1765 N N . LEU A 1 259 ? -22.078 -2.829 -9.730 1.00 14.02 259 LEU A N 1
ATOM 1766 C CA . LEU A 1 259 ? -23.064 -1.756 -9.682 1.00 15.20 259 LEU A CA 1
ATOM 1767 C C . LEU A 1 259 ? -24.471 -2.360 -9.577 1.00 15.12 259 LEU A C 1
ATOM 1768 O O . LEU A 1 259 ? -25.281 -1.900 -8.790 1.00 16.51 259 LEU A O 1
ATOM 1773 N N . TYR A 1 260 ? -24.763 -3.370 -10.403 1.00 14.64 260 TYR A N 1
ATOM 1774 C CA . TYR A 1 260 ? -26.095 -3.990 -10.438 1.00 16.01 260 TYR A CA 1
ATOM 1775 C C . TYR A 1 260 ? -26.430 -4.616 -9.107 1.00 15.50 260 TYR A C 1
ATOM 1776 O O . TYR A 1 260 ? -27.548 -4.441 -8.593 1.00 18.05 260 TYR A O 1
ATOM 1785 N N . TRP A 1 261 ? -25.482 -5.315 -8.491 1.00 15.41 261 TRP A N 1
ATOM 1786 C CA . TRP A 1 261 ? -25.725 -5.886 -7.175 1.00 16.53 261 TRP A CA 1
ATOM 1787 C C . TRP A 1 261 ? -25.855 -4.818 -6.100 1.00 17.24 261 TRP A C 1
ATOM 1788 O O . TRP A 1 261 ? -26.739 -4.892 -5.239 1.00 18.99 261 TRP A O 1
ATOM 1799 N N . ASN A 1 262 ? -25.008 -3.798 -6.165 1.00 17.24 262 ASN A N 1
ATOM 1800 C CA . ASN A 1 262 ? -25.098 -2.685 -5.216 1.00 17.33 262 ASN A CA 1
ATOM 1801 C C . ASN A 1 262 ? -26.482 -2.045 -5.187 1.00 17.46 262 ASN A C 1
ATOM 1802 O O . ASN A 1 262 ? -26.918 -1.633 -4.134 1.00 19.05 262 ASN A O 1
ATOM 1807 N N . LEU A 1 263 ? -27.094 -1.894 -6.349 1.00 17.21 263 LEU A N 1
ATOM 1808 C CA . LEU A 1 263 ? -28.377 -1.235 -6.474 1.00 17.99 263 LEU A CA 1
ATOM 1809 C C . LEU A 1 263 ? -29.567 -2.162 -6.153 1.00 18.33 263 LEU A C 1
ATOM 1810 O O . LEU A 1 263 ? -30.716 -1.713 -6.171 1.00 20.23 263 LEU A O 1
ATOM 1815 N N . GLY A 1 264 ? -29.280 -3.423 -5.803 1.00 19.27 264 GLY A N 1
ATOM 1816 C CA . GLY A 1 264 ? -30.302 -4.372 -5.320 1.00 19.61 264 GLY A CA 1
ATOM 1817 C C . GLY A 1 264 ? -30.520 -5.608 -6.174 1.00 20.12 264 GLY A C 1
ATOM 1818 O O . GLY A 1 264 ? -31.405 -6.427 -5.890 1.00 21.48 264 GLY A O 1
ATOM 1819 N N . GLY A 1 265 ? -29.730 -5.759 -7.235 1.00 18.64 265 GLY A N 1
ATOM 1820 C CA . GLY A 1 265 ? -29.816 -6.940 -8.070 1.00 19.43 265 GLY A CA 1
ATOM 1821 C C . GLY A 1 265 ? -31.104 -7.004 -8.881 1.00 20.14 265 GLY A C 1
ATOM 1822 O O . GLY A 1 265 ? -31.795 -5.988 -9.118 1.00 20.07 265 GLY A O 1
ATOM 1823 N N . THR A 1 266 ? -31.440 -8.214 -9.307 1.00 19.87 266 THR A N 1
ATOM 1824 C CA . THR A 1 266 ? -32.513 -8.404 -10.281 1.00 20.18 266 THR A CA 1
ATOM 1825 C C . THR A 1 266 ? -33.876 -7.975 -9.773 1.00 20.76 266 THR A C 1
ATOM 1826 O O . THR A 1 266 ? -34.630 -7.348 -10.517 1.00 21.09 266 THR A O 1
ATOM 1830 N N . GLU A 1 267 ? -34.216 -8.292 -8.523 1.00 21.71 267 GLU A N 1
ATOM 1831 C CA . GLU A 1 267 ? -35.522 -7.855 -8.025 1.00 23.07 267 GLU A CA 1
ATOM 1832 C C . GLU A 1 267 ? -35.637 -6.345 -8.069 1.00 22.69 267 GLU A C 1
ATOM 1833 O O . GLU A 1 267 ? -36.677 -5.816 -8.450 1.00 23.24 267 GLU A O 1
ATOM 1839 N N . ALA A 1 268 ? -34.578 -5.641 -7.689 1.00 21.08 268 ALA A N 1
ATOM 1840 C CA . ALA A 1 268 ? -34.601 -4.180 -7.685 1.00 19.13 268 ALA A CA 1
ATOM 1841 C C . ALA A 1 268 ? -34.596 -3.603 -9.102 1.00 19.44 268 ALA A C 1
ATOM 1842 O O . ALA A 1 268 ? -35.284 -2.619 -9.391 1.00 20.86 268 ALA A O 1
ATOM 1844 N N . PHE A 1 269 ? -33.832 -4.218 -9.989 1.00 18.52 269 PHE A N 1
ATOM 1845 C CA . PHE A 1 269 ? -33.815 -3.788 -11.371 1.00 18.32 269 PHE A CA 1
ATOM 1846 C C . PHE A 1 269 ? -35.200 -3.910 -12.022 1.00 19.91 269 PHE A C 1
ATOM 1847 O O . PHE A 1 269 ? -35.678 -2.992 -12.730 1.00 19.42 269 PHE A O 1
ATOM 1855 N N . ASN A 1 270 ? -35.839 -5.055 -11.819 1.00 19.87 270 ASN A N 1
ATOM 1856 C CA . ASN A 1 270 ? -37.182 -5.240 -12.381 1.00 20.84 270 ASN A CA 1
ATOM 1857 C C . ASN A 1 270 ? -38.138 -4.156 -11.911 1.00 20.52 270 ASN A C 1
ATOM 1858 O O . ASN A 1 270 ? -38.928 -3.625 -12.713 1.00 22.30 270 ASN A O 1
ATOM 1863 N N . ALA A 1 271 ? -38.084 -3.809 -10.631 1.00 20.00 271 ALA A N 1
ATOM 1864 C CA . ALA A 1 271 ? -38.960 -2.736 -10.109 1.00 20.08 271 ALA A CA 1
ATOM 1865 C C . ALA A 1 271 ? -38.604 -1.369 -10.716 1.00 19.90 271 ALA A C 1
ATOM 1866 O O . ALA A 1 271 ? -39.483 -0.592 -11.080 1.00 21.98 271 ALA A O 1
ATOM 1868 N N . TYR A 1 272 ? -37.302 -1.100 -10.809 1.00 19.62 272 TYR A N 1
ATOM 1869 C CA . TYR A 1 272 ? -36.842 0.156 -11.387 1.00 20.34 272 TYR A CA 1
ATOM 1870 C C . TYR A 1 272 ? -37.336 0.339 -12.818 1.00 20.56 272 TYR A C 1
ATOM 1871 O O . TYR A 1 272 ? -37.887 1.379 -13.170 1.00 20.86 272 TYR A O 1
ATOM 1880 N N . ILE A 1 273 ? -37.134 -0.669 -13.641 1.00 18.55 273 ILE A N 1
ATOM 1881 C CA . ILE A 1 273 ? -37.458 -0.549 -15.043 1.00 20.71 273 ILE A CA 1
ATOM 1882 C C . ILE A 1 273 ? -38.977 -0.512 -15.288 1.00 21.42 273 ILE A C 1
ATOM 1883 O O . ILE A 1 273 ? -39.427 0.162 -16.194 1.00 21.18 273 ILE A O 1
ATOM 1888 N N . ALA A 1 274 ? -39.745 -1.194 -14.429 1.00 20.97 274 ALA A N 1
ATOM 1889 C CA . ALA A 1 274 ? -41.187 -1.135 -14.491 1.00 23.00 274 ALA A CA 1
ATOM 1890 C C . ALA A 1 274 ? -41.662 0.274 -14.178 1.00 22.49 274 ALA A C 1
ATOM 1891 O O . ALA A 1 274 ? -42.537 0.803 -14.859 1.00 27.30 274 ALA A O 1
ATOM 1893 N N . GLY A 1 275 ? -41.114 0.872 -13.125 1.00 22.46 275 GLY A N 1
ATOM 1894 C CA . GLY A 1 275 ? -41.440 2.247 -12.788 1.00 24.50 275 GLY A CA 1
ATOM 1895 C C . GLY A 1 275 ? -40.900 3.295 -13.734 1.00 25.09 275 GLY A C 1
ATOM 1896 O O . GLY A 1 275 ? -41.547 4.313 -13.939 1.00 29.32 275 GLY A O 1
ATOM 1897 N N . LYS A 1 276 ? -39.735 3.040 -14.336 1.00 23.16 276 LYS A N 1
ATOM 1898 C CA . LYS A 1 276 ? -39.108 4.007 -15.241 1.00 23.04 276 LYS A CA 1
ATOM 1899 C C . LYS A 1 276 ? -39.749 3.998 -16.630 1.00 24.06 276 LYS A C 1
ATOM 1900 O O . LYS A 1 276 ? -39.949 5.046 -17.246 1.00 26.34 276 LYS A O 1
ATOM 1906 N N . MET A 1 277 ? -40.047 2.803 -17.122 1.00 24.63 277 MET A N 1
ATOM 1907 C CA . MET A 1 277 ? -40.401 2.586 -18.520 1.00 25.95 277 MET A CA 1
ATOM 1908 C C . MET A 1 277 ? -41.755 1.953 -18.712 1.00 26.75 277 MET A C 1
ATOM 1909 O O . MET A 1 277 ? -42.157 1.773 -19.840 1.00 28.83 277 MET A O 1
ATOM 1914 N N . GLN A 1 278 ? -42.419 1.575 -17.616 1.00 26.21 278 GLN A N 1
ATOM 1915 C CA . GLN A 1 278 ? -43.667 0.795 -17.681 1.00 28.49 278 GLN A CA 1
ATOM 1916 C C . GLN A 1 278 ? -43.370 -0.473 -18.491 1.00 29.27 278 GLN A C 1
ATOM 1917 O O . GLN A 1 278 ? -44.191 -0.939 -19.275 1.00 33.09 278 GLN A O 1
ATOM 1923 N N . ALA A 1 279 ? -42.170 -1.021 -18.281 1.00 28.90 279 ALA A N 1
ATOM 1924 C CA . ALA A 1 279 ? -41.710 -2.208 -18.953 1.00 28.56 279 ALA A CA 1
ATOM 1925 C C . ALA A 1 279 ? -41.930 -3.409 -18.056 1.00 29.20 279 ALA A C 1
ATOM 1926 O O . ALA A 1 279 ? -42.048 -3.291 -16.830 1.00 34.28 279 ALA A O 1
ATOM 1928 N N . ASP A 1 280 ? -42.032 -4.571 -18.676 1.00 25.74 280 ASP A N 1
ATOM 1929 C CA . ASP A 1 280 ? -42.058 -5.810 -17.920 1.00 29.08 280 ASP A CA 1
ATOM 1930 C C . ASP A 1 280 ? -41.106 -6.833 -18.550 1.00 30.30 280 ASP A C 1
ATOM 1931 O O . ASP A 1 280 ? -40.274 -6.473 -19.403 1.00 27.43 280 ASP A O 1
ATOM 1936 N N . THR A 1 281 ? -41.220 -8.095 -18.141 1.00 32.36 281 THR A N 1
ATOM 1937 C CA . THR A 1 281 ? -40.337 -9.185 -18.609 1.00 35.94 281 THR A CA 1
ATOM 1938 C C . THR A 1 281 ? -40.335 -9.379 -20.119 1.00 31.23 281 THR A C 1
ATOM 1939 O O . THR A 1 281 ? -39.329 -9.792 -20.689 1.00 32.27 281 THR A O 1
ATOM 1943 N N . SER A 1 282 ? -41.488 -9.115 -20.732 1.00 31.98 282 SER A N 1
ATOM 1944 C CA . SER A 1 282 ? -41.641 -9.223 -22.175 1.00 31.65 282 SER A CA 1
ATOM 1945 C C . SER A 1 282 ? -40.830 -8.156 -22.951 1.00 28.21 282 SER A C 1
ATOM 1946 O O . SER A 1 282 ? -40.525 -8.360 -24.109 1.00 30.80 282 SER A O 1
ATOM 1949 N N . ASP A 1 283 ? -40.509 -7.032 -22.312 1.00 25.17 283 ASP A N 1
ATOM 1950 C CA . ASP A 1 283 ? -39.700 -5.953 -22.895 1.00 22.34 283 ASP A CA 1
ATOM 1951 C C . ASP A 1 283 ? -38.207 -6.101 -22.578 1.00 21.39 283 ASP A C 1
ATOM 1952 O O . ASP A 1 283 ? -37.368 -5.786 -23.406 1.00 20.75 283 ASP A O 1
ATOM 1957 N N . ILE A 1 284 ? -37.907 -6.541 -21.360 1.00 20.87 284 ILE A N 1
ATOM 1958 C CA . ILE A 1 284 ? -36.535 -6.602 -20.870 1.00 20.55 284 ILE A CA 1
ATOM 1959 C C . ILE A 1 284 ? -36.426 -7.587 -19.718 1.00 22.39 284 ILE A C 1
ATOM 1960 O O . ILE A 1 284 ? -37.246 -7.568 -18.814 1.00 25.80 284 ILE A O 1
ATOM 1965 N N . GLU A 1 285 ? -35.426 -8.467 -19.770 1.00 20.23 285 GLU A N 1
ATOM 1966 C CA . GLU A 1 285 ? -35.247 -9.463 -18.734 1.00 22.81 285 GLU A CA 1
ATOM 1967 C C . GLU A 1 285 ? -33.766 -9.561 -18.456 1.00 20.95 285 GLU A C 1
ATOM 1968 O O . GLU A 1 285 ? -32.994 -10.036 -19.287 1.00 22.21 285 GLU A O 1
ATOM 1974 N N . PHE A 1 286 ? -33.385 -9.076 -17.287 1.00 20.71 286 PHE A N 1
ATOM 1975 C CA . PHE A 1 286 ? -32.011 -9.070 -16.854 1.00 19.06 286 PHE A CA 1
ATOM 1976 C C . PHE A 1 286 ? -31.765 -10.073 -15.725 1.00 18.50 286 PHE A C 1
ATOM 1977 O O . PHE A 1 286 ? -32.649 -10.372 -14.909 1.00 21.02 286 PHE A O 1
ATOM 1985 N N . HIS A 1 287 ? -30.539 -10.570 -15.683 1.00 18.36 287 HIS A N 1
ATOM 1986 C CA . HIS A 1 287 ? -30.066 -11.371 -14.584 1.00 19.07 287 HIS A CA 1
ATOM 1987 C C . HIS A 1 287 ? -28.751 -10.874 -14.008 1.00 19.25 287 HIS A C 1
ATOM 1988 O O . HIS A 1 287 ? -28.352 -11.362 -12.949 1.00 22.26 287 HIS A O 1
ATOM 1995 N N . ASN A 1 288 ? -28.058 -9.960 -14.694 1.00 18.59 288 ASN A N 1
ATOM 1996 C CA . ASN A 1 288 ? -26.835 -9.396 -14.188 1.00 18.17 288 ASN A CA 1
ATOM 1997 C C . ASN A 1 288 ? -26.637 -8.042 -14.830 1.00 16.28 288 ASN A C 1
ATOM 1998 O O . ASN A 1 288 ? -27.435 -7.625 -15.686 1.00 17.41 288 ASN A O 1
ATOM 2003 N N . GLY A 1 289 ? -25.593 -7.334 -14.424 1.00 16.55 289 GLY A N 1
ATOM 2004 C CA . GLY A 1 289 ? -25.351 -5.999 -14.923 1.00 17.12 289 GLY A CA 1
ATOM 2005 C C . GLY A 1 289 ? -24.517 -5.938 -16.182 1.00 16.13 289 GLY A C 1
ATOM 2006 O O . GLY A 1 289 ? -24.513 -4.938 -16.876 1.00 14.65 289 GLY A O 1
ATOM 2007 N N . SER A 1 290 ? -23.792 -7.020 -16.464 1.00 16.23 290 SER A N 1
ATOM 2008 C CA . SER A 1 290 ? -22.770 -7.023 -17.495 1.00 16.67 290 SER A CA 1
ATOM 2009 C C . SER A 1 290 ? -23.216 -7.488 -18.865 1.00 15.83 290 SER A C 1
ATOM 2010 O O . SER A 1 290 ? -22.608 -7.098 -19.874 1.00 15.92 290 SER A O 1
ATOM 2013 N N . GLY A 1 291 ? -24.199 -8.406 -18.903 1.00 16.23 291 GLY A N 1
ATOM 2014 C CA . GLY A 1 291 ? -24.629 -9.021 -20.154 1.00 16.89 291 GLY A CA 1
ATOM 2015 C C . GLY A 1 291 ? -24.095 -10.395 -20.506 1.00 20.05 291 GLY A C 1
ATOM 2016 O O . GLY A 1 291 ? -24.526 -11.006 -21.494 1.00 20.98 291 GLY A O 1
ATOM 2017 N N . ASN A 1 292 ? -23.190 -10.910 -19.702 1.00 19.71 292 ASN A N 1
ATOM 2018 C CA . ASN A 1 292 ? -22.571 -12.170 -20.108 1.00 21.35 292 ASN A CA 1
ATOM 2019 C C . ASN A 1 292 ? -23.444 -13.350 -19.635 1.00 20.69 292 ASN A C 1
ATOM 2020 O O . ASN A 1 292 ? -24.485 -13.186 -19.001 1.00 22.53 292 ASN A O 1
ATOM 2025 N N . ASN A 1 293 ? -23.050 -14.535 -20.017 1.00 20.16 293 ASN A N 1
ATOM 2026 C CA . ASN A 1 293 ? -23.817 -15.731 -19.742 1.00 20.88 293 ASN A CA 1
ATOM 2027 C C . ASN A 1 293 ? -23.821 -16.098 -18.273 1.00 23.91 293 ASN A C 1
ATOM 2028 O O . ASN A 1 293 ? -22.768 -16.345 -17.707 1.00 26.79 293 ASN A O 1
ATOM 2033 N N . GLU A 1 294 ? -25.019 -16.138 -17.698 1.00 29.43 294 GLU A N 1
ATOM 2034 C CA . GLU A 1 294 ? -25.248 -16.459 -16.291 1.00 36.00 294 GLU A CA 1
ATOM 2035 C C . GLU A 1 294 ? -25.469 -17.989 -16.124 1.00 37.84 294 GLU A C 1
ATOM 2036 O O . GLU A 1 294 ? -25.454 -18.488 -15.010 1.00 45.09 294 GLU A O 1
ATOM 2042 N N . GLY A 1 295 ? -25.634 -18.727 -17.230 1.00 35.40 295 GLY A N 1
ATOM 2043 C CA . GLY A 1 295 ? -25.827 -20.195 -17.206 1.00 36.09 295 GLY A CA 1
ATOM 2044 C C . GLY A 1 295 ? -24.665 -20.935 -17.860 1.00 36.31 295 GLY A C 1
ATOM 2045 O O . GLY A 1 295 ? -23.524 -20.499 -17.778 1.00 41.29 295 GLY A O 1
ATOM 2046 N N . SER A 1 296 ? -24.959 -22.044 -18.531 1.00 36.76 296 SER A N 1
ATOM 2047 C CA . SER A 1 296 ? -23.925 -22.854 -19.154 1.00 39.79 296 SER A CA 1
ATOM 2048 C C . SER A 1 296 ? -23.917 -22.618 -20.649 1.00 39.10 296 SER A C 1
ATOM 2049 O O . SER A 1 296 ? -24.764 -21.899 -21.196 1.00 34.44 296 SER A O 1
ATOM 2052 N N . VAL A 1 297 ? -22.959 -23.257 -21.308 1.00 39.07 297 VAL A N 1
ATOM 2053 C CA . VAL A 1 297 ? -23.009 -23.409 -22.740 1.00 46.06 297 VAL A CA 1
ATOM 2054 C C . VAL A 1 297 ? -24.198 -24.344 -23.059 1.00 46.47 297 VAL A C 1
ATOM 2055 O O . VAL A 1 297 ? -24.895 -24.134 -24.039 1.00 49.47 297 VAL A O 1
ATOM 2059 N N . ALA A 1 298 ? -24.453 -25.354 -22.222 1.00 53.88 298 ALA A N 1
ATOM 2060 C CA . ALA A 1 298 ? -25.651 -26.204 -22.401 1.00 54.42 298 ALA A CA 1
ATOM 2061 C C . ALA A 1 298 ? -26.947 -25.362 -22.334 1.00 55.99 298 ALA A C 1
ATOM 2062 O O . ALA A 1 298 ? -27.692 -25.280 -23.321 1.00 58.63 298 ALA A O 1
ATOM 2064 N N . LYS A 1 299 ? -27.164 -24.699 -21.196 1.00 53.67 299 LYS A N 1
ATOM 2065 C CA . LYS A 1 299 ? -28.364 -23.874 -20.953 1.00 48.30 299 LYS A CA 1
ATOM 2066 C C . LYS A 1 299 ? -27.996 -22.413 -20.636 1.00 43.70 299 LYS A C 1
ATOM 2067 O O . LYS A 1 299 ? -27.868 -22.021 -19.481 1.00 38.53 299 LYS A O 1
ATOM 2073 N N . PRO A 1 300 ? -27.814 -21.607 -21.680 1.00 38.61 300 PRO A N 1
ATOM 2074 C CA . PRO A 1 300 ? -27.411 -20.214 -21.449 1.00 32.82 300 PRO A CA 1
ATOM 2075 C C . PRO A 1 300 ? -28.522 -19.338 -20.871 1.00 29.71 300 PRO A C 1
ATOM 2076 O O . PRO A 1 300 ? -29.703 -19.573 -21.110 1.00 28.68 300 PRO A O 1
ATOM 2080 N N . VAL A 1 301 ? -28.122 -18.328 -20.119 1.00 25.81 301 VAL A N 1
ATOM 2081 C CA . VAL A 1 301 ? -29.033 -17.333 -19.611 1.00 28.77 301 VAL A CA 1
ATOM 2082 C C . VAL A 1 301 ? -28.373 -15.982 -19.889 1.00 27.73 301 VAL A C 1
ATOM 2083 O O . VAL A 1 301 ? -27.335 -15.667 -19.277 1.00 28.55 301 VAL A O 1
ATOM 2087 N N . TYR A 1 302 ? -28.931 -15.217 -20.841 1.00 23.65 302 TYR A N 1
ATOM 2088 C CA . TYR A 1 302 ? -28.385 -13.907 -21.239 1.00 24.11 302 TYR A CA 1
ATOM 2089 C C . TYR A 1 302 ? -29.425 -12.835 -20.939 1.00 22.65 302 TYR A C 1
ATOM 2090 O O . TYR A 1 302 ? -30.636 -13.058 -21.118 1.00 25.83 302 TYR A O 1
ATOM 2099 N N . ASN A 1 303 ? -28.974 -11.647 -20.553 1.00 17.84 303 ASN A N 1
ATOM 2100 C CA . ASN A 1 303 ? -29.866 -10.508 -20.533 1.00 17.38 303 ASN A CA 1
ATOM 2101 C C . ASN A 1 303 ? -30.421 -10.326 -21.949 1.00 17.07 303 ASN A C 1
ATOM 2102 O O . ASN A 1 303 ? -29.687 -10.396 -22.937 1.00 17.10 303 ASN A O 1
ATOM 2107 N N . GLU A 1 304 ? -31.726 -10.076 -22.032 1.00 18.22 304 GLU A N 1
ATOM 2108 C CA . GLU A 1 304 ? -32.376 -9.807 -23.307 1.00 17.64 304 GLU A CA 1
ATOM 2109 C C . GLU A 1 304 ? -33.262 -8.596 -23.193 1.00 17.98 304 GLU A C 1
ATOM 2110 O O . GLU A 1 304 ? -33.819 -8.324 -22.130 1.00 18.94 304 GLU A O 1
ATOM 2116 N N . ALA A 1 305 ? -33.395 -7.884 -24.303 1.00 16.02 305 ALA A N 1
ATOM 2117 C CA . ALA A 1 305 ? -34.370 -6.792 -24.381 1.00 16.62 305 ALA A CA 1
ATOM 2118 C C . ALA A 1 305 ? -34.679 -6.495 -25.822 1.00 16.97 305 ALA A C 1
ATOM 2119 O O . ALA A 1 305 ? -34.017 -7.005 -26.749 1.00 17.25 305 ALA A O 1
ATOM 2121 N N . THR A 1 306 ? -35.690 -5.659 -26.026 1.00 17.22 306 THR A N 1
ATOM 2122 C CA . THR A 1 306 ? -36.039 -5.228 -27.364 1.00 16.85 306 THR A CA 1
ATOM 2123 C C . THR A 1 306 ? -35.130 -4.093 -27.827 1.00 16.93 306 THR A C 1
ATOM 2124 O O . THR A 1 306 ? -34.604 -3.324 -27.031 1.00 16.87 306 THR A O 1
ATOM 2128 N N . CYS A 1 307 ? -35.040 -3.947 -29.140 1.00 17.40 307 CYS A N 1
ATOM 2129 C CA . CYS A 1 307 ? -34.297 -2.852 -29.750 1.00 18.06 307 CYS A CA 1
ATOM 2130 C C . CYS A 1 307 ? -34.961 -1.514 -29.329 1.00 17.30 307 CYS A C 1
ATOM 2131 O O . CYS A 1 307 ? -34.266 -0.558 -28.985 1.00 17.83 307 CYS A O 1
ATOM 2134 N N . GLU A 1 308 ? -36.305 -1.454 -29.329 1.00 17.64 308 GLU A N 1
ATOM 2135 C CA . GLU A 1 308 ? -37.017 -0.261 -28.852 1.00 18.97 308 GLU A CA 1
ATOM 2136 C C . GLU A 1 308 ? -36.615 0.127 -27.433 1.00 17.25 308 GLU A C 1
ATOM 2137 O O . GLU A 1 308 ? -36.384 1.307 -27.137 1.00 18.77 308 GLU A O 1
ATOM 2143 N N . MET A 1 309 ? -36.483 -0.875 -26.558 1.00 17.09 309 MET A N 1
ATOM 2144 C CA . MET A 1 309 ? -36.073 -0.609 -25.185 1.00 17.00 309 MET A CA 1
ATOM 2145 C C . MET A 1 309 ? -34.678 0.038 -25.140 1.00 16.15 309 MET A C 1
ATOM 2146 O O . MET A 1 309 ? -34.403 0.902 -24.293 1.00 17.12 309 MET A O 1
ATOM 2151 N N . MET A 1 310 ? -33.772 -0.399 -26.018 1.00 16.83 310 MET A N 1
ATOM 2152 C CA . MET A 1 310 ? -32.456 0.221 -26.070 1.00 16.15 310 MET A CA 1
ATOM 2153 C C . MET A 1 310 ? -32.507 1.709 -26.447 1.00 15.26 310 MET A C 1
ATOM 2154 O O . MET A 1 310 ? -31.794 2.538 -25.880 1.00 15.91 310 MET A O 1
ATOM 2159 N N . ILE A 1 311 ? -33.370 2.061 -27.392 1.00 15.79 311 ILE A N 1
ATOM 2160 C CA . ILE A 1 311 ? -33.565 3.467 -27.746 1.00 16.63 311 ILE A CA 1
ATOM 2161 C C . ILE A 1 311 ? -34.120 4.244 -26.549 1.00 16.07 311 ILE A C 1
ATOM 2162 O O . ILE A 1 311 ? -33.647 5.327 -26.253 1.00 17.33 311 ILE A O 1
ATOM 2167 N N . LYS A 1 312 ? -35.094 3.688 -25.849 1.00 16.45 312 LYS A N 1
ATOM 2168 C CA . LYS A 1 312 ? -35.662 4.357 -24.673 1.00 16.89 312 LYS A CA 1
ATOM 2169 C C . LYS A 1 312 ? -34.640 4.580 -23.570 1.00 15.97 312 LYS A C 1
ATOM 2170 O O . LYS A 1 312 ? -34.570 5.631 -22.944 1.00 17.17 312 LYS A O 1
ATOM 2176 N N . VAL A 1 313 ? -33.771 3.588 -23.400 1.00 16.35 313 VAL A N 1
ATOM 2177 C CA . VAL A 1 313 ? -32.681 3.707 -22.440 1.00 16.14 313 VAL A CA 1
ATOM 2178 C C . VAL A 1 313 ? -31.745 4.842 -22.825 1.00 15.46 313 VAL A C 1
ATOM 2179 O O . VAL A 1 313 ? -31.351 5.642 -21.953 1.00 16.26 313 VAL A O 1
ATOM 2183 N N . LEU A 1 314 ? -31.384 4.922 -24.102 1.00 15.77 314 LEU A N 1
ATOM 2184 C CA . LEU A 1 314 ? -30.517 6.025 -24.561 1.00 16.71 314 LEU A CA 1
ATOM 2185 C C . LEU A 1 314 ? -31.169 7.398 -24.326 1.00 15.22 314 LEU A C 1
ATOM 2186 O O . LEU A 1 314 ? -30.519 8.334 -23.831 1.00 16.67 314 LEU A O 1
ATOM 2191 N N . TYR A 1 315 ? -32.446 7.520 -24.688 1.00 16.46 315 TYR A N 1
ATOM 2192 C CA . TYR A 1 315 ? -33.181 8.775 -24.489 1.00 17.56 315 TYR A CA 1
ATOM 2193 C C . TYR A 1 315 ? -33.160 9.192 -23.031 1.00 16.23 315 TYR A C 1
ATOM 2194 O O . TYR A 1 315 ? -32.851 10.355 -22.685 1.00 18.52 315 TYR A O 1
ATOM 2203 N N . SER A 1 316 ? -33.453 8.239 -22.152 1.00 17.00 316 SER A N 1
ATOM 2204 C CA . SER A 1 316 ? -33.514 8.493 -20.713 1.00 17.43 316 SER A CA 1
ATOM 2205 C C . SER A 1 316 ? -32.156 8.798 -20.103 1.00 17.70 316 SER A C 1
ATOM 2206 O O . SER A 1 316 ? -32.048 9.660 -19.224 1.00 18.33 316 SER A O 1
ATOM 2209 N N . LEU A 1 317 ? -31.105 8.083 -20.536 1.00 16.34 317 LEU A N 1
ATOM 2210 C CA . LEU A 1 317 ? -29.773 8.340 -20.057 1.00 16.62 317 LEU A CA 1
ATOM 2211 C C . LEU A 1 317 ? -29.324 9.732 -20.462 1.00 16.60 317 LEU A C 1
ATOM 2212 O O . LEU A 1 317 ? -28.739 10.475 -19.647 1.00 17.52 317 LEU A O 1
ATOM 2217 N N . ASP A 1 318 ? -29.527 10.066 -21.735 1.00 16.67 318 ASP A N 1
ATOM 2218 C CA . ASP A 1 318 ? -29.180 11.387 -22.236 1.00 17.79 318 ASP A CA 1
ATOM 2219 C C . ASP A 1 318 ? -29.900 12.474 -21.416 1.00 18.37 318 ASP A C 1
ATOM 2220 O O . ASP A 1 318 ? -29.291 13.491 -21.034 1.00 20.40 318 ASP A O 1
ATOM 2225 N N . LYS A 1 319 ? -31.173 12.252 -21.119 1.00 19.54 319 LYS A N 1
ATOM 2226 C CA . LYS A 1 319 ? -31.980 13.241 -20.394 1.00 20.40 319 LYS A CA 1
ATOM 2227 C C . LYS A 1 319 ? -31.412 13.440 -18.994 1.00 19.44 319 LYS A C 1
ATOM 2228 O O . LYS A 1 319 ? -31.207 14.582 -18.559 1.00 20.97 319 LYS A O 1
ATOM 2234 N N . SER A 1 320 ? -31.109 12.337 -18.303 1.00 18.87 320 SER A N 1
ATOM 2235 C CA . SER A 1 320 ? -30.589 12.422 -16.942 1.00 18.83 320 SER A CA 1
ATOM 2236 C C . SER A 1 320 ? -29.197 13.075 -16.911 1.00 17.92 320 SER A C 1
ATOM 2237 O O . SER A 1 320 ? -28.903 13.899 -16.028 1.00 21.00 320 SER A O 1
ATOM 2240 N N . LEU A 1 321 ? -28.334 12.725 -17.864 1.00 17.71 321 LEU A N 1
ATOM 2241 C CA . LEU A 1 321 ? -27.025 13.371 -17.956 1.00 18.15 321 LEU A CA 1
ATOM 2242 C C . LEU A 1 321 ? -27.126 14.856 -18.287 1.00 19.61 321 LEU A C 1
ATOM 2243 O O . LEU A 1 321 ? -26.403 15.662 -17.700 1.00 20.22 321 LEU A O 1
ATOM 2248 N N . SER A 1 322 ? -28.000 15.207 -19.230 1.00 20.54 322 SER A N 1
ATOM 2249 C CA . SER A 1 322 ? -28.131 16.616 -19.664 1.00 20.81 322 SER A CA 1
ATOM 2250 C C . SER A 1 322 ? -28.566 17.532 -18.533 1.00 21.38 322 SER A C 1
ATOM 2251 O O . SER A 1 322 ? -28.158 18.693 -18.481 1.00 22.27 322 SER A O 1
ATOM 2254 N N . ALA A 1 323 ? -29.344 16.998 -17.607 1.00 21.65 323 ALA A N 1
ATOM 2255 C CA . ALA A 1 323 ? -29.784 17.767 -16.438 1.00 22.77 323 ALA A CA 1
ATOM 2256 C C . ALA A 1 323 ? -28.612 18.246 -15.557 1.00 21.70 323 ALA A C 1
ATOM 2257 O O . ALA A 1 323 ? -28.762 19.219 -14.809 1.00 24.41 323 ALA A O 1
ATOM 2259 N N . LYS A 1 324 ? -27.478 17.536 -15.636 1.00 21.08 324 LYS A N 1
ATOM 2260 C CA . LYS A 1 324 ? -26.267 17.855 -14.893 1.00 22.34 324 LYS A CA 1
ATOM 2261 C C . LYS A 1 324 ? -25.163 18.397 -15.791 1.00 21.22 324 LYS A C 1
ATOM 2262 O O . LYS A 1 324 ? -24.013 18.466 -15.365 1.00 23.45 324 LYS A O 1
ATOM 2268 N N . GLY A 1 325 ? -25.510 18.786 -17.013 1.00 21.42 325 GLY A N 1
ATOM 2269 C CA . GLY A 1 325 ? -24.568 19.370 -17.959 1.00 21.29 325 GLY A CA 1
ATOM 2270 C C . GLY A 1 325 ? -23.672 18.387 -18.671 1.00 21.18 325 GLY A C 1
ATOM 2271 O O . GLY A 1 325 ? -22.662 18.795 -19.208 1.00 24.50 325 GLY A O 1
ATOM 2272 N N . TYR A 1 326 ? -24.068 17.109 -18.724 1.00 19.76 326 TYR A N 1
ATOM 2273 C CA . TYR A 1 326 ? -23.237 16.080 -19.307 1.00 19.25 326 TYR A CA 1
ATOM 2274 C C . TYR A 1 326 ? -23.846 15.539 -20.599 1.00 19.67 326 TYR A C 1
ATOM 2275 O O . TYR A 1 326 ? -25.029 15.745 -20.875 1.00 21.22 326 TYR A O 1
ATOM 2284 N N . ASP A 1 327 ? -23.013 14.841 -21.367 1.00 19.54 327 ASP A N 1
ATOM 2285 C CA . ASP A 1 327 ? -23.366 14.230 -22.648 1.00 20.42 327 ASP A CA 1
ATOM 2286 C C . ASP A 1 327 ? -23.130 12.701 -22.529 1.00 18.44 327 ASP A C 1
ATOM 2287 O O . ASP A 1 327 ? -22.477 12.206 -21.572 1.00 17.35 327 ASP A O 1
ATOM 2292 N N . LEU A 1 328 ? -23.637 11.938 -23.495 1.00 17.12 328 LEU A N 1
ATOM 2293 C CA . LEU A 1 328 ? -23.379 10.493 -23.497 1.00 16.52 328 LEU A CA 1
ATOM 2294 C C . LEU A 1 328 ? -21.866 10.207 -23.481 1.00 16.39 328 LEU A C 1
ATOM 2295 O O . LEU A 1 328 ? -21.433 9.232 -22.863 1.00 15.88 328 LEU A O 1
ATOM 2300 N N . SER A 1 329 ? -21.064 11.081 -24.109 1.00 16.70 329 SER A N 1
ATOM 2301 C CA . SER A 1 329 ? -19.598 10.911 -24.129 1.00 16.34 329 SER A CA 1
ATOM 2302 C C . SER A 1 329 ? -18.919 11.047 -22.755 1.00 15.85 329 SER A C 1
ATOM 2303 O O . SER A 1 329 ? -17.754 10.741 -22.632 1.00 16.78 329 SER A O 1
ATOM 2306 N N . ASP A 1 330 ? -19.654 11.523 -21.746 1.00 17.03 330 ASP A N 1
ATOM 2307 C CA . ASP A 1 330 ? -19.142 11.510 -20.388 1.00 17.77 330 ASP A CA 1
ATOM 2308 C C . ASP A 1 330 ? -19.211 10.167 -19.694 1.00 16.32 330 ASP A C 1
ATOM 2309 O O . ASP A 1 330 ? -18.597 9.971 -18.676 1.00 17.42 330 ASP A O 1
ATOM 2314 N N . VAL A 1 331 ? -19.977 9.236 -20.261 1.00 15.01 331 VAL A N 1
ATOM 2315 C CA . VAL A 1 331 ? -20.100 7.905 -19.683 1.00 14.55 331 VAL A CA 1
ATOM 2316 C C . VAL A 1 331 ? -19.942 6.739 -20.667 1.00 14.36 331 VAL A C 1
ATOM 2317 O O . VAL A 1 331 ? -19.880 5.600 -20.228 1.00 15.53 331 VAL A O 1
ATOM 2321 N N . MET A 1 332 ? -19.863 7.026 -21.955 1.00 14.73 332 MET A N 1
ATOM 2322 C CA . MET A 1 332 ? -19.759 6.011 -23.014 1.00 15.06 332 MET A CA 1
ATOM 2323 C C . MET A 1 332 ? -18.674 6.403 -23.991 1.00 13.48 332 MET A C 1
ATOM 2324 O O . MET A 1 332 ? -18.269 7.574 -24.059 1.00 14.88 332 MET A O 1
ATOM 2329 N N . ALA A 1 333 ? -18.115 5.394 -24.665 1.00 14.82 333 ALA A N 1
ATOM 2330 C CA . ALA A 1 333 ? -16.920 5.567 -25.485 1.00 14.21 333 ALA A CA 1
ATOM 2331 C C . ALA A 1 333 ? -17.241 6.266 -26.799 1.00 15.15 333 ALA A C 1
ATOM 2332 O O . ALA A 1 333 ? -18.304 6.060 -27.386 1.00 16.06 333 ALA A O 1
ATOM 2334 N N . VAL A 1 334 ? -16.285 7.039 -27.286 1.00 15.60 334 VAL A N 1
ATOM 2335 C CA . VAL A 1 334 ? -16.384 7.790 -28.532 1.00 16.28 334 VAL A CA 1
ATOM 2336 C C . VAL A 1 334 ? -15.487 7.133 -29.583 1.00 16.49 334 VAL A C 1
ATOM 2337 O O . VAL A 1 334 ? -14.262 6.948 -29.387 1.00 17.50 334 VAL A O 1
ATOM 2341 N N . ALA A 1 335 ? -16.123 6.748 -30.685 1.00 15.67 335 ALA A N 1
ATOM 2342 C CA . ALA A 1 335 ? -15.429 6.056 -31.766 1.00 17.06 335 ALA A CA 1
ATOM 2343 C C . ALA A 1 335 ? -14.193 6.835 -32.223 1.00 16.54 335 ALA A C 1
ATOM 2344 O O . ALA A 1 335 ? -14.276 8.057 -32.497 1.00 17.66 335 ALA A O 1
ATOM 2346 N N . ALA A 1 336 ? -13.063 6.135 -32.284 1.00 16.70 336 ALA A N 1
ATOM 2347 C CA . ALA A 1 336 ? -11.761 6.646 -32.724 1.00 18.81 336 ALA A CA 1
ATOM 2348 C C . ALA A 1 336 ? -11.090 7.646 -31.810 1.00 22.19 336 ALA A C 1
ATOM 2349 O O . ALA A 1 336 ? -9.927 7.913 -31.983 1.00 29.97 336 ALA A O 1
ATOM 2351 N N . LYS A 1 337 ? -11.818 8.235 -30.885 1.00 19.65 337 LYS A N 1
ATOM 2352 C CA . LYS A 1 337 ? -11.249 9.217 -29.960 1.00 19.29 337 LYS A CA 1
ATOM 2353 C C . LYS A 1 337 ? -10.812 8.567 -28.653 1.00 18.84 337 LYS A C 1
ATOM 2354 O O . LYS A 1 337 ? -9.795 8.932 -28.096 1.00 18.97 337 LYS A O 1
ATOM 2360 N N . ASP A 1 338 ? -11.629 7.644 -28.125 1.00 17.79 338 ASP A N 1
ATOM 2361 C CA . ASP A 1 338 ? -11.263 6.881 -26.931 1.00 17.18 338 ASP A CA 1
ATOM 2362 C C . ASP A 1 338 ? -10.456 5.676 -27.391 1.00 16.72 338 ASP A C 1
ATOM 2363 O O . ASP A 1 338 ? -10.981 4.605 -27.703 1.00 17.24 338 ASP A O 1
ATOM 2368 N N . LYS A 1 339 ? -9.153 5.885 -27.502 1.00 18.23 339 LYS A N 1
ATOM 2369 C CA . LYS A 1 339 ? -8.275 4.875 -28.049 1.00 19.15 339 LYS A CA 1
ATOM 2370 C C . LYS A 1 339 ? -8.245 3.622 -27.157 1.00 19.77 339 LYS A C 1
ATOM 2371 O O . LYS A 1 339 ? -8.066 2.492 -27.674 1.00 26.65 339 LYS A O 1
ATOM 2377 N N . ALA A 1 340 ? -8.405 3.832 -25.849 1.00 20.92 340 ALA A N 1
ATOM 2378 C CA . ALA A 1 340 ? -8.401 2.786 -24.819 1.00 21.99 340 ALA A CA 1
ATOM 2379 C C . ALA A 1 340 ? -9.833 2.339 -24.561 1.00 22.05 340 ALA A C 1
ATOM 2380 O O . ALA A 1 340 ? -10.337 2.276 -23.382 1.00 23.93 340 ALA A O 1
ATOM 2382 N N . SER A 1 341 ? -10.494 2.052 -25.688 1.00 17.45 341 SER A N 1
ATOM 2383 C CA . SER A 1 341 ? -11.858 1.532 -25.650 1.00 15.79 341 SER A CA 1
ATOM 2384 C C . SER A 1 341 ? -12.093 0.537 -26.759 1.00 14.39 341 SER A C 1
ATOM 2385 O O . SER A 1 341 ? -11.370 0.454 -27.742 1.00 15.73 341 SER A O 1
ATOM 2388 N N . THR A 1 342 ? -13.215 -0.168 -26.637 1.00 14.04 342 THR A N 1
ATOM 2389 C CA . THR A 1 342 ? -13.577 -1.161 -27.668 1.00 13.69 342 THR A CA 1
ATOM 2390 C C . THR A 1 342 ? -13.996 -0.522 -28.995 1.00 14.58 342 THR A C 1
ATOM 2391 O O . THR A 1 342 ? -14.173 -1.225 -29.991 1.00 15.79 342 THR A O 1
ATOM 2395 N N . VAL A 1 343 ? -14.172 0.810 -29.020 1.00 14.37 343 VAL A N 1
ATOM 2396 C CA . VAL A 1 343 ? -14.473 1.531 -30.261 1.00 14.74 343 VAL A CA 1
ATOM 2397 C C . VAL A 1 343 ? -13.324 2.426 -30.727 1.00 15.44 343 VAL A C 1
ATOM 2398 O O . VAL A 1 343 ? -13.505 3.281 -31.582 1.00 15.73 343 VAL A O 1
ATOM 2402 N N . GLY A 1 344 ? -12.124 2.184 -30.203 1.00 16.04 344 GLY A N 1
ATOM 2403 C CA . GLY A 1 344 ? -10.966 2.968 -30.572 1.00 16.74 344 GLY A CA 1
ATOM 2404 C C . GLY A 1 344 ? -10.630 2.925 -32.056 1.00 18.13 344 GLY A C 1
ATOM 2405 O O . GLY A 1 344 ? -10.029 3.870 -32.563 1.00 20.13 344 GLY A O 1
ATOM 2406 N N . SER A 1 345 ? -10.973 1.818 -32.725 1.00 17.54 345 SER A N 1
ATOM 2407 C CA . SER A 1 345 ? -10.790 1.657 -34.193 1.00 19.74 345 SER A CA 1
ATOM 2408 C C . SER A 1 345 ? -12.119 1.469 -34.930 1.00 22.13 345 SER A C 1
ATOM 2409 O O . SER A 1 345 ? -12.278 0.660 -35.857 1.00 24.96 345 SER A O 1
ATOM 2412 N N . TYR A 1 346 ? -13.074 2.287 -34.573 1.00 19.35 346 TYR A N 1
ATOM 2413 C CA . TYR A 1 346 ? -14.328 2.366 -35.331 1.00 19.96 346 TYR A CA 1
ATOM 2414 C C . TYR A 1 346 ? -14.189 3.512 -36.313 1.00 21.62 346 TYR A C 1
ATOM 2415 O O . TYR A 1 346 ? -14.541 4.673 -35.974 1.00 23.57 346 TYR A O 1
ATOM 2424 N N . GLY A 1 347 ? -13.705 3.200 -37.519 1.00 20.21 347 GLY A N 1
ATOM 2425 C CA . GLY A 1 347 ? -13.287 4.232 -38.489 1.00 19.77 347 GLY A CA 1
ATOM 2426 C C . GLY A 1 347 ? -14.400 4.703 -39.398 1.00 18.88 347 GLY A C 1
ATOM 2427 O O . GLY A 1 347 ? -15.568 4.475 -39.137 1.00 23.58 347 GLY A O 1
ATOM 2428 N N . GLY A 1 348 ? -14.032 5.388 -40.461 1.00 17.92 348 GLY A N 1
ATOM 2429 C CA . GLY A 1 348 ? -14.987 5.882 -41.412 1.00 17.22 348 GLY A CA 1
ATOM 2430 C C . GLY A 1 348 ? -15.780 7.049 -40.849 1.00 17.66 348 GLY A C 1
ATOM 2431 O O . GLY A 1 348 ? -15.286 7.837 -40.021 1.00 18.85 348 GLY A O 1
ATOM 2432 N N . VAL A 1 349 ? -17.025 7.161 -41.288 1.00 17.49 349 VAL A N 1
ATOM 2433 C CA . VAL A 1 349 ? -17.877 8.256 -40.828 1.00 18.53 349 VAL A CA 1
ATOM 2434 C C . VAL A 1 349 ? -18.194 8.210 -39.333 1.00 18.64 349 VAL A C 1
ATOM 2435 O O . VAL A 1 349 ? -18.605 9.223 -38.772 1.00 19.10 349 VAL A O 1
ATOM 2439 N N . MET A 1 350 ? -18.022 7.064 -38.679 1.00 17.73 350 MET A N 1
ATOM 2440 C CA . MET A 1 350 ? -18.231 7.006 -37.237 1.00 18.14 350 MET A CA 1
ATOM 2441 C C . MET A 1 350 ? -17.179 7.724 -36.417 1.00 18.26 350 MET A C 1
ATOM 2442 O O . MET A 1 350 ? -17.442 8.102 -35.283 1.00 18.68 350 MET A O 1
ATOM 2447 N N . ALA A 1 351 ? -15.953 7.804 -36.936 1.00 18.58 351 ALA A N 1
ATOM 2448 C CA . ALA A 1 351 ? -14.853 8.360 -36.158 1.00 19.26 351 ALA A CA 1
ATOM 2449 C C . ALA A 1 351 ? -15.202 9.775 -35.732 1.00 18.42 351 ALA A C 1
ATOM 2450 O O . ALA A 1 351 ? -15.486 10.614 -36.549 1.00 20.62 351 ALA A O 1
ATOM 2452 N N . GLY A 1 352 ? -15.141 10.014 -34.426 1.00 18.61 352 GLY A N 1
ATOM 2453 C CA . GLY A 1 352 ? -15.384 11.325 -33.853 1.00 20.12 352 GLY A CA 1
ATOM 2454 C C . GLY A 1 352 ? -16.825 11.773 -33.779 1.00 21.15 352 GLY A C 1
ATOM 2455 O O . GLY A 1 352 ? -17.096 12.842 -33.234 1.00 21.75 352 GLY A O 1
ATOM 2456 N N . SER A 1 353 ? -17.742 11.023 -34.405 1.00 19.50 353 SER A N 1
ATOM 2457 C CA . SER A 1 353 ? -19.163 11.393 -34.451 1.00 20.88 353 SER A CA 1
ATOM 2458 C C . SER A 1 353 ? -20.042 10.502 -33.592 1.00 19.02 353 SER A C 1
ATOM 2459 O O . SER A 1 353 ? -21.183 10.846 -33.322 1.00 19.36 353 SER A O 1
ATOM 2462 N N . THR A 1 354 ? -19.542 9.329 -33.224 1.00 17.20 354 THR A N 1
ATOM 2463 C CA . THR A 1 354 ? -20.365 8.238 -32.712 1.00 17.55 354 THR A CA 1
ATOM 2464 C C . THR A 1 354 ? -19.934 7.901 -31.294 1.00 16.72 354 THR A C 1
ATOM 2465 O O . THR A 1 354 ? -18.753 7.710 -31.031 1.00 17.68 354 THR A O 1
ATOM 2469 N N . THR A 1 355 ? -20.922 7.832 -30.404 1.00 15.56 355 THR A N 1
ATOM 2470 C CA . THR A 1 355 ? -20.723 7.470 -28.999 1.00 15.64 355 THR A CA 1
ATOM 2471 C C . THR A 1 355 ? -21.421 6.144 -28.850 1.00 15.78 355 THR A C 1
ATOM 2472 O O . THR A 1 355 ? -22.633 6.084 -29.084 1.00 17.37 355 THR A O 1
ATOM 2476 N N . ALA A 1 356 ? -20.733 5.085 -28.468 1.00 14.37 356 ALA A N 1
ATOM 2477 C CA . ALA A 1 356 ? -21.344 3.748 -28.594 1.00 14.59 356 ALA A CA 1
ATOM 2478 C C . ALA A 1 356 ? -20.741 2.730 -27.638 1.00 14.23 356 ALA A C 1
ATOM 2479 O O . ALA A 1 356 ? -19.579 2.858 -27.212 1.00 14.66 356 ALA A O 1
ATOM 2481 N N . LYS A 1 357 ? -21.544 1.709 -27.349 1.00 13.41 357 LYS A N 1
ATOM 2482 C CA . LYS A 1 357 ? -21.172 0.570 -26.548 1.00 13.96 357 LYS A CA 1
ATOM 2483 C C . LYS A 1 357 ? -21.351 -0.677 -27.408 1.00 13.32 357 LYS A C 1
ATOM 2484 O O . LYS A 1 357 ? -22.359 -0.870 -28.042 1.00 13.69 357 LYS A O 1
ATOM 2490 N N . THR A 1 358 ? -20.340 -1.538 -27.391 1.00 12.96 358 THR A N 1
ATOM 2491 C CA . THR A 1 358 ? -20.305 -2.821 -28.068 1.00 13.65 358 THR A CA 1
ATOM 2492 C C . THR A 1 358 ? -20.826 -3.968 -27.202 1.00 13.51 358 THR A C 1
ATOM 2493 O O . THR A 1 358 ? -20.863 -3.885 -25.970 1.00 13.65 358 THR A O 1
ATOM 2497 N N . GLY A 1 359 ? -21.124 -5.082 -27.859 1.00 13.39 359 GLY A N 1
ATOM 2498 C CA . GLY A 1 359 ? -21.384 -6.334 -27.161 1.00 13.79 359 GLY A CA 1
ATOM 2499 C C . GLY A 1 359 ? -21.121 -7.532 -28.027 1.00 13.17 359 GLY A C 1
ATOM 2500 O O . GLY A 1 359 ? -21.261 -7.461 -29.241 1.00 13.30 359 GLY A O 1
ATOM 2501 N N . SER A 1 360 ? -20.635 -8.593 -27.394 1.00 13.43 360 SER A N 1
ATOM 2502 C CA . SER A 1 360 ? -20.304 -9.849 -28.046 1.00 14.17 360 SER A CA 1
ATOM 2503 C C . SER A 1 360 ? -20.594 -11.018 -27.106 1.00 14.32 360 SER A C 1
ATOM 2504 O O . SER A 1 360 ? -20.018 -11.076 -26.021 1.00 16.18 360 SER A O 1
ATOM 2507 N N . VAL A 1 361 ? -21.483 -11.938 -27.520 1.00 14.12 361 VAL A N 1
ATOM 2508 C CA . VAL A 1 361 ? -21.708 -13.239 -26.830 1.00 15.04 361 VAL A CA 1
ATOM 2509 C C . VAL A 1 361 ? -21.919 -14.291 -27.924 1.00 15.21 361 VAL A C 1
ATOM 2510 O O . VAL A 1 361 ? -21.982 -13.975 -29.115 1.00 14.55 361 VAL A O 1
ATOM 2514 N N . ASN A 1 362 ? -22.007 -15.554 -27.538 1.00 15.78 362 ASN A N 1
ATOM 2515 C CA . ASN A 1 362 ? -22.114 -16.629 -28.509 1.00 16.69 362 ASN A CA 1
ATOM 2516 C C . ASN A 1 362 ? -23.107 -16.303 -29.636 1.00 15.76 362 ASN A C 1
ATOM 2517 O O . ASN A 1 362 ? -22.789 -16.407 -30.824 1.00 15.80 362 ASN A O 1
ATOM 2522 N N . LYS A 1 363 ? -24.325 -15.934 -29.240 1.00 15.97 363 LYS A N 1
ATOM 2523 C CA . LYS A 1 363 ? -25.405 -15.729 -30.200 1.00 17.19 363 LYS A CA 1
ATOM 2524 C C . LYS A 1 363 ? -25.675 -14.312 -30.613 1.00 15.48 363 LYS A C 1
ATOM 2525 O O . LYS A 1 363 ? -26.663 -14.061 -31.320 1.00 17.48 363 LYS A O 1
ATOM 2531 N N . ALA A 1 364 ? -24.801 -13.372 -30.244 1.00 14.83 364 ALA A N 1
ATOM 2532 C CA . ALA A 1 364 ? -25.082 -11.980 -30.625 1.00 14.73 364 ALA A CA 1
ATOM 2533 C C . ALA A 1 364 ? -23.861 -11.109 -30.727 1.00 14.43 364 ALA A C 1
ATOM 2534 O O . ALA A 1 364 ? -22.915 -11.259 -29.964 1.00 14.54 364 ALA A O 1
ATOM 2536 N N . LYS A 1 365 ? -23.937 -10.160 -31.657 1.00 13.73 365 LYS A N 1
ATOM 2537 C CA . LYS A 1 365 ? -22.991 -9.049 -31.748 1.00 13.08 365 LYS A CA 1
ATOM 2538 C C . LYS A 1 365 ? -23.863 -7.804 -31.769 1.00 12.90 365 LYS A C 1
ATOM 2539 O O . LYS A 1 365 ? -24.836 -7.741 -32.548 1.00 14.29 365 LYS A O 1
ATOM 2545 N N . THR A 1 366 ? -23.565 -6.846 -30.894 1.00 12.70 366 THR A N 1
ATOM 2546 C CA . THR A 1 366 ? -24.478 -5.731 -30.724 1.00 12.95 366 THR A CA 1
ATOM 2547 C C . THR A 1 366 ? -23.714 -4.409 -30.632 1.00 12.49 366 THR A C 1
ATOM 2548 O O . THR A 1 366 ? -22.526 -4.347 -30.312 1.00 14.10 366 THR A O 1
ATOM 2552 N N . LEU A 1 367 ? -24.452 -3.324 -30.855 1.00 12.75 367 LEU A N 1
ATOM 2553 C CA . LEU A 1 367 ? -23.940 -1.944 -30.736 1.00 13.28 367 LEU A CA 1
ATOM 2554 C C . LEU A 1 367 ? -25.105 -1.028 -30.459 1.00 13.61 367 LEU A C 1
ATOM 2555 O O . LEU A 1 367 ? -26.147 -1.169 -31.114 1.00 15.59 367 LEU A O 1
ATOM 2560 N N . MET A 1 368 ? -24.932 -0.062 -29.570 1.00 13.33 368 MET A N 1
ATOM 2561 C CA . MET A 1 368 ? -25.948 0.967 -29.391 1.00 13.56 368 MET A CA 1
ATOM 2562 C C . MET A 1 368 ? -25.264 2.272 -29.021 1.00 13.57 368 MET A C 1
ATOM 2563 O O . MET A 1 368 ? -24.181 2.281 -28.417 1.00 15.09 368 MET A O 1
ATOM 2568 N N . GLY A 1 369 ? -25.953 3.381 -29.261 1.00 13.87 369 GLY A N 1
ATOM 2569 C CA . GLY A 1 369 ? -25.380 4.680 -28.935 1.00 14.36 369 GLY A CA 1
ATOM 2570 C C . GLY A 1 369 ? -26.050 5.784 -29.703 1.00 15.31 369 GLY A C 1
ATOM 2571 O O . GLY A 1 369 ? -27.251 5.717 -30.056 1.00 16.43 369 GLY A O 1
ATOM 2572 N N . SER A 1 370 ? -25.267 6.826 -29.933 1.00 15.62 370 SER A N 1
ATOM 2573 C CA . SER A 1 370 ? -25.702 7.960 -30.704 1.00 16.43 370 SER A CA 1
ATOM 2574 C C . SER A 1 370 ? -24.720 8.259 -31.816 1.00 16.43 370 SER A C 1
ATOM 2575 O O . SER A 1 370 ? -23.494 8.064 -31.691 1.00 17.56 370 SER A O 1
ATOM 2578 N N . VAL A 1 371 ? -25.279 8.750 -32.919 1.00 17.68 371 VAL A N 1
ATOM 2579 C CA . VAL A 1 371 ? -24.484 9.329 -33.988 1.00 17.55 371 VAL A CA 1
ATOM 2580 C C . VAL A 1 371 ? -24.801 10.810 -34.122 1.00 19.13 371 VAL A C 1
ATOM 2581 O O . VAL A 1 371 ? -25.966 11.207 -34.036 1.00 20.38 371 VAL A O 1
ATOM 2585 N N . SER A 1 372 ? -23.746 11.619 -34.292 1.00 19.97 372 SER A N 1
ATOM 2586 C CA . SER A 1 372 ? -23.850 13.046 -34.493 1.00 20.67 372 SER A CA 1
ATOM 2587 C C . SER A 1 372 ? -23.711 13.247 -35.997 1.00 22.79 372 SER A C 1
ATOM 2588 O O . SER A 1 372 ? -22.696 12.885 -36.596 1.00 22.66 372 SER A O 1
ATOM 2591 N N . THR A 1 373 ? -24.774 13.761 -36.588 1.00 23.67 373 THR A N 1
ATOM 2592 C CA . THR A 1 373 ? -24.870 13.958 -38.037 1.00 23.77 373 THR A CA 1
ATOM 2593 C C . THR A 1 373 ? -25.103 15.424 -38.378 1.00 25.99 373 THR A C 1
ATOM 2594 O O . THR A 1 373 ? -25.391 16.230 -37.493 1.00 27.79 373 THR A O 1
ATOM 2598 N N . LYS A 1 374 ? -25.009 15.763 -39.671 1.00 25.29 374 LYS A N 1
ATOM 2599 C CA . LYS A 1 374 ? -25.417 17.080 -40.158 1.00 28.53 374 LYS A CA 1
ATOM 2600 C C . LYS A 1 374 ? -26.832 17.419 -39.707 1.00 26.99 374 LYS A C 1
ATOM 2601 O O . LYS A 1 374 ? -27.099 18.556 -39.379 1.00 30.64 374 LYS A O 1
ATOM 2607 N N . ASN A 1 375 ? -27.717 16.425 -39.673 1.00 25.92 375 ASN A N 1
ATOM 2608 C CA . ASN A 1 375 ? -29.086 16.588 -39.168 1.00 27.39 375 ASN A CA 1
ATOM 2609 C C . ASN A 1 375 ? -29.317 16.513 -37.654 1.00 27.72 375 ASN A C 1
ATOM 2610 O O . ASN A 1 375 ? -30.462 16.717 -37.221 1.00 31.15 375 ASN A O 1
ATOM 2615 N N . GLY A 1 376 ? -28.276 16.315 -36.860 1.00 24.83 376 GLY A N 1
ATOM 2616 C CA . GLY A 1 376 ? -28.397 16.238 -35.406 1.00 24.68 376 GLY A CA 1
ATOM 2617 C C . GLY A 1 376 ? -28.096 14.854 -34.843 1.00 22.09 376 GLY A C 1
ATOM 2618 O O . GLY A 1 376 ? -27.591 13.951 -35.537 1.00 24.59 376 GLY A O 1
ATOM 2619 N N . GLU A 1 377 ? -28.395 14.724 -33.556 1.00 23.86 377 GLU A N 1
ATOM 2620 C CA . GLU A 1 377 ? -28.043 13.570 -32.767 1.00 21.65 377 GLU A CA 1
ATOM 2621 C C . GLU A 1 377 ? -29.109 12.516 -32.982 1.00 20.70 377 GLU A C 1
ATOM 2622 O O . GLU A 1 377 ? -30.296 12.796 -32.852 1.00 22.56 377 GLU A O 1
ATOM 2628 N N . ILE A 1 378 ? -28.695 11.305 -33.328 1.00 20.22 378 ILE A N 1
ATOM 2629 C CA . ILE A 1 378 ? -29.622 10.204 -33.576 1.00 19.63 378 ILE A CA 1
ATOM 2630 C C . ILE A 1 378 ? -29.236 9.019 -32.699 1.00 18.33 378 ILE A C 1
ATOM 2631 O O . ILE A 1 378 ? -28.082 8.563 -32.723 1.00 18.63 378 ILE A O 1
ATOM 2636 N N . TYR A 1 379 ? -30.193 8.479 -31.934 1.00 17.66 379 TYR A N 1
ATOM 2637 C CA . TYR A 1 379 ? -29.961 7.238 -31.181 1.00 17.42 379 TYR A CA 1
ATOM 2638 C C . TYR A 1 379 ? -30.126 6.024 -32.083 1.00 17.20 379 TYR A C 1
ATOM 2639 O O . TYR A 1 379 ? -30.964 6.016 -32.994 1.00 18.34 379 TYR A O 1
ATOM 2648 N N . PHE A 1 380 ? -29.322 4.993 -31.851 1.00 15.92 380 PHE A N 1
ATOM 2649 C CA . PHE A 1 380 ? -29.453 3.768 -32.617 1.00 16.59 380 PHE A CA 1
ATOM 2650 C C . PHE A 1 380 ? -29.155 2.556 -31.762 1.00 14.19 380 PHE A C 1
ATOM 2651 O O . PHE A 1 380 ? -28.473 2.652 -30.743 1.00 15.30 380 PHE A O 1
ATOM 2659 N N . ALA A 1 381 ? -29.648 1.419 -32.224 1.00 14.57 381 ALA A N 1
ATOM 2660 C CA . ALA A 1 381 ? -29.254 0.116 -31.685 1.00 14.86 381 ALA A CA 1
ATOM 2661 C C . ALA A 1 381 ? -29.298 -0.913 -32.785 1.00 15.29 381 ALA A C 1
ATOM 2662 O O . ALA A 1 381 ? -30.234 -0.926 -33.602 1.00 16.19 381 ALA A O 1
ATOM 2664 N N . VAL A 1 382 ? -28.253 -1.741 -32.831 1.00 14.82 382 VAL A N 1
ATOM 2665 C CA . VAL A 1 382 ? -28.156 -2.826 -33.821 1.00 15.17 382 VAL A CA 1
ATOM 2666 C C . VAL A 1 382 ? -27.915 -4.131 -33.087 1.00 14.91 382 VAL A C 1
ATOM 2667 O O . VAL A 1 382 ? -26.934 -4.243 -32.340 1.00 15.06 382 VAL A O 1
ATOM 2671 N N . LEU A 1 383 ? -28.830 -5.085 -33.292 1.00 15.10 383 LEU A N 1
ATOM 2672 C CA . LEU A 1 383 ? -28.784 -6.374 -32.619 1.00 14.70 383 LEU A CA 1
ATOM 2673 C C . LEU A 1 383 ? -28.592 -7.422 -33.704 1.00 14.98 383 LEU A C 1
ATOM 2674 O O . LEU A 1 383 ? -29.505 -7.666 -34.484 1.00 16.48 383 LEU A O 1
ATOM 2679 N N . MET A 1 384 ? -27.390 -8.009 -33.794 1.00 15.13 384 MET A N 1
ATOM 2680 C CA . MET A 1 384 ? -27.106 -9.076 -34.773 1.00 15.10 384 MET A CA 1
ATOM 2681 C C . MET A 1 384 ? -27.148 -10.408 -34.089 1.00 15.55 384 MET A C 1
ATOM 2682 O O . MET A 1 384 ? -26.810 -10.536 -32.921 1.00 16.30 384 MET A O 1
ATOM 2687 N N . HIS A 1 385 ? -27.525 -11.390 -34.890 1.00 15.35 385 HIS A N 1
ATOM 2688 C CA . HIS A 1 385 ? -27.384 -12.786 -34.568 1.00 16.08 385 HIS A CA 1
ATOM 2689 C C . HIS A 1 385 ? -26.044 -13.336 -35.084 1.00 15.91 385 HIS A C 1
ATOM 2690 O O . HIS A 1 385 ? -25.636 -13.037 -36.192 1.00 17.37 385 HIS A O 1
ATOM 2697 N N . THR A 1 386 ? -25.378 -14.131 -34.242 1.00 15.57 386 THR A N 1
ATOM 2698 C CA . THR A 1 386 ? -24.180 -14.888 -34.595 1.00 15.18 386 THR A CA 1
ATOM 2699 C C . THR A 1 386 ? -24.315 -16.305 -34.102 1.00 15.57 386 THR A C 1
ATOM 2700 O O . THR A 1 386 ? -25.182 -16.594 -33.262 1.00 16.35 386 THR A O 1
ATOM 2704 N N . ASP A 1 387 ? -23.428 -17.182 -34.578 1.00 15.48 387 ASP A N 1
ATOM 2705 C CA . ASP A 1 387 ? -23.287 -18.542 -34.004 1.00 16.63 387 ASP A CA 1
ATOM 2706 C C . ASP A 1 387 ? -21.792 -18.780 -33.756 1.00 16.42 387 ASP A C 1
ATOM 2707 O O . ASP A 1 387 ? -21.118 -19.575 -34.423 1.00 17.02 387 ASP A O 1
ATOM 2712 N N . TYR A 1 388 ? -21.276 -18.033 -32.781 1.00 16.77 388 TYR A N 1
ATOM 2713 C CA . TYR A 1 388 ? -19.855 -18.034 -32.495 1.00 19.12 388 TYR A CA 1
ATOM 2714 C C . TYR A 1 388 ? -19.343 -19.434 -32.103 1.00 20.97 388 TYR A C 1
ATOM 2715 O O . TYR A 1 388 ? -18.205 -19.796 -32.469 1.00 23.18 388 TYR A O 1
ATOM 2724 N N . ASP A 1 389 ? -20.201 -20.234 -31.461 1.00 26.56 389 ASP A N 1
ATOM 2725 C CA A ASP A 1 389 ? -19.789 -21.602 -31.128 0.50 31.05 389 ASP A CA 1
ATOM 2726 C CA B ASP A 1 389 ? -19.961 -21.671 -31.143 0.50 29.13 389 ASP A CA 1
ATOM 2727 C C . ASP A 1 389 ? -19.593 -22.510 -32.370 1.00 30.24 389 ASP A C 1
ATOM 2728 O O . ASP A 1 389 ? -18.723 -23.401 -32.332 1.00 37.05 389 ASP A O 1
ATOM 2737 N N . LYS A 1 390 ? -20.314 -22.266 -33.462 1.00 28.06 390 LYS A N 1
ATOM 2738 C CA . LYS A 1 390 ? -20.145 -23.022 -34.705 1.00 28.53 390 LYS A CA 1
ATOM 2739 C C . LYS A 1 390 ? -18.973 -22.427 -35.496 1.00 24.96 390 LYS A C 1
ATOM 2740 O O . LYS A 1 390 ? -18.224 -23.140 -36.152 1.00 22.66 390 LYS A O 1
ATOM 2746 N N . SER A 1 391 ? -18.847 -21.106 -35.443 1.00 21.06 391 SER A N 1
ATOM 2747 C CA . SER A 1 391 ? -17.851 -20.429 -36.232 1.00 20.89 391 SER A CA 1
ATOM 2748 C C . SER A 1 391 ? -17.401 -19.162 -35.555 1.00 17.40 391 SER A C 1
ATOM 2749 O O . SER A 1 391 ? -18.100 -18.147 -35.525 1.00 16.56 391 SER A O 1
ATOM 2752 N N . ARG A 1 392 ? -16.195 -19.220 -35.023 1.00 16.61 392 ARG A N 1
ATOM 2753 C CA . ARG A 1 392 ? -15.668 -18.101 -34.227 1.00 16.50 392 ARG A CA 1
ATOM 2754 C C . ARG A 1 392 ? -15.484 -16.865 -35.080 1.00 14.71 392 ARG A C 1
ATOM 2755 O O . ARG A 1 392 ? -15.430 -15.785 -34.523 1.00 16.70 392 ARG A O 1
ATOM 2763 N N . SER A 1 393 ? -15.391 -17.009 -36.414 1.00 14.37 393 SER A N 1
ATOM 2764 C CA . SER A 1 393 ? -15.260 -15.856 -37.291 1.00 15.10 393 SER A CA 1
ATOM 2765 C C . SER A 1 393 ? -16.501 -14.968 -37.358 1.00 14.70 393 SER A C 1
ATOM 2766 O O . SER A 1 393 ? -16.445 -13.840 -37.867 1.00 14.27 393 SER A O 1
ATOM 2769 N N . ASP A 1 394 ? -17.623 -15.452 -36.840 1.00 14.74 394 ASP A N 1
ATOM 2770 C CA . ASP A 1 394 ? -18.882 -14.683 -36.914 1.00 14.68 394 ASP A CA 1
ATOM 2771 C C . ASP A 1 394 ? -18.793 -13.330 -36.231 1.00 13.80 394 ASP A C 1
ATOM 2772 O O . ASP A 1 394 ? -19.430 -12.413 -36.718 1.00 13.94 394 ASP A O 1
ATOM 2777 N N . TRP A 1 395 ? -18.073 -13.191 -35.119 1.00 13.27 395 TRP A N 1
ATOM 2778 C CA . TRP A 1 395 ? -18.016 -11.881 -34.461 1.00 13.53 395 TRP A CA 1
ATOM 2779 C C . TRP A 1 395 ? -17.409 -10.826 -35.384 1.00 13.28 395 TRP A C 1
ATOM 2780 O O . TRP A 1 395 ? -17.971 -9.739 -35.506 1.00 13.39 395 TRP A O 1
ATOM 2791 N N . GLY A 1 396 ? -16.307 -11.149 -36.033 1.00 12.83 396 GLY A N 1
ATOM 2792 C CA . GLY A 1 396 ? -15.703 -10.182 -36.920 1.00 13.02 396 GLY A CA 1
ATOM 2793 C C . GLY A 1 396 ? -16.554 -9.858 -38.129 1.00 13.21 396 GLY A C 1
ATOM 2794 O O . GLY A 1 396 ? -16.637 -8.725 -38.564 1.00 13.95 396 GLY A O 1
ATOM 2795 N N . VAL A 1 397 ? -17.253 -10.856 -38.660 1.00 12.95 397 VAL A N 1
ATOM 2796 C CA . VAL A 1 397 ? -18.154 -10.629 -39.772 1.00 13.13 397 VAL A CA 1
ATOM 2797 C C . VAL A 1 397 ? -19.289 -9.697 -39.335 1.00 13.36 397 VAL A C 1
ATOM 2798 O O . VAL A 1 397 ? -19.601 -8.689 -39.986 1.00 14.31 397 VAL A O 1
ATOM 2802 N N . ALA A 1 398 ? -19.925 -10.031 -38.221 1.00 13.61 398 ALA A N 1
ATOM 2803 C CA . ALA A 1 398 ? -21.031 -9.187 -37.713 1.00 13.55 398 ALA A CA 1
ATOM 2804 C C . ALA A 1 398 ? -20.563 -7.784 -37.388 1.00 14.19 398 ALA A C 1
ATOM 2805 O O . ALA A 1 398 ? -21.301 -6.827 -37.618 1.00 14.48 398 ALA A O 1
ATOM 2807 N N . SER A 1 399 ? -19.366 -7.666 -36.829 1.00 12.84 399 SER A N 1
ATOM 2808 C CA . SER A 1 399 ? -18.893 -6.356 -36.424 1.00 14.04 399 SER A CA 1
ATOM 2809 C C . SER A 1 399 ? -18.856 -5.396 -37.621 1.00 13.10 399 SER A C 1
ATOM 2810 O O . SER A 1 399 ? -19.311 -4.252 -37.507 1.00 13.99 399 SER A O 1
ATOM 2813 N N . GLN A 1 400 ? -18.279 -5.820 -38.734 1.00 13.40 400 GLN A N 1
ATOM 2814 C CA . GLN A 1 400 ? -18.202 -4.924 -39.875 1.00 14.26 400 GLN A CA 1
ATOM 2815 C C . GLN A 1 400 ? -19.582 -4.682 -40.483 1.00 14.73 400 GLN A C 1
ATOM 2816 O O . GLN A 1 400 ? -19.865 -3.567 -40.943 1.00 15.00 400 GLN A O 1
ATOM 2822 N N . GLN A 1 401 ? -20.462 -5.672 -40.464 1.00 14.32 401 GLN A N 1
ATOM 2823 C CA . GLN A 1 401 ? -21.833 -5.429 -40.915 1.00 14.95 401 GLN A CA 1
ATOM 2824 C C . GLN A 1 401 ? -22.525 -4.366 -40.072 1.00 14.16 401 GLN A C 1
ATOM 2825 O O . GLN A 1 401 ? -23.218 -3.505 -40.626 1.00 15.63 401 GLN A O 1
ATOM 2831 N N . ILE A 1 402 ? -22.342 -4.408 -38.751 1.00 13.97 402 ILE A N 1
ATOM 2832 C CA . ILE A 1 402 ? -22.893 -3.391 -37.879 1.00 14.74 402 ILE A CA 1
ATOM 2833 C C . ILE A 1 402 ? -22.319 -2.025 -38.227 1.00 14.10 402 ILE A C 1
ATOM 2834 O O . ILE A 1 402 ? -23.048 -1.060 -38.368 1.00 15.77 402 ILE A O 1
ATOM 2839 N N . LYS A 1 403 ? -20.998 -1.933 -38.360 1.00 13.61 403 LYS A N 1
ATOM 2840 C CA . LYS A 1 403 ? -20.368 -0.658 -38.674 1.00 14.36 403 LYS A CA 1
ATOM 2841 C C . LYS A 1 403 ? -20.911 -0.075 -39.962 1.00 15.43 403 LYS A C 1
ATOM 2842 O O . LYS A 1 403 ? -21.191 1.126 -40.046 1.00 17.00 403 LYS A O 1
ATOM 2848 N N . ASN A 1 404 ? -21.101 -0.923 -40.957 1.00 14.82 404 ASN A N 1
ATOM 2849 C CA . ASN A 1 404 ? -21.652 -0.461 -42.240 1.00 16.78 404 ASN A CA 1
ATOM 2850 C C . ASN A 1 404 ? -23.076 0.012 -42.100 1.00 16.55 404 ASN A C 1
ATOM 2851 O O . ASN A 1 404 ? -23.438 1.003 -42.734 1.00 18.21 404 ASN A O 1
ATOM 2856 N N . LYS A 1 405 ? -23.871 -0.661 -41.274 1.00 15.06 405 LYS A N 1
ATOM 2857 C CA . LYS A 1 405 ? -25.271 -0.211 -41.059 1.00 15.94 405 LYS A CA 1
ATOM 2858 C C . LYS A 1 405 ? -25.316 1.150 -40.343 1.00 16.80 405 LYS A C 1
ATOM 2859 O O . LYS A 1 405 ? -26.124 2.042 -40.684 1.00 18.91 405 LYS A O 1
ATOM 2865 N N . VAL A 1 406 ? -24.453 1.329 -39.345 1.00 16.53 406 VAL A N 1
ATOM 2866 C CA . VAL A 1 406 ? -24.408 2.625 -38.659 1.00 16.73 406 VAL A CA 1
ATOM 2867 C C . VAL A 1 406 ? -23.877 3.705 -39.609 1.00 16.51 406 VAL A C 1
ATOM 2868 O O . VAL A 1 406 ? -24.390 4.835 -39.628 1.00 17.44 406 VAL A O 1
ATOM 2872 N N . SER A 1 407 ? -22.895 3.359 -40.437 1.00 16.91 407 SER A N 1
ATOM 2873 C CA . SER A 1 407 ? -22.351 4.322 -41.395 1.00 18.00 407 SER A CA 1
ATOM 2874 C C . SER A 1 407 ? -23.431 4.748 -42.391 1.00 19.21 407 SER A C 1
ATOM 2875 O O . SER A 1 407 ? -23.544 5.931 -42.752 1.00 20.83 407 SER A O 1
ATOM 2878 N N . GLN A 1 408 ? -24.251 3.793 -42.8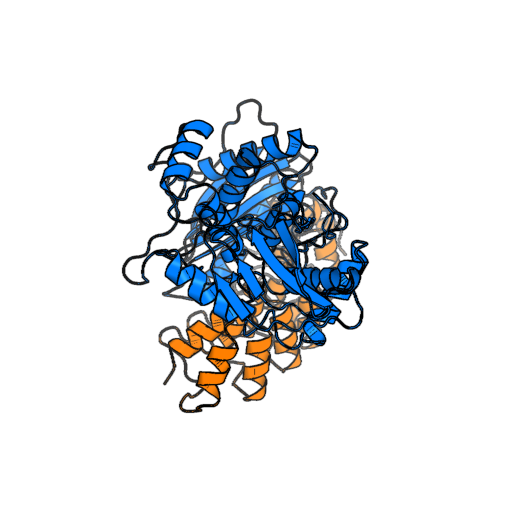23 1.00 19.30 408 GLN A N 1
ATOM 2879 C CA . GLN A 1 408 ? -25.361 4.083 -43.748 1.00 23.02 408 GLN A CA 1
ATOM 2880 C C . GLN A 1 408 ? -26.332 5.061 -43.095 1.00 20.92 408 GLN A C 1
ATOM 2881 O O . GLN A 1 408 ? -26.794 6.010 -43.756 1.00 23.87 408 GLN A O 1
ATOM 2887 N N . LEU A 1 409 ? -26.656 4.826 -41.818 1.00 20.12 409 LEU A N 1
ATOM 2888 C CA . LEU A 1 409 ? -27.530 5.740 -41.085 1.00 20.46 409 LEU A CA 1
ATOM 2889 C C . LEU A 1 409 ? -26.983 7.170 -41.054 1.00 20.20 409 LEU A C 1
ATOM 2890 O O . LEU A 1 409 ? -27.718 8.158 -41.255 1.00 21.43 409 LEU A O 1
ATOM 2895 N N . ILE A 1 410 ? -25.685 7.282 -40.838 1.00 19.41 410 ILE A N 1
ATOM 2896 C CA . ILE A 1 410 ? -25.034 8.589 -40.868 1.00 20.35 410 ILE A CA 1
ATOM 2897 C C . ILE A 1 410 ? -25.105 9.234 -42.270 1.00 21.20 410 ILE A C 1
ATOM 2898 O O . ILE A 1 410 ? -25.433 10.423 -42.382 1.00 23.17 410 ILE A O 1
ATOM 2903 N N . ASN A 1 411 ? -24.827 8.443 -43.310 1.00 23.00 411 ASN A N 1
ATOM 2904 C CA . ASN A 1 411 ? -24.881 8.886 -44.710 1.00 23.81 411 ASN A CA 1
ATOM 2905 C C . ASN A 1 411 ? -26.236 9.504 -45.010 1.00 24.34 411 ASN A C 1
ATOM 2906 O O . ASN A 1 411 ? -26.334 10.554 -45.667 1.00 24.63 411 ASN A O 1
ATOM 2911 N N . GLN A 1 412 ? -27.291 8.839 -44.532 1.00 23.63 412 GLN A N 1
ATOM 2912 C CA . GLN A 1 412 ? -28.667 9.244 -44.810 1.00 24.37 412 GLN A CA 1
ATOM 2913 C C . GLN A 1 412 ? -29.134 10.439 -44.001 1.00 24.99 412 GLN A C 1
ATOM 2914 O O . GLN A 1 412 ? -30.222 10.975 -44.255 1.00 29.27 412 GLN A O 1
ATOM 2920 N N . ASN A 1 413 ? -28.280 10.912 -43.090 1.00 24.20 413 ASN A N 1
ATOM 2921 C CA . ASN A 1 413 ? -28.560 12.135 -42.316 1.00 24.42 413 ASN A CA 1
ATOM 2922 C C . ASN A 1 413 ? -27.497 13.223 -42.554 1.00 25.89 413 ASN A C 1
ATOM 2923 O O . ASN A 1 413 ? -27.171 14.008 -41.641 1.00 26.35 413 ASN A O 1
ATOM 2928 N N . GLY A 1 414 ? -26.968 13.251 -43.792 1.00 27.18 414 GLY A N 1
ATOM 2929 C CA . GLY A 1 414 ? -26.016 14.274 -44.248 1.00 24.52 414 GLY A CA 1
ATOM 2930 C C . GLY A 1 414 ? -24.572 14.154 -43.876 1.00 26.78 414 GLY A C 1
ATOM 2931 O O . GLY A 1 414 ? -23.799 15.106 -44.086 1.00 27.99 414 GLY A O 1
ATOM 2932 N N . GLY A 1 415 ? -24.185 12.969 -43.398 1.00 24.01 415 GLY A N 1
ATOM 2933 C CA . GLY A 1 415 ? -22.814 12.701 -43.020 1.00 24.51 415 GLY A CA 1
ATOM 2934 C C . GLY A 1 415 ? -22.532 13.074 -41.581 1.00 21.23 415 GLY A C 1
ATOM 2935 O O . GLY A 1 415 ? -23.406 13.623 -40.889 1.00 23.99 415 GLY A O 1
ATOM 2936 N N . PRO A 1 416 ? -21.287 12.845 -41.134 1.00 21.79 416 PRO A N 1
ATOM 2937 C CA . PRO A 1 416 ? -20.949 12.992 -39.746 1.00 21.42 416 PRO A CA 1
ATOM 2938 C C . PRO A 1 416 ? -20.719 14.441 -39.376 1.00 23.64 416 PRO A C 1
ATOM 2939 O O . PRO A 1 416 ? -20.342 15.283 -40.231 1.00 25.46 416 PRO A O 1
ATOM 2943 N N . LYS A 1 417 ? -20.963 14.711 -38.103 1.00 23.80 417 LYS A N 1
ATOM 2944 C CA . LYS A 1 417 ? -20.557 15.954 -37.473 1.00 25.34 417 LYS A CA 1
ATOM 2945 C C . LYS A 1 417 ? -19.782 15.579 -36.235 1.00 23.64 417 LYS A C 1
ATOM 2946 O O . LYS A 1 417 ? -20.286 14.859 -35.380 1.00 25.36 417 LYS A O 1
ATOM 2952 N N . ALA A 1 418 ? -18.557 16.084 -36.125 1.00 24.42 418 ALA A N 1
ATOM 2953 C CA . ALA A 1 418 ? -17.706 15.795 -34.983 1.00 25.01 418 ALA A CA 1
ATOM 2954 C C . ALA A 1 418 ? -18.356 16.319 -33.717 1.00 24.43 418 ALA A C 1
ATOM 2955 O O . ALA A 1 418 ? -18.818 17.472 -33.676 1.00 28.67 418 ALA A O 1
ATOM 2957 N N . ILE A 1 419 ? -18.413 15.477 -32.685 1.00 23.31 419 ILE A N 1
ATOM 2958 C CA . ILE A 1 419 ? -18.867 15.944 -31.375 1.00 23.29 419 ILE A CA 1
ATOM 2959 C C . ILE A 1 419 ? -17.768 16.727 -30.678 1.00 25.25 419 ILE A C 1
ATOM 2960 O O . ILE A 1 419 ? -16.598 16.648 -31.048 1.00 27.29 419 ILE A O 1
ATOM 2965 N N . LYS A 1 420 ? -18.173 17.502 -29.688 1.00 25.39 420 LYS A N 1
ATOM 2966 C CA . LYS A 1 420 ? -17.231 18.241 -28.857 1.00 29.67 420 LYS A CA 1
ATOM 2967 C C . LYS A 1 420 ? -16.770 17.258 -27.790 1.00 27.46 420 LYS A C 1
ATOM 2968 O O . LYS A 1 420 ? -17.531 16.895 -26.902 1.00 30.30 420 LYS A O 1
ATOM 2974 N N . TYR A 1 421 ? -15.535 16.799 -27.907 1.00 26.44 421 TYR A N 1
ATOM 2975 C CA . TYR A 1 421 ? -15.028 15.746 -27.040 1.00 24.21 421 TYR A CA 1
ATOM 2976 C C . TYR A 1 421 ? -13.506 15.750 -27.054 1.00 24.54 421 TYR A C 1
ATOM 2977 O O . TYR A 1 421 ? -12.906 15.753 -28.127 1.00 28.91 421 TYR A O 1
ATOM 2986 N N . THR A 1 422 ? -12.913 15.671 -25.867 1.00 25.86 422 THR A N 1
ATOM 2987 C CA . THR A 1 422 ? -11.484 15.464 -25.702 1.00 27.53 422 THR A CA 1
ATOM 2988 C C . THR A 1 422 ? -11.339 14.155 -24.918 1.00 24.43 422 THR A C 1
ATOM 2989 O O . THR A 1 422 ? -12.000 13.963 -23.898 1.00 23.64 422 THR A O 1
ATOM 2993 N N . GLU A 1 423 ? -10.482 13.257 -25.414 1.00 24.08 423 GLU A N 1
ATOM 2994 C CA . GLU A 1 423 ? -10.268 11.951 -24.786 1.00 20.71 423 GLU A CA 1
ATOM 2995 C C . GLU A 1 423 ? -9.999 12.087 -23.301 1.00 22.36 423 GLU A C 1
ATOM 2996 O O . GLU A 1 423 ? -9.059 12.788 -22.875 1.00 24.73 423 GLU A O 1
ATOM 3002 N N . GLN A 1 424 ? -10.778 11.342 -22.525 1.00 21.90 424 GLN A N 1
ATOM 3003 C CA . GLN A 1 424 ? -10.685 11.356 -21.070 1.00 20.55 424 GLN A CA 1
ATOM 3004 C C . GLN A 1 424 ? -9.730 10.250 -20.595 1.00 19.46 424 GLN A C 1
ATOM 3005 O O . GLN A 1 424 ? -9.441 9.299 -21.336 1.00 23.20 424 GLN A O 1
ATOM 3011 N N . LEU A 1 425 ? -9.191 10.411 -19.385 1.00 19.61 425 LEU A N 1
ATOM 3012 C CA . LEU A 1 425 ? -8.328 9.429 -18.775 1.00 20.15 425 LEU A CA 1
ATOM 3013 C C . LEU A 1 425 ? -8.955 9.015 -17.451 1.00 18.78 425 LEU A C 1
ATOM 3014 O O . LEU A 1 425 ? -8.586 9.515 -16.395 1.00 21.62 425 LEU A O 1
ATOM 3019 N N . PRO A 1 426 ? -9.902 8.054 -17.502 1.00 18.30 426 PRO A N 1
ATOM 3020 C CA . PRO A 1 426 ? -10.639 7.734 -16.295 1.00 18.42 426 PRO A CA 1
ATOM 3021 C C . PRO A 1 426 ? -9.811 6.846 -15.360 1.00 18.10 426 PRO A C 1
ATOM 3022 O O . PRO A 1 426 ? -9.355 5.768 -15.768 1.00 23.09 426 PRO A O 1
ATOM 3026 N N . LEU A 1 427 ? -9.554 7.325 -14.148 1.00 15.98 427 LEU A N 1
ATOM 3027 C CA . LEU A 1 427 ? -8.899 6.562 -13.094 1.00 16.20 427 LEU A CA 1
ATOM 3028 C C . LEU A 1 427 ? -9.899 6.331 -11.970 1.00 15.67 427 LEU A C 1
ATOM 3029 O O . LEU A 1 427 ? -10.962 6.974 -11.930 1.00 16.36 427 LEU A O 1
ATOM 3034 N N . PRO A 1 428 ? -9.568 5.451 -11.016 1.00 15.78 428 PRO A N 1
ATOM 3035 C CA . PRO A 1 428 ? -10.493 5.192 -9.920 1.00 15.26 428 PRO A CA 1
ATOM 3036 C C . PRO A 1 428 ? -10.594 6.322 -8.915 1.00 15.35 428 PRO A C 1
ATOM 3037 O O . PRO A 1 428 ? -11.481 6.303 -8.073 1.00 16.27 428 PRO A O 1
ATOM 3041 N N . PHE A 1 429 ? -9.698 7.299 -9.031 1.00 15.72 429 PHE A N 1
ATOM 3042 C CA . PHE A 1 429 ? -9.576 8.429 -8.113 1.00 16.15 429 PHE A CA 1
ATOM 3043 C C . PHE A 1 429 ? -9.334 9.685 -8.945 1.00 16.43 429 PHE A C 1
ATOM 3044 O O . PHE A 1 429 ? -8.921 9.593 -10.121 1.00 17.89 429 PHE A O 1
ATOM 3052 N N . ASP A 1 430 ? -9.521 10.850 -8.330 1.00 16.40 430 ASP A N 1
ATOM 3053 C CA . ASP A 1 430 ? -9.159 12.115 -8.969 1.00 18.69 430 ASP A CA 1
ATOM 3054 C C . ASP A 1 430 ? -8.587 13.056 -7.914 1.00 19.42 430 ASP A C 1
ATOM 3055 O O . ASP A 1 430 ? -8.287 12.623 -6.814 1.00 18.48 430 ASP A O 1
ATOM 3060 N N . LYS A 1 431 ? -8.485 14.340 -8.240 1.00 20.86 431 LYS A N 1
ATOM 3061 C CA . LYS A 1 431 ? -7.899 15.330 -7.320 1.00 22.00 431 LYS A CA 1
ATOM 3062 C C . LYS A 1 431 ? -8.738 15.618 -6.063 1.00 22.45 431 LYS A C 1
ATOM 3063 O O . LYS A 1 431 ? -8.268 16.308 -5.169 1.00 24.38 431 LYS A O 1
ATOM 3069 N N . TYR A 1 432 ? -9.951 15.053 -5.966 1.00 21.51 432 TYR A N 1
ATOM 3070 C CA . TYR A 1 432 ? -10.749 15.149 -4.729 1.00 22.05 432 TYR A CA 1
ATOM 3071 C C . TYR A 1 432 ? -10.749 13.879 -3.900 1.00 20.67 432 TYR A C 1
ATOM 3072 O O . TYR A 1 432 ? -11.434 13.798 -2.886 1.00 24.05 432 TYR A O 1
ATOM 3081 N N . SER A 1 433 ? -9.928 12.899 -4.310 1.00 19.12 43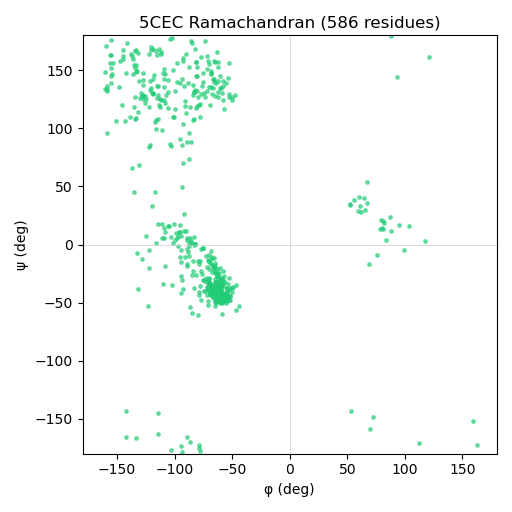3 SER A N 1
ATOM 3082 C CA . SER A 1 433 ? -9.868 11.614 -3.635 1.00 19.16 433 SER A CA 1
ATOM 3083 C C . SER A 1 433 ? -8.883 11.539 -2.493 1.00 19.90 433 SER A C 1
ATOM 3084 O O . SER A 1 433 ? -8.855 10.543 -1.782 1.00 19.58 433 SER A O 1
ATOM 3087 N N . TYR A 1 434 ? -8.083 12.583 -2.296 1.00 19.28 434 TYR A N 1
ATOM 3088 C CA . TYR A 1 434 ? -7.106 12.574 -1.224 1.00 19.95 434 TYR A CA 1
ATOM 3089 C C . TYR A 1 434 ? -7.759 12.258 0.118 1.00 19.23 434 TYR A C 1
ATOM 3090 O O . TYR A 1 434 ? -8.881 12.691 0.395 1.00 20.28 434 TYR A O 1
ATOM 3099 N N . LEU A 1 435 ? -7.060 11.508 0.957 1.00 19.69 435 LEU A N 1
ATOM 3100 C CA . LEU A 1 435 ? -7.576 11.192 2.277 1.00 21.70 435 LEU A CA 1
ATOM 3101 C C . LEU A 1 435 ? -7.757 12.451 3.064 1.00 22.57 435 LEU A C 1
ATOM 3102 O O . LEU A 1 435 ? -6.805 13.197 3.253 1.00 27.85 435 LEU A O 1
ATOM 3107 N N . THR A 1 436 ? -8.954 12.630 3.599 1.00 21.87 436 THR A N 1
ATOM 3108 C CA . THR A 1 436 ? -9.291 13.874 4.272 1.00 22.77 436 THR A CA 1
ATOM 3109 C C . THR A 1 436 ? -10.158 13.568 5.491 1.00 19.92 436 THR A C 1
ATOM 3110 O O . THR A 1 436 ? -10.933 12.618 5.479 1.00 21.16 436 THR A O 1
ATOM 3114 N N . LYS A 1 437 ? -10.035 14.361 6.545 1.00 22.91 437 LYS A N 1
ATOM 3115 C CA . LYS A 1 437 ? -10.904 14.198 7.699 1.00 25.03 437 LYS A CA 1
ATOM 3116 C C . LYS A 1 437 ? -12.344 14.340 7.283 1.00 27.98 437 LYS A C 1
ATOM 3117 O O . LYS A 1 437 ? -12.680 15.213 6.472 1.00 31.86 437 LYS A O 1
ATOM 3123 N N . ALA A 1 438 ? -13.202 13.516 7.866 1.00 31.79 438 ALA A N 1
ATOM 3124 C CA . ALA A 1 438 ? -14.642 13.574 7.595 1.00 38.04 438 ALA A CA 1
ATOM 3125 C C . ALA A 1 438 ? -15.246 14.910 8.022 1.00 39.80 438 ALA A C 1
ATOM 3126 O O . ALA A 1 438 ? -16.192 15.402 7.379 1.00 46.51 438 ALA A O 1
ATOM 3128 N N . LYS B 2 28 ? -3.204 -33.092 -29.664 1.00 52.57 28 LYS B N 1
ATOM 3129 C CA . LYS B 2 28 ? -4.584 -32.779 -29.180 1.00 50.43 28 LYS B CA 1
ATOM 3130 C C . LYS B 2 28 ? -4.670 -31.354 -28.641 1.00 45.17 28 LYS B C 1
ATOM 3131 O O . LYS B 2 28 ? -3.777 -30.894 -27.923 1.00 39.96 28 LYS B O 1
ATOM 3137 N N . SER B 2 29 ? -5.741 -30.654 -29.001 1.00 42.04 29 SER B N 1
ATOM 3138 C CA . SER B 2 29 ? -6.008 -29.326 -28.440 1.00 38.66 29 SER B CA 1
ATOM 3139 C C . SER B 2 29 ? -6.434 -29.441 -26.973 1.00 35.25 29 SER B C 1
ATOM 3140 O O . SER B 2 29 ? -6.877 -30.495 -26.518 1.00 38.66 29 SER B O 1
ATOM 3143 N N . SER B 2 30 ? -6.253 -28.348 -26.245 1.00 32.40 30 SER B N 1
ATOM 3144 C CA . SER B 2 30 ? -6.707 -28.203 -24.871 1.00 34.66 30 SER B CA 1
ATOM 3145 C C . SER B 2 30 ? -7.815 -27.160 -24.851 1.00 31.96 30 SER B C 1
ATOM 3146 O O . SER B 2 30 ? -7.587 -25.991 -25.187 1.00 34.10 30 SER B O 1
ATOM 3149 N N . LYS B 2 31 ? -9.012 -27.576 -24.447 1.00 34.03 31 LYS B N 1
ATOM 3150 C CA . LYS B 2 31 ? -10.125 -26.638 -24.304 1.00 34.39 31 LYS B CA 1
ATOM 3151 C C . LYS B 2 31 ? -9.817 -25.589 -23.236 1.00 33.73 31 LYS B C 1
ATOM 3152 O O . LYS B 2 31 ? -10.116 -24.417 -23.418 1.00 35.51 31 LYS B O 1
ATOM 3158 N N . ALA B 2 32 ? -9.188 -26.010 -22.136 1.00 34.23 32 ALA B N 1
ATOM 3159 C CA . ALA B 2 32 ? -8.837 -25.087 -21.053 1.00 33.74 32 ALA B CA 1
ATOM 3160 C C . ALA B 2 32 ? -7.831 -24.019 -21.490 1.00 33.12 32 ALA B C 1
ATOM 3161 O O . ALA B 2 32 ? -7.987 -22.849 -21.145 1.00 34.60 32 ALA B O 1
ATOM 3163 N N . LEU B 2 33 ? -6.797 -24.429 -22.227 1.00 31.99 33 LEU B N 1
ATOM 3164 C CA . LEU B 2 33 ? -5.827 -23.485 -22.760 1.00 29.72 33 LEU B CA 1
ATOM 3165 C C . LEU B 2 33 ? -6.493 -22.473 -23.705 1.00 27.14 33 LEU B C 1
ATOM 3166 O O . LEU B 2 33 ? -6.246 -21.245 -23.611 1.00 28.82 33 LEU B O 1
ATOM 3171 N N . ASN B 2 34 ? -7.293 -22.983 -24.640 1.00 27.34 34 ASN B N 1
ATOM 3172 C CA . ASN B 2 34 ? -7.981 -22.111 -25.614 1.00 26.06 34 ASN B CA 1
ATOM 3173 C C . ASN B 2 34 ? -8.891 -21.087 -24.946 1.00 25.20 34 ASN B C 1
ATOM 3174 O O . ASN B 2 34 ? -8.882 -19.916 -25.317 1.00 26.67 34 ASN B O 1
ATOM 3179 N N . GLU B 2 35 ? -9.626 -21.527 -23.923 1.00 28.42 35 GLU B N 1
ATOM 3180 C CA . GLU B 2 35 ? -10.468 -20.629 -23.131 1.00 29.46 35 GLU B CA 1
ATOM 3181 C C . GLU B 2 35 ? -9.663 -19.568 -22.367 1.00 29.02 35 GLU B C 1
ATOM 3182 O O . GLU B 2 35 ? -9.968 -18.370 -22.433 1.00 30.95 35 GLU B O 1
ATOM 3188 N N . ALA B 2 36 ? -8.591 -19.986 -21.702 1.00 28.43 36 ALA B N 1
ATOM 3189 C CA . ALA B 2 36 ? -7.731 -19.025 -20.999 1.00 29.28 36 ALA B CA 1
ATOM 3190 C C . ALA B 2 36 ? -7.116 -18.008 -21.955 1.00 26.33 36 ALA B C 1
ATOM 3191 O O . ALA B 2 36 ? -7.021 -16.817 -21.639 1.00 27.16 36 ALA B O 1
ATOM 3193 N N . ALA B 2 37 ? -6.735 -18.489 -23.136 1.00 26.01 37 ALA B N 1
ATOM 3194 C CA . ALA B 2 37 ? -6.137 -17.622 -24.145 1.00 23.60 37 ALA B CA 1
ATOM 3195 C C . ALA B 2 37 ? -7.100 -16.543 -24.649 1.00 23.03 37 ALA B C 1
ATOM 3196 O O . ALA B 2 37 ? -6.703 -15.388 -24.841 1.00 24.08 37 ALA B O 1
ATOM 3198 N N . GLU B 2 38 ? -8.359 -16.922 -24.864 1.00 24.53 38 GLU B N 1
ATOM 3199 C CA . GLU B 2 38 ? -9.385 -15.968 -25.302 1.00 25.30 38 GLU B CA 1
ATOM 3200 C C . GLU B 2 38 ? -9.767 -15.006 -24.168 1.00 26.77 38 GLU B C 1
ATOM 3201 O O . GLU B 2 38 ? -9.985 -13.836 -24.421 1.00 26.20 38 GLU B O 1
ATOM 3207 N N . GLN B 2 39 ? -9.800 -15.510 -22.937 1.00 27.79 39 GLN B N 1
ATOM 3208 C CA . GLN B 2 39 ? -10.264 -14.738 -21.781 1.00 31.22 39 GLN B CA 1
ATOM 3209 C C . GLN B 2 39 ? -9.220 -13.747 -21.242 1.00 29.26 39 GLN B C 1
ATOM 3210 O O . GLN B 2 39 ? -9.546 -12.832 -20.471 1.00 32.06 39 GLN B O 1
ATOM 3216 N N . GLY B 2 40 ? -7.964 -13.929 -21.623 1.00 26.22 40 GLY B N 1
ATOM 3217 C CA . GLY B 2 40 ? -6.914 -13.037 -21.175 1.00 25.69 40 GLY B CA 1
ATOM 3218 C C . GLY B 2 40 ? -6.310 -13.450 -19.848 1.00 25.53 40 GLY B C 1
ATOM 3219 O O . GLY B 2 40 ? -5.749 -12.612 -19.165 1.00 26.59 40 GLY B O 1
ATOM 3220 N N . ASP B 2 41 ? -6.403 -14.734 -19.485 1.00 26.23 41 ASP B N 1
ATOM 3221 C CA . ASP B 2 41 ? -5.801 -15.244 -18.238 1.00 28.20 41 ASP B CA 1
ATOM 3222 C C . ASP B 2 41 ? -4.405 -15.796 -18.524 1.00 28.55 41 ASP B C 1
ATOM 3223 O O . ASP B 2 41 ? -4.234 -16.978 -18.747 1.00 28.38 41 ASP B O 1
ATOM 3228 N N . LEU B 2 42 ? -3.415 -14.916 -18.510 1.00 27.79 42 LEU B N 1
ATOM 3229 C CA . LEU B 2 42 ? -2.039 -15.284 -18.839 1.00 29.12 42 LEU B CA 1
ATOM 3230 C C . LEU B 2 42 ? -1.462 -16.298 -17.865 1.00 30.55 42 LEU B C 1
ATOM 3231 O O . LEU B 2 42 ? -0.734 -17.202 -18.268 1.00 31.55 42 LEU B O 1
ATOM 3236 N N . ALA B 2 43 ? -1.771 -16.144 -16.580 1.00 31.35 43 ALA B N 1
ATOM 3237 C CA . ALA B 2 43 ? -1.247 -17.069 -15.580 1.00 31.28 43 ALA B CA 1
ATOM 3238 C C . ALA B 2 43 ? -1.691 -18.476 -15.897 1.00 30.79 43 ALA B C 1
ATOM 3239 O O . ALA B 2 43 ? -0.893 -19.399 -15.858 1.00 33.78 43 ALA B O 1
ATOM 3241 N N . LYS B 2 44 ? -2.964 -18.617 -16.257 1.00 32.44 44 LYS B N 1
ATOM 3242 C CA . LYS B 2 44 ? -3.539 -19.914 -16.594 1.00 31.83 44 LYS B CA 1
ATOM 3243 C C . LYS B 2 44 ? -2.904 -20.477 -17.857 1.00 32.16 44 LYS B C 1
ATOM 3244 O O . LYS B 2 44 ? -2.627 -21.670 -17.941 1.00 34.98 44 LYS B O 1
ATOM 3250 N N . VAL B 2 45 ? -2.660 -19.604 -18.830 1.00 30.76 45 VAL B N 1
ATOM 3251 C CA . VAL B 2 45 ? -1.945 -19.997 -20.041 1.00 29.75 45 VAL B CA 1
ATOM 3252 C C . VAL B 2 45 ? -0.519 -20.506 -19.719 1.00 32.02 45 VAL B C 1
ATOM 3253 O O . VAL B 2 45 ? -0.145 -21.590 -20.152 1.00 32.80 45 VAL B O 1
ATOM 3257 N N . LYS B 2 46 ? 0.250 -19.750 -18.939 1.00 31.88 46 LYS B N 1
ATOM 3258 C CA . LYS B 2 46 ? 1.618 -20.182 -18.560 1.00 33.95 46 LYS B CA 1
ATOM 3259 C C . LYS B 2 46 ? 1.620 -21.496 -17.779 1.00 36.24 46 LYS B C 1
ATOM 3260 O O . LYS B 2 46 ? 2.515 -22.340 -17.969 1.00 40.20 46 LYS B O 1
ATOM 3266 N N . ASN B 2 47 ? 0.622 -21.670 -16.907 1.00 33.90 47 ASN B N 1
ATOM 3267 C CA . ASN B 2 47 ? 0.465 -22.921 -16.153 1.00 37.26 47 ASN B CA 1
ATOM 3268 C C . ASN B 2 47 ? 0.079 -24.135 -16.981 1.00 35.55 47 ASN B C 1
ATOM 3269 O O . ASN B 2 47 ? 0.227 -25.233 -16.509 1.00 42.99 47 ASN B O 1
ATOM 3274 N N . LEU B 2 48 ? -0.406 -23.951 -18.202 1.00 35.20 48 LEU B N 1
ATOM 3275 C CA . LEU B 2 48 ? -0.735 -25.079 -19.100 1.00 37.12 48 LEU B CA 1
ATOM 3276 C C . LEU B 2 48 ? 0.324 -25.329 -20.177 1.00 39.04 48 LEU B C 1
ATOM 3277 O O . LEU B 2 48 ? 0.570 -26.478 -20.560 1.00 39.70 48 LEU B O 1
ATOM 3282 N N . VAL B 2 49 ? 0.943 -24.258 -20.668 1.00 36.66 49 VAL B N 1
ATOM 3283 C CA . VAL B 2 49 ? 1.854 -24.360 -21.805 1.00 40.45 49 VAL B CA 1
ATOM 3284 C C . VAL B 2 49 ? 3.218 -24.890 -21.371 1.00 47.63 49 VAL B C 1
ATOM 3285 O O . VAL B 2 49 ? 3.770 -25.764 -22.047 1.00 53.68 49 VAL B O 1
ATOM 3289 N N . GLN B 2 50 ? 3.739 -24.393 -20.246 1.00 52.42 50 GLN B N 1
ATOM 3290 C CA . GLN B 2 50 ? 5.083 -24.778 -19.773 1.00 56.06 50 GLN B CA 1
ATOM 3291 C C . GLN B 2 50 ? 5.097 -26.227 -19.286 1.00 51.09 50 GLN B C 1
ATOM 3292 O O . GLN B 2 50 ? 6.121 -26.905 -19.379 1.00 58.07 50 GLN B O 1
ATOM 3298 N N . LYS B 2 51 ? 3.955 -26.705 -18.782 1.00 59.89 51 LYS B N 1
ATOM 3299 C CA . LYS B 2 51 ? 3.727 -28.144 -18.554 1.00 64.02 51 LYS B CA 1
ATOM 3300 C C . LYS B 2 51 ? 3.876 -28.968 -19.862 1.00 69.07 51 LYS B C 1
ATOM 3301 O O . LYS B 2 51 ? 4.130 -30.174 -19.795 1.00 78.00 51 LYS B O 1
ATOM 3307 N N . ASN B 2 52 ? 3.720 -28.323 -21.028 1.00 70.40 52 ASN B N 1
ATOM 3308 C CA . ASN B 2 52 ? 4.173 -28.826 -22.363 1.00 68.07 52 ASN B CA 1
ATOM 3309 C C . ASN B 2 52 ? 3.717 -30.251 -22.740 1.00 67.09 52 ASN B C 1
ATOM 3310 O O . ASN B 2 52 ? 4.433 -31.012 -23.404 1.00 74.59 52 ASN B O 1
ATOM 3315 N N . LYS B 2 53 ? 2.503 -30.580 -22.303 1.00 64.54 53 LYS B N 1
ATOM 3316 C CA . LYS B 2 53 ? 1.756 -31.749 -22.768 1.00 64.11 53 LYS B CA 1
ATOM 3317 C C . LYS B 2 53 ? 0.917 -31.357 -24.008 1.00 63.25 53 LYS B C 1
ATOM 3318 O O . LYS B 2 53 ? 0.246 -32.208 -24.613 1.00 62.54 53 LYS B O 1
ATOM 3324 N N . ILE B 2 54 ? 0.950 -30.072 -24.383 1.00 54.34 54 ILE B N 1
ATOM 3325 C CA . ILE B 2 54 ? 0.064 -29.552 -25.405 1.00 43.23 54 ILE B CA 1
ATOM 3326 C C . ILE B 2 54 ? 0.834 -29.106 -26.635 1.00 37.84 54 ILE B C 1
ATOM 3327 O O . ILE B 2 54 ? 1.784 -28.318 -26.556 1.00 38.01 54 ILE B O 1
ATOM 3332 N N . ASP B 2 55 ? 0.383 -29.610 -27.771 1.00 34.67 55 ASP B N 1
ATOM 3333 C CA . ASP B 2 55 ? 0.839 -29.170 -29.071 1.00 32.98 55 ASP B CA 1
ATOM 3334 C C . ASP B 2 55 ? 0.142 -27.875 -29.365 1.00 27.89 55 ASP B C 1
ATOM 3335 O O . ASP B 2 55 ? -1.045 -27.855 -29.624 1.00 27.74 55 ASP B O 1
ATOM 3340 N N . LEU B 2 56 ? 0.900 -26.783 -29.357 1.00 27.36 56 LEU B N 1
ATOM 3341 C CA . LEU B 2 56 ? 0.314 -25.460 -29.523 1.00 25.04 56 LEU B CA 1
ATOM 3342 C C . LEU B 2 56 ? -0.205 -25.220 -30.921 1.00 24.78 56 LEU B C 1
ATOM 3343 O O . LEU B 2 56 ? -0.908 -24.241 -31.116 1.00 25.19 56 LEU B O 1
ATOM 3348 N N . ASN B 2 57 ? 0.164 -26.068 -31.894 1.00 24.24 57 ASN B N 1
ATOM 3349 C CA . ASN B 2 57 ? -0.384 -25.960 -33.239 1.00 23.33 57 ASN B CA 1
ATOM 3350 C C . ASN B 2 57 ? -1.597 -26.855 -33.463 1.00 22.87 57 ASN B C 1
ATOM 3351 O O . ASN B 2 57 ? -2.164 -26.828 -34.551 1.00 24.77 57 ASN B O 1
ATOM 3356 N N . ALA B 2 58 ? -1.964 -27.688 -32.478 1.00 22.19 58 ALA B N 1
ATOM 3357 C CA . ALA B 2 58 ? -3.170 -28.505 -32.628 1.00 21.86 58 ALA B CA 1
ATOM 3358 C C . ALA B 2 58 ? -4.438 -27.641 -32.671 1.00 22.32 58 ALA B C 1
ATOM 3359 O O . ALA B 2 58 ? -4.571 -26.639 -31.945 1.00 24.45 58 ALA B O 1
ATOM 3361 N N . GLN B 2 59 ? -5.351 -28.028 -33.553 1.00 21.51 59 GLN B N 1
ATOM 3362 C CA . GLN B 2 59 ? -6.574 -27.282 -33.768 1.00 21.50 59 GLN B CA 1
ATOM 3363 C C . GLN B 2 59 ? -7.775 -28.032 -33.209 1.00 22.73 59 GLN B C 1
ATOM 3364 O O . GLN B 2 59 ? -7.840 -29.271 -33.262 1.00 24.59 59 GLN B O 1
ATOM 3370 N N . ASP B 2 60 ? -8.744 -27.265 -32.713 1.00 22.59 60 ASP B N 1
ATOM 3371 C CA . ASP B 2 60 ? -9.928 -27.827 -32.120 1.00 22.44 60 ASP B CA 1
ATOM 3372 C C . ASP B 2 60 ? -10.992 -28.118 -33.179 1.00 22.93 60 ASP B C 1
ATOM 3373 O O . ASP B 2 60 ? -10.718 -28.042 -34.386 1.00 21.77 60 ASP B O 1
ATOM 3378 N N . GLU B 2 61 ? -12.201 -28.449 -32.729 1.00 23.80 61 GLU B N 1
ATOM 3379 C CA . GLU B 2 61 ? -13.260 -28.887 -33.635 1.00 26.41 61 GLU B CA 1
ATOM 3380 C C . GLU B 2 61 ? -13.731 -27.850 -34.668 1.00 24.48 61 GLU B C 1
ATOM 3381 O O . GLU B 2 61 ? -14.280 -28.227 -35.690 1.00 27.00 61 GLU B O 1
ATOM 3387 N N . THR B 2 62 ? -13.497 -26.559 -34.414 1.00 22.12 62 THR B N 1
ATOM 3388 C CA . THR B 2 62 ? -13.798 -25.509 -35.400 1.00 21.53 62 THR B CA 1
ATOM 3389 C C . THR B 2 62 ? -12.529 -24.897 -36.031 1.00 19.28 62 THR B C 1
ATOM 3390 O O . THR B 2 62 ? -12.609 -23.901 -36.731 1.00 19.86 62 THR B O 1
ATOM 3394 N N . GLY B 2 63 ? -11.377 -25.532 -35.789 1.00 18.50 63 GLY B N 1
ATOM 3395 C CA . GLY B 2 63 ? -10.072 -25.165 -36.365 1.00 18.90 63 GLY B CA 1
ATOM 3396 C C . GLY B 2 63 ? -9.280 -24.145 -35.597 1.00 17.11 63 GLY B C 1
ATOM 3397 O O . GLY B 2 63 ? -8.299 -23.615 -36.117 1.00 18.00 63 GLY B O 1
ATOM 3398 N N . MET B 2 64 ? -9.698 -23.838 -34.368 1.00 17.98 64 MET B N 1
ATOM 3399 C CA . MET B 2 64 ? -9.024 -22.816 -33.564 1.00 18.26 64 MET B CA 1
ATOM 3400 C C . MET B 2 64 ? -7.774 -23.345 -32.895 1.00 18.39 64 MET B C 1
ATOM 3401 O O . MET B 2 64 ? -7.724 -24.493 -32.418 1.00 21.00 64 MET B O 1
ATOM 3406 N N . THR B 2 65 ? -6.805 -22.465 -32.795 1.00 17.88 65 THR B N 1
ATOM 3407 C CA . THR B 2 65 ? -5.588 -22.651 -32.014 1.00 18.89 65 THR B CA 1
ATOM 3408 C C . THR B 2 65 ? -5.577 -21.690 -30.826 1.00 18.97 65 THR B C 1
ATOM 3409 O O . THR B 2 65 ? -6.324 -20.709 -30.800 1.00 18.00 65 THR B O 1
ATOM 3413 N N . PRO B 2 66 ? -4.679 -21.929 -29.858 1.00 19.19 66 PRO B N 1
ATOM 3414 C CA . PRO B 2 66 ? -4.455 -20.939 -28.804 1.00 19.75 66 PRO B CA 1
ATOM 3415 C C . PRO B 2 66 ? -4.168 -19.548 -29.338 1.00 18.09 66 PRO B C 1
ATOM 3416 O O . PRO B 2 66 ? -4.662 -18.549 -28.776 1.00 18.50 66 PRO B O 1
ATOM 3420 N N . LEU B 2 67 ? -3.319 -19.452 -30.352 1.00 16.83 67 LEU B N 1
ATOM 3421 C CA . LEU B 2 67 ? -2.958 -18.141 -30.875 1.00 17.10 67 LEU B CA 1
ATOM 3422 C C . LEU B 2 67 ? -4.172 -17.404 -31.428 1.00 16.95 67 LEU B C 1
ATOM 3423 O O . LEU B 2 67 ? -4.297 -16.186 -31.241 1.00 16.10 67 LEU B O 1
ATOM 3428 N N . MET B 2 68 ? -5.031 -18.107 -32.162 1.00 16.12 68 MET B N 1
ATOM 3429 C CA . MET B 2 68 ? -6.258 -17.475 -32.680 1.00 15.60 68 MET B CA 1
ATOM 3430 C C . MET B 2 68 ? -7.128 -16.957 -31.555 1.00 16.42 68 MET B C 1
ATOM 3431 O O . MET B 2 68 ? -7.680 -15.863 -31.668 1.00 17.64 68 MET B O 1
ATOM 3436 N N . ASN B 2 69 ? -7.292 -17.756 -30.513 1.00 17.50 69 ASN B N 1
ATOM 3437 C CA . ASN B 2 69 ? -8.039 -17.330 -29.354 1.00 18.96 69 ASN B CA 1
ATOM 3438 C C . ASN B 2 69 ? -7.456 -16.088 -28.698 1.00 18.75 69 ASN B C 1
ATOM 3439 O O . ASN B 2 69 ? -8.196 -15.161 -28.374 1.00 19.57 69 ASN B O 1
ATOM 3444 N N . ALA B 2 70 ? -6.135 -16.054 -28.493 1.00 17.75 70 ALA B N 1
ATOM 3445 C CA . ALA B 2 70 ? -5.489 -14.902 -27.877 1.00 17.98 70 ALA B CA 1
ATOM 3446 C C . ALA B 2 70 ? -5.642 -13.657 -28.750 1.00 16.89 70 ALA B C 1
ATOM 3447 O O . ALA B 2 70 ? -5.844 -12.556 -28.244 1.00 19.11 70 ALA B O 1
ATOM 3449 N N . ALA B 2 71 ? -5.490 -13.828 -30.060 1.00 16.64 71 ALA B N 1
ATOM 3450 C CA . ALA B 2 71 ? -5.609 -12.722 -31.003 1.00 17.64 71 ALA B CA 1
ATOM 3451 C C . ALA B 2 71 ? -7.026 -12.139 -31.034 1.00 17.60 71 ALA B C 1
ATOM 3452 O O . ALA B 2 71 ? -7.184 -10.921 -30.986 1.00 19.03 71 ALA B O 1
ATOM 3454 N N . MET B 2 72 ? -8.022 -13.018 -31.134 1.00 18.35 72 MET B N 1
ATOM 3455 C CA . MET B 2 72 ? -9.440 -12.619 -31.173 1.00 18.18 72 MET B CA 1
ATOM 3456 C C . MET B 2 72 ? -9.828 -11.858 -29.910 1.00 18.97 72 MET B C 1
ATOM 3457 O O . MET B 2 72 ? -10.580 -10.898 -29.962 1.00 21.80 72 MET B O 1
ATOM 3462 N N . GLY B 2 73 ? -9.277 -12.293 -28.776 1.00 20.08 73 GLY B N 1
ATOM 3463 C CA . GLY B 2 73 ? -9.569 -11.656 -27.496 1.00 21.67 73 GLY B CA 1
ATOM 3464 C C . GLY B 2 73 ? -8.730 -10.417 -27.204 1.00 21.30 73 GLY B C 1
ATOM 3465 O O . GLY B 2 73 ? -8.890 -9.820 -26.140 1.00 23.19 73 GLY B O 1
ATOM 3466 N N . GLY B 2 74 ? -7.833 -10.050 -28.127 1.00 19.36 74 GLY B N 1
ATOM 3467 C CA . GLY B 2 74 ? -7.013 -8.859 -27.962 1.00 20.31 74 GLY B CA 1
ATOM 3468 C C . GLY B 2 74 ? -6.004 -8.947 -26.834 1.00 19.79 74 GLY B C 1
ATOM 3469 O O . GLY B 2 74 ? -5.704 -7.943 -26.179 1.00 21.53 74 GLY B O 1
ATOM 3470 N N . ASN B 2 75 ? -5.455 -10.141 -26.630 1.00 20.01 75 ASN B N 1
ATOM 3471 C CA . ASN B 2 75 ? -4.645 -10.437 -25.461 1.00 20.74 75 ASN B CA 1
ATOM 3472 C C . ASN B 2 75 ? -3.182 -10.434 -25.882 1.00 20.03 75 ASN B C 1
ATOM 3473 O O . ASN B 2 75 ? -2.597 -11.465 -26.189 1.00 22.11 75 ASN B O 1
ATOM 3478 N N . LEU B 2 76 ? -2.608 -9.238 -25.883 1.00 21.17 76 LEU B N 1
ATOM 3479 C CA . LEU B 2 76 ? -1.261 -9.022 -26.367 1.00 21.00 76 LEU B CA 1
ATOM 3480 C C . LEU B 2 76 ? -0.174 -9.769 -25.599 1.00 21.50 76 LEU B C 1
ATOM 3481 O O . LEU B 2 76 ? 0.703 -10.392 -26.211 1.00 21.26 76 LEU B O 1
ATOM 3486 N N . ASP B 2 77 ? -0.226 -9.734 -24.269 1.00 21.72 77 ASP B N 1
ATOM 3487 C CA . ASP B 2 77 ? 0.761 -10.489 -23.478 1.00 22.35 77 ASP B CA 1
ATOM 3488 C C . ASP B 2 77 ? 0.707 -11.977 -23.785 1.00 21.0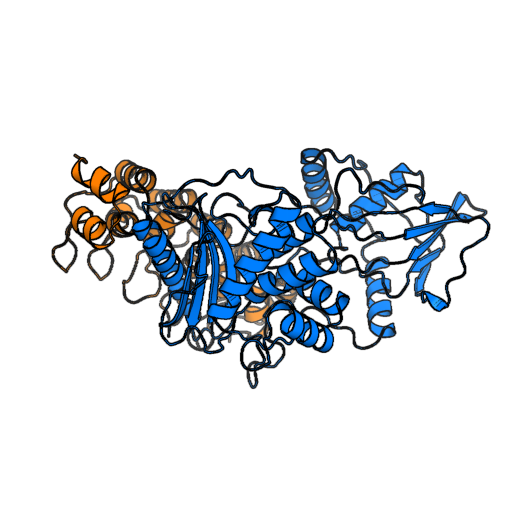3 77 ASP B C 1
ATOM 3489 O O . ASP B 2 77 ? 1.743 -12.630 -23.902 1.00 22.86 77 ASP B O 1
ATOM 3494 N N . ILE B 2 78 ? -0.491 -12.525 -23.957 1.00 20.88 78 ILE B N 1
ATOM 3495 C CA . ILE B 2 78 ? -0.620 -13.947 -24.275 1.00 19.68 78 ILE B CA 1
ATOM 3496 C C . ILE B 2 78 ? -0.104 -14.220 -25.690 1.00 20.15 78 ILE B C 1
ATOM 3497 O O . ILE B 2 78 ? 0.623 -15.191 -25.908 1.00 19.77 78 ILE B O 1
ATOM 3502 N N . VAL B 2 79 ? -0.401 -13.342 -26.639 1.00 18.38 79 VAL B N 1
ATOM 3503 C CA . VAL B 2 79 ? 0.139 -13.492 -27.993 1.00 18.24 79 VAL B CA 1
ATOM 3504 C C . VAL B 2 79 ? 1.665 -13.475 -27.935 1.00 18.47 79 VAL B C 1
ATOM 3505 O O . VAL B 2 79 ? 2.297 -14.307 -28.549 1.00 19.65 79 VAL B O 1
ATOM 3509 N N . LYS B 2 80 ? 2.248 -12.543 -27.184 1.00 19.72 80 LYS B N 1
ATOM 3510 C CA . LYS B 2 80 ? 3.704 -12.466 -27.107 1.00 20.15 80 LYS B CA 1
ATOM 3511 C C . LYS B 2 80 ? 4.299 -13.746 -26.523 1.00 21.30 80 LYS B C 1
ATOM 3512 O O . LYS B 2 80 ? 5.333 -14.244 -27.007 1.00 22.40 80 LYS B O 1
ATOM 3518 N N . PHE B 2 81 ? 3.653 -14.275 -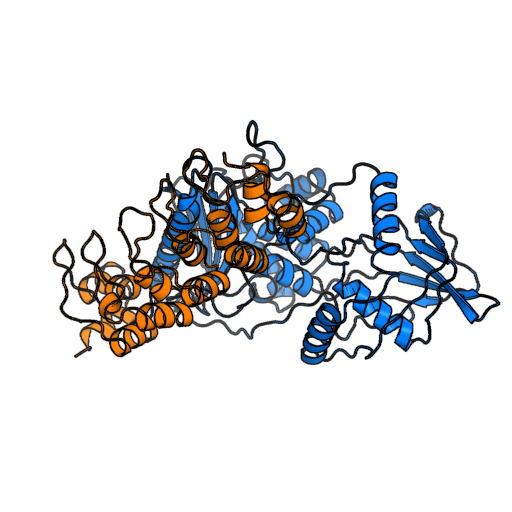25.482 1.00 20.96 81 PHE B N 1
ATOM 3519 C CA . PHE B 2 81 ? 4.078 -15.528 -24.872 1.00 22.46 81 PHE B CA 1
ATOM 3520 C C . PHE B 2 81 ? 4.046 -16.688 -25.876 1.00 21.17 81 PHE B C 1
ATOM 3521 O O . PHE B 2 81 ? 5.007 -17.461 -26.016 1.00 21.90 81 PHE B O 1
ATOM 3529 N N . LEU B 2 82 ? 2.966 -16.789 -26.631 1.00 20.42 82 LEU B N 1
ATOM 3530 C CA . LEU B 2 82 ? 2.862 -17.841 -27.641 1.00 20.22 82 LEU B CA 1
ATOM 3531 C C . LEU B 2 82 ? 3.848 -17.660 -28.796 1.00 20.11 82 LEU B C 1
ATOM 3532 O O . LEU B 2 82 ? 4.419 -18.642 -29.285 1.00 20.89 82 LEU B O 1
ATOM 3537 N N . LEU B 2 83 ? 4.098 -16.420 -29.214 1.00 18.63 83 LEU B N 1
ATOM 3538 C CA . LEU B 2 83 ? 5.125 -16.167 -30.231 1.00 19.87 83 LEU B CA 1
ATOM 3539 C C . LEU B 2 83 ? 6.510 -16.623 -29.751 1.00 19.47 83 LEU B C 1
ATOM 3540 O O . LEU B 2 83 ? 7.310 -17.146 -30.548 1.00 20.73 83 LEU B O 1
ATOM 3545 N N . SER B 2 84 ? 6.783 -16.481 -28.463 1.00 20.95 84 SER B N 1
ATOM 3546 C CA . SER B 2 84 ? 8.066 -16.937 -27.906 1.00 22.49 84 SER B CA 1
ATOM 3547 C C . SER B 2 84 ? 8.210 -18.460 -27.950 1.00 22.19 84 SER B C 1
ATOM 3548 O O . SER B 2 84 ? 9.323 -18.962 -27.902 1.00 26.33 84 SER B O 1
ATOM 3551 N N . LYS B 2 85 ? 7.092 -19.187 -28.043 1.00 22.00 85 LYS B N 1
ATOM 3552 C CA . LYS B 2 85 ? 7.096 -20.638 -28.238 1.00 21.61 85 LYS B CA 1
ATOM 3553 C C . LYS B 2 85 ? 7.150 -21.042 -29.714 1.00 22.13 85 LYS B C 1
ATOM 3554 O O . LYS B 2 85 ? 7.113 -22.231 -30.025 1.00 23.48 85 LYS B O 1
ATOM 3560 N N . LYS B 2 86 ? 7.216 -20.066 -30.618 1.00 21.78 86 LYS B N 1
ATOM 3561 C CA . LYS B 2 86 ? 7.407 -20.295 -32.064 1.00 22.14 86 LYS B CA 1
ATOM 3562 C C . LYS B 2 86 ? 6.239 -21.045 -32.697 1.00 19.59 86 LYS B C 1
ATOM 3563 O O . LYS B 2 86 ? 6.442 -21.873 -33.573 1.00 20.82 86 LYS B O 1
ATOM 3569 N N . VAL B 2 87 ? 5.016 -20.708 -32.280 1.00 18.04 87 VAL B N 1
ATOM 3570 C CA . VAL B 2 87 ? 3.840 -21.320 -32.864 1.00 18.72 87 VAL B CA 1
ATOM 3571 C C . VAL B 2 87 ? 3.698 -20.950 -34.339 1.00 17.42 87 VAL B C 1
ATOM 3572 O O . VAL B 2 87 ? 4.201 -19.911 -34.812 1.00 18.75 87 VAL B O 1
ATOM 3576 N N . ASN B 2 88 ? 2.986 -21.784 -35.084 1.00 16.82 88 ASN B N 1
ATOM 3577 C CA . ASN B 2 88 ? 2.724 -21.509 -36.493 1.00 17.11 88 ASN B CA 1
ATOM 3578 C C . ASN B 2 88 ? 1.698 -20.386 -36.622 1.00 16.32 88 ASN B C 1
ATOM 3579 O O . ASN B 2 88 ? 0.605 -20.444 -36.045 1.00 17.16 88 ASN B O 1
ATOM 3584 N N . LEU B 2 89 ? 2.040 -19.358 -37.399 1.00 15.17 89 LEU B N 1
ATOM 3585 C CA . LEU B 2 89 ? 1.189 -18.186 -37.512 1.00 15.83 89 LEU B CA 1
ATOM 3586 C C . LEU B 2 89 ? 0.075 -18.304 -38.511 1.00 15.84 89 LEU B C 1
ATOM 3587 O O . LEU B 2 89 ? -0.852 -17.485 -38.492 1.00 15.59 89 LEU B O 1
ATOM 3592 N N . GLU B 2 90 ? 0.131 -19.306 -39.372 1.00 15.59 90 GLU B N 1
ATOM 3593 C CA . GLU B 2 90 ? -0.688 -19.350 -40.580 1.00 15.27 90 GLU B CA 1
ATOM 3594 C C . GLU B 2 90 ? -1.780 -20.409 -40.605 1.00 15.36 90 GLU B C 1
ATOM 3595 O O . GLU B 2 90 ? -2.508 -20.547 -41.617 1.00 16.31 90 GLU B O 1
ATOM 3601 N N . LEU B 2 91 ? -1.963 -21.108 -39.490 1.00 15.46 91 LEU B N 1
ATOM 3602 C CA . LEU B 2 91 ? -3.105 -22.019 -39.399 1.00 15.60 91 LEU B CA 1
ATOM 3603 C C . LEU B 2 91 ? -4.390 -21.218 -39.513 1.00 15.19 91 LEU B C 1
ATOM 3604 O O . LEU B 2 91 ? -4.439 -20.028 -39.192 1.00 15.31 91 LEU B O 1
ATOM 3609 N N . LYS B 2 92 ? -5.436 -21.870 -40.007 1.00 15.63 92 LYS B N 1
ATOM 3610 C CA . LYS B 2 92 ? -6.721 -21.237 -40.271 1.00 15.56 92 LYS B CA 1
ATOM 3611 C C . LYS B 2 92 ? -7.851 -21.995 -39.617 1.00 15.93 92 LYS B C 1
ATOM 3612 O O . LYS B 2 92 ? -7.846 -23.235 -39.577 1.00 17.66 92 LYS B O 1
ATOM 3618 N N . ASN B 2 93 ? -8.821 -21.255 -39.093 1.00 15.00 93 ASN B N 1
ATOM 3619 C CA . ASN B 2 93 ? -10.040 -21.902 -38.569 1.00 15.29 93 ASN B CA 1
ATOM 3620 C C . ASN B 2 93 ? -10.987 -22.283 -39.693 1.00 15.12 93 ASN B C 1
ATOM 3621 O O . ASN B 2 93 ? -10.681 -22.107 -40.863 1.00 17.49 93 ASN B O 1
ATOM 3626 N N . ASN B 2 94 ? -12.186 -22.728 -39.331 1.00 17.13 94 ASN B N 1
ATOM 3627 C CA . ASN B 2 94 ? -13.187 -23.079 -40.360 1.00 17.48 94 ASN B CA 1
ATOM 3628 C C . ASN B 2 94 ? -13.695 -21.908 -41.197 1.00 18.46 94 ASN B C 1
ATOM 3629 O O . ASN B 2 94 ? -14.138 -22.120 -42.318 1.00 23.44 94 ASN B O 1
ATOM 3634 N N . GLY B 2 95 ? -13.517 -20.684 -40.699 1.00 17.43 95 GLY B N 1
ATOM 3635 C CA . GLY B 2 95 ? -13.806 -19.492 -41.456 1.00 16.52 95 GLY B CA 1
ATOM 3636 C C . GLY B 2 95 ? -12.660 -19.019 -42.337 1.00 17.19 95 GLY B C 1
ATOM 3637 O O . GLY B 2 95 ? -12.750 -17.967 -42.955 1.00 18.28 95 GLY B O 1
ATOM 3638 N N . GLY B 2 96 ? -11.589 -19.800 -42.401 1.00 16.37 96 GLY B N 1
ATOM 3639 C CA . GLY B 2 96 ? -10.436 -19.453 -43.241 1.00 16.24 96 GLY B CA 1
ATOM 3640 C C . GLY B 2 96 ? -9.501 -18.410 -42.689 1.00 14.73 96 GLY B C 1
ATOM 3641 O O . GLY B 2 96 ? -8.652 -17.909 -43.433 1.00 16.33 96 GLY B O 1
ATOM 3642 N N . GLU B 2 97 ? -9.644 -18.096 -41.401 1.00 14.05 97 GLU B N 1
ATOM 3643 C CA . GLU B 2 97 ? -8.922 -16.998 -40.791 1.00 13.97 97 GLU B CA 1
ATOM 3644 C C . GLU B 2 97 ? -7.708 -17.424 -40.009 1.00 13.77 97 GLU B C 1
ATOM 3645 O O . GLU B 2 97 ? -7.755 -18.336 -39.190 1.00 14.79 97 GLU B O 1
ATOM 3651 N N . THR B 2 98 ? -6.602 -16.736 -40.262 1.00 13.85 98 THR B N 1
ATOM 3652 C CA . THR B 2 98 ? -5.411 -16.865 -39.433 1.00 13.62 98 THR B CA 1
ATOM 3653 C C . THR B 2 98 ? -5.565 -15.974 -38.192 1.00 13.78 98 THR B C 1
ATOM 3654 O O . THR B 2 98 ? -6.516 -15.144 -38.089 1.00 13.82 98 THR B O 1
ATOM 3658 N N . ALA B 2 99 ? -4.677 -16.154 -37.228 1.00 13.66 99 ALA B N 1
ATOM 3659 C CA . ALA B 2 99 ? -4.645 -15.299 -36.047 1.00 13.86 99 ALA B CA 1
ATOM 3660 C C . ALA B 2 99 ? -4.640 -13.813 -36.381 1.00 13.79 99 ALA B C 1
ATOM 3661 O O . ALA B 2 99 ? -5.324 -13.031 -35.716 1.00 13.67 99 ALA B O 1
ATOM 3663 N N . LEU B 2 100 ? -3.884 -13.430 -37.411 1.00 12.60 100 LEU B N 1
ATOM 3664 C CA . LEU B 2 100 ? -3.838 -12.023 -37.794 1.00 13.35 100 LEU B CA 1
ATOM 3665 C C . LEU B 2 100 ? -5.207 -11.555 -38.275 1.00 13.99 100 LEU B C 1
ATOM 3666 O O . LEU B 2 100 ? -5.630 -10.424 -37.948 1.00 14.10 100 LEU B O 1
ATOM 3671 N N . ALA B 2 101 ? -5.896 -12.375 -39.053 1.00 13.08 101 ALA B N 1
ATOM 3672 C CA . ALA B 2 101 ? -7.275 -12.037 -39.418 1.00 12.91 101 ALA B CA 1
ATOM 3673 C C . ALA B 2 101 ? -8.182 -11.917 -38.223 1.00 12.49 101 ALA B C 1
ATOM 3674 O O . ALA B 2 101 ? -8.964 -10.969 -38.175 1.00 13.01 101 ALA B O 1
ATOM 3676 N N . PHE B 2 102 ? -8.077 -12.799 -37.259 1.00 12.87 102 PHE B N 1
ATOM 3677 C CA . PHE B 2 102 ? -8.852 -12.662 -36.014 1.00 12.99 102 PHE B CA 1
ATOM 3678 C C . PHE B 2 102 ? -8.582 -11.341 -35.321 1.00 13.42 102 PHE B C 1
ATOM 3679 O O . PHE B 2 102 ? -9.512 -10.683 -34.862 1.00 14.20 102 PHE B O 1
ATOM 3687 N N . ALA B 2 103 ? -7.316 -10.939 -35.263 1.00 13.26 103 ALA B N 1
ATOM 3688 C CA . ALA B 2 103 ? -6.956 -9.706 -34.572 1.00 14.35 103 ALA B CA 1
ATOM 3689 C C . ALA B 2 103 ? -7.565 -8.507 -35.291 1.00 13.32 103 ALA B C 1
ATOM 3690 O O . ALA B 2 103 ? -8.223 -7.673 -34.671 1.00 13.80 103 ALA B O 1
ATOM 3692 N N . VAL B 2 104 ? -7.326 -8.390 -36.593 1.00 12.71 104 VAL B N 1
ATOM 3693 C CA . VAL B 2 104 ? -7.835 -7.242 -37.346 1.00 13.22 104 VAL B CA 1
ATOM 3694 C C . VAL B 2 104 ? -9.343 -7.177 -37.263 1.00 12.95 104 VAL B C 1
ATOM 3695 O O . VAL B 2 104 ? -9.928 -6.113 -36.971 1.00 13.58 104 VAL B O 1
ATOM 3699 N N . THR B 2 105 ? -10.014 -8.300 -37.506 1.00 13.51 105 THR B N 1
ATOM 3700 C CA . THR B 2 105 ? -11.472 -8.280 -37.571 1.00 13.61 105 THR B CA 1
ATOM 3701 C C . THR B 2 105 ? -12.135 -8.050 -36.218 1.00 12.85 105 THR B C 1
ATOM 3702 O O . THR B 2 105 ? -13.283 -7.613 -36.183 1.00 14.39 105 THR B O 1
ATOM 3706 N N . ASN B 2 106 ? -11.433 -8.317 -35.124 1.00 13.60 106 ASN B N 1
ATOM 3707 C CA . ASN B 2 106 ? -11.928 -8.009 -33.790 1.00 14.20 106 ASN B CA 1
ATOM 3708 C C . ASN B 2 106 ? -11.347 -6.735 -33.198 1.00 14.13 106 ASN B C 1
ATOM 3709 O O . ASN B 2 106 ? -11.483 -6.507 -32.004 1.00 16.22 106 ASN B O 1
ATOM 3714 N N . ASP B 2 107 ? -10.767 -5.886 -34.052 1.00 13.31 107 ASP B N 1
ATOM 3715 C CA . ASP B 2 107 ? -10.229 -4.582 -33.669 1.00 14.97 107 ASP B CA 1
ATOM 3716 C C . ASP B 2 107 ? -9.135 -4.665 -32.616 1.00 14.42 107 ASP B C 1
ATOM 3717 O O . ASP B 2 107 ? -8.875 -3.696 -31.906 1.00 16.92 107 ASP B O 1
ATOM 3722 N N . ALA B 2 108 ? -8.395 -5.785 -32.601 1.00 15.54 108 ALA B N 1
ATOM 3723 C CA . ALA B 2 108 ? -7.224 -5.946 -31.750 1.00 15.26 108 ALA B CA 1
ATOM 3724 C C . ALA B 2 108 ? -5.992 -5.526 -32.541 1.00 15.03 108 ALA B C 1
ATOM 3725 O O . ALA B 2 108 ? -5.165 -6.331 -32.938 1.00 15.78 108 ALA B O 1
ATOM 3727 N N . TYR B 2 109 ? -5.894 -4.229 -32.786 1.00 16.08 109 TYR B N 1
ATOM 3728 C CA . TYR B 2 109 ? -4.869 -3.704 -33.667 1.00 15.91 109 TYR B CA 1
ATOM 3729 C C . TYR B 2 109 ? -3.485 -3.647 -33.037 1.00 16.64 109 TYR B C 1
ATOM 3730 O O . TYR B 2 109 ? -2.500 -3.746 -33.757 1.00 17.81 109 TYR B O 1
ATOM 3739 N N . ASP B 2 110 ? -3.405 -3.568 -31.713 1.00 17.81 110 ASP B N 1
ATOM 3740 C CA . ASP B 2 110 ? -2.117 -3.813 -31.047 1.00 18.82 110 ASP B CA 1
ATOM 3741 C C . ASP B 2 110 ? -1.575 -5.226 -31.322 1.00 17.67 110 ASP B C 1
ATOM 3742 O O . ASP B 2 110 ? -0.379 -5.423 -31.613 1.00 19.36 110 ASP B O 1
ATOM 3747 N N . VAL B 2 111 ? -2.466 -6.204 -31.247 1.00 17.24 111 VAL B N 1
ATOM 3748 C CA . VAL B 2 111 ? -2.117 -7.573 -31.547 1.00 16.65 111 VAL B CA 1
ATOM 3749 C C . VAL B 2 111 ? -1.744 -7.701 -33.022 1.00 15.93 111 VAL B C 1
ATOM 3750 O O . VAL B 2 111 ? -0.752 -8.362 -33.385 1.00 16.11 111 VAL B O 1
ATOM 3754 N N . ALA B 2 112 ? -2.521 -7.068 -33.880 1.00 14.86 112 ALA B N 1
ATOM 3755 C CA . ALA B 2 112 ? -2.250 -7.149 -35.319 1.00 15.78 112 ALA B CA 1
ATOM 3756 C C . ALA B 2 112 ? -0.825 -6.624 -35.584 1.00 15.66 112 ALA B C 1
ATOM 3757 O O . ALA B 2 112 ? -0.061 -7.254 -36.345 1.00 16.13 112 ALA B O 1
ATOM 3759 N N . GLU B 2 113 ? -0.469 -5.477 -34.991 1.00 17.22 113 GLU B N 1
ATOM 3760 C CA . GLU B 2 113 ? 0.875 -4.946 -35.172 1.00 17.91 113 GLU B CA 1
ATOM 3761 C C . GLU B 2 113 ? 1.944 -5.905 -34.717 1.00 17.34 113 GLU B C 1
ATOM 3762 O O . GLU B 2 113 ? 2.954 -6.061 -35.410 1.00 18.65 113 GLU B O 1
ATOM 3768 N N . GLU B 2 114 ? 1.721 -6.534 -33.566 1.00 17.32 114 GLU B N 1
ATOM 3769 C CA . GLU B 2 114 ? 2.650 -7.516 -33.028 1.00 18.18 114 GLU B CA 1
ATOM 3770 C C . GLU B 2 114 ? 2.825 -8.661 -34.005 1.00 17.13 114 GLU B C 1
ATOM 3771 O O . GLU B 2 114 ? 3.939 -9.106 -34.237 1.00 18.39 114 GLU B O 1
ATOM 3777 N N . LEU B 2 115 ? 1.722 -9.180 -34.537 1.00 15.87 115 LEU B N 1
ATOM 3778 C CA . LEU B 2 115 ? 1.758 -10.325 -35.449 1.00 15.42 115 LEU B CA 1
ATOM 3779 C C . LEU B 2 115 ? 2.457 -9.983 -36.755 1.00 16.72 115 LEU B C 1
ATOM 3780 O O . LEU B 2 115 ? 3.290 -10.763 -37.260 1.00 17.08 115 LEU B O 1
ATOM 3785 N N . ILE B 2 116 ? 2.187 -8.793 -37.280 1.00 16.92 116 ILE B N 1
ATOM 3786 C CA . ILE B 2 116 ? 2.869 -8.366 -38.521 1.00 18.24 116 ILE B CA 1
ATOM 3787 C C . ILE B 2 116 ? 4.401 -8.231 -38.306 1.00 19.12 116 ILE B C 1
ATOM 3788 O O . ILE B 2 116 ? 5.168 -8.703 -39.129 1.00 20.83 116 ILE B O 1
ATOM 3793 N N . LYS B 2 117 ? 4.820 -7.614 -37.203 1.00 19.21 117 LYS B N 1
ATOM 3794 C CA . LYS B 2 117 ? 6.233 -7.531 -36.850 1.00 21.19 117 LYS B CA 1
ATOM 3795 C C . LYS B 2 117 ? 6.883 -8.891 -36.628 1.00 20.72 117 LYS B C 1
ATOM 3796 O O . LYS B 2 117 ? 8.083 -9.049 -36.829 1.00 25.47 117 LYS B O 1
ATOM 3802 N N . ALA B 2 118 ? 6.081 -9.868 -36.218 1.00 19.43 118 ALA B N 1
ATOM 3803 C CA . ALA B 2 118 ? 6.526 -11.238 -36.042 1.00 21.09 118 ALA B CA 1
ATOM 3804 C C . ALA B 2 118 ? 6.511 -12.087 -37.309 1.00 20.01 118 ALA B C 1
ATOM 3805 O O . ALA B 2 118 ? 6.852 -13.275 -37.252 1.00 21.54 118 ALA B O 1
ATOM 3807 N N . GLY B 2 119 ? 6.128 -11.484 -38.434 1.00 18.44 119 GLY B N 1
ATOM 3808 C CA . GLY B 2 119 ? 6.204 -12.125 -39.739 1.00 18.69 119 GLY B CA 1
ATOM 3809 C C . GLY B 2 119 ? 4.956 -12.815 -40.233 1.00 18.14 119 GLY B C 1
ATOM 3810 O O . GLY B 2 119 ? 5.014 -13.575 -41.195 1.00 18.81 119 GLY B O 1
ATOM 3811 N N . ALA B 2 120 ? 3.817 -12.493 -39.627 1.00 16.93 120 ALA B N 1
ATOM 3812 C CA . ALA B 2 120 ? 2.567 -13.075 -40.094 1.00 16.12 120 ALA B CA 1
ATOM 3813 C C . ALA B 2 120 ? 2.267 -12.579 -41.510 1.00 16.82 120 ALA B C 1
ATOM 3814 O O . ALA B 2 120 ? 2.484 -11.412 -41.850 1.00 18.65 120 ALA B O 1
ATOM 3816 N N . ASN B 2 121 ? 1.728 -13.464 -42.331 1.00 15.96 121 ASN B N 1
ATOM 3817 C CA . ASN B 2 121 ? 1.353 -13.141 -43.702 1.00 15.94 121 ASN B CA 1
ATOM 3818 C C . ASN B 2 121 ? 0.223 -12.115 -43.688 1.00 15.42 121 ASN B C 1
ATOM 3819 O O . ASN B 2 121 ? -0.814 -12.339 -43.060 1.00 16.11 121 ASN B O 1
ATOM 3824 N N . VAL B 2 122 ? 0.428 -11.027 -44.418 1.00 15.83 122 VAL B N 1
ATOM 3825 C CA . VAL B 2 122 ? -0.579 -9.994 -44.535 1.00 16.33 122 VAL B CA 1
ATOM 3826 C C . VAL B 2 122 ? -1.471 -10.149 -45.758 1.00 16.10 122 VAL B C 1
ATOM 3827 O O . VAL B 2 122 ? -2.520 -9.490 -45.829 1.00 15.55 122 VAL B O 1
ATOM 3831 N N . ASP B 2 123 ? -1.066 -10.985 -46.725 1.00 16.79 123 ASP B N 1
ATOM 3832 C CA . ASP B 2 123 ? -1.863 -11.229 -47.931 1.00 16.07 123 ASP B CA 1
ATOM 3833 C C . ASP B 2 123 ? -2.836 -12.366 -47.662 1.00 16.31 123 ASP B C 1
ATOM 3834 O O . ASP B 2 123 ? -2.716 -13.474 -48.184 1.00 17.51 123 ASP B O 1
ATOM 3839 N N . ILE B 2 124 ? -3.858 -12.041 -46.876 1.00 14.37 124 ILE B N 1
ATOM 3840 C CA . ILE B 2 124 ? -4.858 -13.018 -46.438 1.00 14.35 124 ILE B CA 1
ATOM 3841 C C . ILE B 2 124 ? -6.242 -12.427 -46.591 1.00 14.12 124 ILE B C 1
ATOM 3842 O O . ILE B 2 124 ? -6.400 -11.208 -46.823 1.00 14.19 124 ILE B O 1
ATOM 3847 N N . ILE B 2 125 ? -7.241 -13.306 -46.490 1.00 14.57 125 ILE B N 1
ATOM 3848 C CA . ILE B 2 125 ? -8.653 -12.976 -46.649 1.00 14.77 125 ILE B CA 1
ATOM 3849 C C . ILE B 2 125 ? -9.382 -13.187 -45.326 1.00 14.47 125 ILE B C 1
ATOM 3850 O O . ILE B 2 125 ? -9.145 -14.161 -44.622 1.00 16.73 125 ILE B O 1
ATOM 3855 N N . VAL B 2 126 ? -10.242 -12.235 -44.991 1.00 13.51 126 VAL B N 1
ATOM 3856 C CA . VAL B 2 126 ? -11.043 -12.319 -43.779 1.00 13.84 126 VAL B CA 1
ATOM 3857 C C . VAL B 2 126 ? -12.392 -12.969 -44.125 1.00 13.55 126 VAL B C 1
ATOM 3858 O O . VAL B 2 126 ? -12.840 -12.969 -45.271 1.00 15.37 126 VAL B O 1
ATOM 3862 N N . ALA B 2 127 ? -13.032 -13.473 -43.100 1.00 14.34 127 ALA B N 1
ATOM 3863 C CA . ALA B 2 127 ? -14.268 -14.213 -43.270 1.00 14.24 127 ALA B CA 1
ATOM 3864 C C . ALA B 2 127 ? -15.388 -13.309 -43.793 1.00 14.00 127 ALA B C 1
ATOM 3865 O O . ALA B 2 127 ? -15.349 -12.078 -43.631 1.00 14.90 127 ALA B O 1
ATOM 3867 N N . GLY B 2 128 ? -16.387 -13.934 -44.405 1.00 15.92 128 GLY B N 1
ATOM 3868 C CA . GLY B 2 128 ? -17.540 -13.246 -44.987 1.00 16.04 128 GLY B CA 1
ATOM 3869 C C . GLY B 2 128 ? -17.691 -13.504 -46.466 1.00 16.46 128 GLY B C 1
ATOM 3870 O O . GLY B 2 128 ? -16.781 -13.959 -47.155 1.00 19.78 128 GLY B O 1
ATOM 3871 N N . ASP B 2 129 ? -18.890 -13.239 -46.955 1.00 17.45 129 ASP B N 1
ATOM 3872 C CA . ASP B 2 129 ? -19.216 -13.513 -48.369 1.00 18.97 129 ASP B CA 1
ATOM 3873 C C . ASP B 2 129 ? -18.419 -12.682 -49.351 1.00 18.81 129 ASP B C 1
ATOM 3874 O O . ASP B 2 129 ? -18.215 -13.098 -50.477 1.00 24.33 129 ASP B O 1
ATOM 3879 N N . GLU B 2 130 ? -17.941 -11.530 -48.921 1.00 17.96 130 GLU B N 1
ATOM 3880 C CA . GLU B 2 130 ? -17.237 -10.617 -49.799 1.00 18.89 130 GLU B CA 1
ATOM 3881 C C . GLU B 2 130 ? -15.802 -11.045 -50.089 1.00 17.15 130 GLU B C 1
ATOM 3882 O O . GLU B 2 130 ? -15.203 -10.593 -51.080 1.00 17.72 130 GLU B O 1
ATOM 3888 N N . GLY B 2 131 ? -15.220 -11.866 -49.210 1.00 16.31 131 GLY B N 1
ATOM 3889 C CA . GLY B 2 131 ? -13.800 -12.206 -49.325 1.00 16.62 131 GLY B CA 1
ATOM 3890 C C . GLY B 2 131 ? -12.909 -10.972 -49.235 1.00 16.40 131 GLY B C 1
ATOM 3891 O O . GLY B 2 131 ? -11.926 -10.832 -49.964 1.00 16.69 131 GLY B O 1
ATOM 3892 N N . ASP B 2 132 ? -13.250 -10.059 -48.339 1.00 15.85 132 ASP B N 1
ATOM 3893 C CA . ASP B 2 132 ? -12.447 -8.868 -48.111 1.00 14.93 132 ASP B CA 1
ATOM 3894 C C . ASP B 2 132 ? -11.006 -9.264 -47.773 1.00 14.15 132 ASP B C 1
ATOM 3895 O O . ASP B 2 132 ? -10.757 -10.243 -47.046 1.00 15.39 132 ASP B O 1
ATOM 3900 N N . THR B 2 133 ? -10.079 -8.511 -48.345 1.00 14.25 133 THR B N 1
ATOM 3901 C CA . THR B 2 133 ? -8.690 -8.654 -47.940 1.00 14.31 133 THR B CA 1
ATOM 3902 C C . THR B 2 133 ? -8.485 -8.112 -46.535 1.00 13.46 133 THR B C 1
ATOM 3903 O O . THR B 2 133 ? -9.231 -7.244 -46.073 1.00 14.27 133 THR B O 1
ATOM 3907 N N . LEU B 2 134 ? -7.467 -8.611 -45.860 1.00 13.76 134 LEU B N 1
ATOM 3908 C CA . LEU B 2 134 ? -7.041 -8.035 -44.572 1.00 13.71 134 LEU B CA 1
ATOM 3909 C C . LEU B 2 134 ? -6.823 -6.520 -44.695 1.00 13.77 134 LEU B C 1
ATOM 3910 O O . LEU B 2 134 ? -7.229 -5.740 -43.815 1.00 13.80 134 LEU B O 1
ATOM 3915 N N . PHE B 2 135 ? -6.153 -6.121 -45.774 1.00 13.70 135 PHE B N 1
ATOM 3916 C CA . PHE B 2 135 ? -5.900 -4.696 -46.005 1.00 14.21 135 PHE B CA 1
ATOM 3917 C C . PHE B 2 135 ? -7.192 -3.896 -46.021 1.00 14.22 135 PHE B C 1
ATOM 3918 O O . PHE B 2 135 ? -7.267 -2.835 -45.399 1.00 14.45 135 PHE B O 1
ATOM 3926 N N . MET B 2 136 ? -8.195 -4.383 -46.747 1.00 13.80 136 MET B N 1
ATOM 3927 C CA . MET B 2 136 ? -9.468 -3.673 -46.804 1.00 14.00 136 MET B CA 1
ATOM 3928 C C . MET B 2 136 ? -10.092 -3.451 -45.445 1.00 13.77 136 MET B C 1
ATOM 3929 O O . MET B 2 136 ? -10.591 -2.379 -45.148 1.00 14.13 136 MET B O 1
ATOM 3934 N N . ARG B 2 137 ? -10.081 -4.475 -44.627 1.00 12.96 137 ARG B N 1
ATOM 3935 C CA . ARG B 2 137 ? -10.676 -4.398 -43.321 1.00 13.50 137 ARG B CA 1
ATOM 3936 C C . ARG B 2 137 ? -9.929 -3.386 -42.447 1.00 13.88 137 ARG B C 1
ATOM 3937 O O . ARG B 2 137 ? -10.535 -2.557 -41.746 1.00 15.09 137 ARG B O 1
ATOM 3945 N N . ALA B 2 138 ? -8.599 -3.452 -42.458 1.00 13.77 138 ALA B N 1
ATOM 3946 C CA . ALA B 2 138 ? -7.782 -2.451 -41.741 1.00 14.78 138 ALA B CA 1
ATOM 3947 C C . ALA B 2 138 ? -7.992 -1.035 -42.289 1.00 14.77 138 ALA B C 1
ATOM 3948 O O . ALA B 2 138 ? -8.087 -0.078 -41.528 1.00 16.45 138 ALA B O 1
ATOM 3950 N N . ALA B 2 139 ? -8.118 -0.899 -43.602 1.00 14.94 139 ALA B N 1
ATOM 3951 C CA . ALA B 2 139 ? -8.279 0.422 -44.212 1.00 15.98 139 ALA B CA 1
ATOM 3952 C C . ALA B 2 139 ? -9.505 1.135 -43.750 1.00 16.47 139 ALA B C 1
ATOM 3953 O O . ALA B 2 139 ? -9.504 2.351 -43.607 1.00 18.29 139 ALA B O 1
ATOM 3955 N N . GLN B 2 140 ? -10.573 0.403 -43.491 1.00 14.53 140 GLN B N 1
ATOM 3956 C CA . GLN B 2 140 ? -11.778 1.044 -43.002 1.00 15.58 140 GLN B CA 1
ATOM 3957 C C . GLN B 2 140 ? -11.652 1.515 -41.569 1.00 16.53 140 GLN B C 1
ATOM 3958 O O . GLN B 2 140 ? -12.427 2.342 -41.155 1.00 20.17 140 GLN B O 1
ATOM 3964 N N . ASN B 2 141 ? -10.699 1.001 -40.800 1.00 14.50 141 ASN B N 1
ATOM 3965 C CA . ASN B 2 141 ? -10.731 1.089 -39.341 1.00 15.69 141 ASN B CA 1
ATOM 3966 C C . ASN B 2 141 ? -9.463 1.559 -38.650 1.00 17.31 141 ASN B C 1
ATOM 3967 O O . ASN B 2 141 ? -9.572 2.185 -37.616 1.00 21.90 141 ASN B O 1
ATOM 3972 N N . ASN B 2 142 ? -8.271 1.176 -39.111 1.00 17.33 142 ASN B N 1
ATOM 3973 C CA . ASN B 2 142 ? -7.041 1.510 -38.398 1.00 17.35 142 ASN B CA 1
ATOM 3974 C C . ASN B 2 142 ? -5.943 1.807 -39.382 1.00 17.05 142 ASN B C 1
ATOM 3975 O O . ASN B 2 142 ? -5.397 0.903 -40.000 1.00 18.57 142 ASN B O 1
ATOM 3980 N N . LYS B 2 143 ? -5.611 3.088 -39.505 1.00 18.69 143 LYS B N 1
ATOM 3981 C CA . LYS B 2 143 ? -4.656 3.551 -40.483 1.00 20.80 143 LYS B CA 1
ATOM 3982 C C . LYS B 2 143 ? -3.249 3.000 -40.262 1.00 19.99 143 LYS B C 1
ATOM 3983 O O . LYS B 2 143 ? -2.576 2.645 -41.217 1.00 20.88 143 LYS B O 1
ATOM 3989 N N . LYS B 2 144 ? -2.823 2.916 -39.011 1.00 19.41 144 LYS B N 1
ATOM 3990 C CA . LYS B 2 144 ? -1.482 2.431 -38.696 1.00 19.85 144 LYS B CA 1
ATOM 3991 C C . LYS B 2 144 ? -1.323 0.996 -39.192 1.00 18.31 144 LYS B C 1
ATOM 3992 O O . LYS B 2 144 ? -0.322 0.681 -39.815 1.00 18.77 144 LYS B O 1
ATOM 3998 N N . THR B 2 145 ? -2.302 0.131 -38.927 1.00 16.96 145 THR B N 1
ATOM 3999 C CA . THR B 2 145 ? -2.200 -1.252 -39.376 1.00 15.86 145 THR B CA 1
ATOM 4000 C C . THR B 2 145 ? -2.359 -1.369 -40.887 1.00 16.12 145 THR B C 1
ATOM 4001 O O . THR B 2 145 ? -1.667 -2.146 -41.518 1.00 16.88 145 THR B O 1
ATOM 4005 N N . ALA B 2 146 ? -3.218 -0.553 -41.483 1.00 15.95 146 ALA B N 1
ATOM 4006 C CA . ALA B 2 146 ? -3.314 -0.550 -42.935 1.00 17.32 146 ALA B CA 1
ATOM 4007 C C . ALA B 2 146 ? -1.923 -0.234 -43.553 1.00 17.66 146 ALA B C 1
ATOM 4008 O O . ALA B 2 146 ? -1.507 -0.861 -44.531 1.00 18.51 146 ALA B O 1
ATOM 4010 N N . GLU B 2 147 ? -1.242 0.771 -43.002 1.00 18.17 147 GLU B N 1
ATOM 4011 C CA . GLU B 2 147 ? 0.125 1.145 -43.437 1.00 18.98 147 GLU B CA 1
ATOM 4012 C C . GLU B 2 147 ? 1.113 -0.007 -43.212 1.00 19.20 147 GLU B C 1
ATOM 4013 O O . GLU B 2 147 ? 1.930 -0.283 -44.072 1.00 20.67 147 GLU B O 1
ATOM 4019 N N . SER B 2 148 ? 1.038 -0.670 -42.061 1.00 17.98 148 SER B N 1
ATOM 4020 C CA . SER B 2 148 ? 1.908 -1.801 -41.803 1.00 18.84 148 SER B CA 1
ATOM 4021 C C . SER B 2 148 ? 1.726 -2.929 -42.809 1.00 17.15 148 SER B C 1
ATOM 4022 O O . SER B 2 148 ? 2.696 -3.578 -43.207 1.00 19.69 148 SER B O 1
ATOM 4025 N N . ILE B 2 149 ? 0.492 -3.168 -43.203 1.00 17.04 149 ILE B N 1
ATOM 4026 C CA . ILE B 2 149 ? 0.208 -4.182 -44.220 1.00 16.35 149 ILE B CA 1
ATOM 4027 C C . ILE B 2 149 ? 0.843 -3.793 -45.558 1.00 17.10 149 ILE B C 1
ATOM 4028 O O . ILE B 2 149 ? 1.505 -4.602 -46.198 1.00 17.73 149 ILE B O 1
ATOM 4033 N N . LEU B 2 150 ? 0.638 -2.555 -45.982 1.00 17.68 150 LEU B N 1
ATOM 4034 C CA . LEU B 2 150 ? 1.180 -2.100 -47.263 1.00 18.00 150 LEU B CA 1
ATOM 4035 C C . LEU B 2 150 ? 2.709 -2.078 -47.275 1.00 19.72 150 LEU B C 1
ATOM 4036 O O . LEU B 2 150 ? 3.331 -2.286 -48.299 1.00 21.01 150 LEU B O 1
ATOM 4041 N N . ALA B 2 151 ? 3.311 -1.850 -46.119 1.00 20.13 151 ALA B N 1
ATOM 4042 C CA . ALA B 2 151 ? 4.773 -1.873 -46.018 1.00 21.46 151 ALA B CA 1
ATOM 4043 C C . ALA B 2 151 ? 5.314 -3.270 -46.347 1.00 22.45 151 ALA B C 1
ATOM 4044 O O . ALA B 2 151 ? 6.432 -3.407 -46.792 1.00 26.28 151 ALA B O 1
ATOM 4046 N N . LYS B 2 152 ? 4.518 -4.309 -46.101 1.00 23.64 152 LYS B N 1
ATOM 4047 C CA . LYS B 2 152 ? 4.918 -5.692 -46.444 1.00 23.36 152 LYS B CA 1
ATOM 4048 C C . LYS B 2 152 ? 4.608 -6.083 -47.891 1.00 23.64 152 LYS B C 1
ATOM 4049 O O . LYS B 2 152 ? 5.236 -6.972 -48.452 1.00 28.10 152 LYS B O 1
ATOM 4055 N N . ASN B 2 153 ? 3.607 -5.440 -48.482 1.00 21.46 153 ASN B N 1
ATOM 4056 C CA . ASN B 2 153 ? 3.169 -5.749 -49.820 1.00 20.63 153 ASN B CA 1
ATOM 4057 C C . ASN B 2 153 ? 2.412 -4.541 -50.377 1.00 19.30 153 ASN B C 1
ATOM 4058 O O . ASN B 2 153 ? 1.214 -4.392 -50.139 1.00 18.54 153 ASN B O 1
ATOM 4063 N N . LYS B 2 154 ? 3.125 -3.705 -51.133 1.00 21.20 154 LYS B N 1
ATOM 4064 C CA . LYS B 2 154 ? 2.605 -2.470 -51.719 1.00 22.00 154 LYS B CA 1
ATOM 4065 C C . LYS B 2 154 ? 1.356 -2.712 -52.573 1.00 20.14 154 LYS B C 1
ATOM 4066 O O . LYS B 2 154 ? 0.422 -1.897 -52.539 1.00 18.84 154 LYS B O 1
ATOM 4072 N N . SER B 2 155 ? 1.332 -3.837 -53.305 1.00 19.92 155 SER B N 1
ATOM 4073 C CA . SER B 2 155 ? 0.275 -4.068 -54.283 1.00 21.88 155 SER B CA 1
ATOM 4074 C C . SER B 2 155 ? -1.075 -4.338 -53.638 1.00 18.00 155 SER B C 1
ATOM 4075 O O . SER B 2 155 ? -2.094 -4.291 -54.326 1.00 18.11 155 SER B O 1
ATOM 4078 N N . LEU B 2 156 ? -1.114 -4.634 -52.344 1.00 16.79 156 LEU B N 1
ATOM 4079 C CA . LEU B 2 156 ? -2.402 -4.922 -51.715 1.00 16.68 156 LEU B CA 1
ATOM 4080 C C . LEU B 2 156 ? -3.375 -3.760 -51.782 1.00 16.06 156 LEU B C 1
ATOM 4081 O O . LEU B 2 156 ? -4.588 -3.958 -51.670 1.00 16.80 156 LEU B O 1
ATOM 4086 N N . ILE B 2 157 ? -2.877 -2.552 -52.001 1.00 15.89 157 ILE B N 1
ATOM 4087 C CA . ILE B 2 157 ? -3.748 -1.395 -52.187 1.00 16.37 157 ILE B CA 1
ATOM 4088 C C . ILE B 2 157 ? -4.831 -1.631 -53.219 1.00 16.42 157 ILE B C 1
ATOM 4089 O O . ILE B 2 157 ? -5.974 -1.158 -53.025 1.00 16.03 157 ILE B O 1
ATOM 4094 N N . ASN B 2 158 ? -4.507 -2.353 -54.288 1.00 16.42 158 ASN B N 1
ATOM 4095 C CA . ASN B 2 158 ? -5.458 -2.612 -55.365 1.00 16.97 158 ASN B CA 1
ATOM 4096 C C . ASN B 2 158 ? -5.874 -4.067 -55.529 1.00 16.63 158 ASN B C 1
ATOM 4097 O O . ASN B 2 158 ? -6.472 -4.420 -56.542 1.00 18.27 158 ASN B O 1
ATOM 4102 N N . LYS B 2 159 ? -5.639 -4.883 -54.510 1.00 16.81 159 LYS B N 1
ATOM 4103 C CA . LYS B 2 159 ? -6.079 -6.272 -54.562 1.00 15.93 159 LYS B CA 1
ATOM 4104 C C . LYS B 2 159 ? -7.562 -6.345 -54.276 1.00 16.00 159 LYS B C 1
ATOM 4105 O O . LYS B 2 159 ? -8.019 -5.948 -53.214 1.00 16.60 159 LYS B O 1
ATOM 4111 N N . ALA B 2 160 ? -8.304 -6.887 -55.223 1.00 16.70 160 ALA B N 1
ATOM 4112 C CA . ALA B 2 160 ? -9.757 -6.910 -55.105 1.00 17.43 160 ALA B CA 1
ATOM 4113 C C . ALA B 2 160 ? -10.222 -8.123 -54.353 1.00 18.42 160 ALA B C 1
ATOM 4114 O O . ALA B 2 160 ? -9.584 -9.181 -54.359 1.00 20.25 160 ALA B O 1
ATOM 4116 N N . ASN B 2 161 ? -11.382 -7.950 -53.712 1.00 17.54 161 ASN B N 1
ATOM 4117 C CA . ASN B 2 161 ? -12.106 -9.034 -53.069 1.00 17.05 161 ASN B CA 1
ATOM 4118 C C . ASN B 2 161 ? -12.873 -9.873 -54.065 1.00 18.32 161 ASN B C 1
ATOM 4119 O O 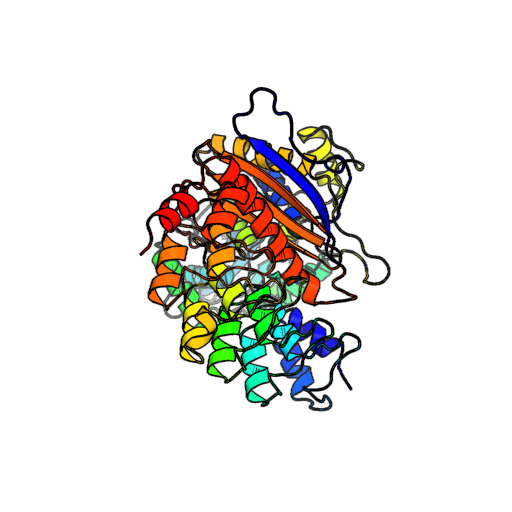. ASN B 2 161 ? -12.733 -9.688 -55.282 1.00 19.59 161 ASN B O 1
ATOM 4124 N N . THR B 2 162 ? -13.648 -10.830 -53.555 1.00 19.61 162 THR B N 1
ATOM 4125 C CA . THR B 2 162 ? -14.346 -11.757 -54.413 1.00 21.99 162 THR B CA 1
ATOM 4126 C C . THR B 2 162 ? -15.359 -11.097 -55.310 1.00 20.58 162 THR B C 1
ATOM 4127 O O . THR B 2 162 ? -15.665 -11.621 -56.375 1.00 23.63 162 THR B O 1
ATOM 4131 N N . LEU B 2 163 ? -15.878 -9.955 -54.863 1.00 19.07 163 LEU B N 1
ATOM 4132 C CA . LEU B 2 163 ? -16.849 -9.162 -55.608 1.00 19.00 163 LEU B CA 1
ATOM 4133 C C . LEU B 2 163 ? -16.212 -8.119 -56.536 1.00 19.19 163 LEU B C 1
ATOM 4134 O O . LEU B 2 163 ? -16.903 -7.334 -57.155 1.00 18.93 163 LEU B O 1
ATOM 4139 N N . GLY B 2 164 ? -14.896 -8.126 -56.638 1.00 17.90 164 GLY B N 1
ATOM 4140 C CA . GLY B 2 164 ? -14.171 -7.204 -57.476 1.00 17.48 164 GLY B CA 1
ATOM 4141 C C . GLY B 2 164 ? -13.931 -5.842 -56.886 1.00 16.99 164 GLY B C 1
ATOM 4142 O O . GLY B 2 164 ? -13.657 -4.918 -57.640 1.00 17.42 164 GLY B O 1
ATOM 4143 N N . GLU B 2 165 ? -14.056 -5.716 -55.562 1.00 15.57 165 GLU B N 1
ATOM 4144 C CA . GLU B 2 165 ? -13.929 -4.416 -54.913 1.00 15.93 165 GLU B CA 1
ATOM 4145 C C . GLU B 2 165 ? -12.645 -4.333 -54.117 1.00 15.73 165 GLU B C 1
ATOM 4146 O O . GLU B 2 165 ? -12.224 -5.302 -53.483 1.00 16.02 165 GLU B O 1
ATOM 4152 N N . THR B 2 166 ? -12.032 -3.153 -54.152 1.00 16.17 166 THR B N 1
ATOM 4153 C CA . THR B 2 166 ? -10.898 -2.785 -53.323 1.00 15.16 166 THR B CA 1
ATOM 4154 C C . THR B 2 166 ? -11.357 -1.897 -52.175 1.00 14.95 166 THR B C 1
ATOM 4155 O O . THR B 2 166 ? -12.542 -1.546 -52.039 1.00 15.85 166 THR B O 1
ATOM 4159 N N . ALA B 2 167 ? -10.411 -1.537 -51.324 1.00 14.25 167 ALA B N 1
ATOM 4160 C CA . ALA B 2 167 ? -10.685 -0.638 -50.185 1.00 14.54 167 ALA B CA 1
ATOM 4161 C C . ALA B 2 167 ? -11.338 0.658 -50.589 1.00 14.36 167 ALA B C 1
ATOM 4162 O O . ALA B 2 167 ? -12.162 1.190 -49.850 1.00 14.87 167 ALA B O 1
ATOM 4164 N N . LEU B 2 168 ? -10.978 1.168 -51.770 1.00 13.60 168 LEU B N 1
ATOM 4165 C CA . LEU B 2 168 ? -11.604 2.397 -52.263 1.00 14.76 168 LEU B CA 1
ATOM 4166 C C . LEU B 2 168 ? -13.122 2.292 -52.301 1.00 14.15 168 LEU B C 1
ATOM 4167 O O . LEU B 2 168 ? -13.809 3.270 -52.030 1.00 14.52 168 LEU B O 1
ATOM 4172 N N . PHE B 2 169 ? -13.632 1.123 -52.663 1.00 14.42 169 PHE B N 1
ATOM 4173 C CA . PHE B 2 169 ? -15.084 0.900 -52.722 1.00 14.12 169 PHE B CA 1
ATOM 4174 C C . PHE B 2 169 ? -15.701 0.905 -51.325 1.00 14.26 169 PHE B C 1
ATOM 4175 O O . PHE B 2 169 ? -16.786 1.465 -51.107 1.00 15.43 169 PHE B O 1
ATOM 4183 N N . ALA B 2 170 ? -15.044 0.244 -50.369 1.00 14.01 170 ALA B N 1
ATOM 4184 C CA . ALA B 2 170 ? -15.578 0.204 -49.010 1.00 14.68 170 ALA B CA 1
ATOM 4185 C C . ALA B 2 170 ? -15.657 1.583 -48.383 1.00 14.82 170 ALA B C 1
ATOM 4186 O O . ALA B 2 170 ? -16.646 1.941 -47.764 1.00 14.90 170 ALA B O 1
ATOM 4188 N N . VAL B 2 171 ? -14.586 2.355 -48.544 1.00 14.80 171 VAL B N 1
ATOM 4189 C CA . VAL B 2 171 ? -14.541 3.713 -48.040 1.00 15.58 171 VAL B CA 1
ATOM 4190 C C . VAL B 2 171 ? -15.453 4.627 -48.830 1.00 15.43 171 VAL B C 1
ATOM 4191 O O . VAL B 2 171 ? -16.047 5.561 -48.266 1.00 15.59 171 VAL B O 1
ATOM 4195 N N . ALA B 2 172 ? -15.604 4.379 -50.118 1.00 14.65 172 ALA B N 1
ATOM 4196 C CA . ALA B 2 172 ? -16.583 5.142 -50.908 1.00 16.05 172 ALA B CA 1
ATOM 4197 C C . ALA B 2 172 ? -17.965 5.006 -50.289 1.00 14.74 172 ALA B C 1
ATOM 4198 O O . ALA B 2 172 ? -18.710 5.985 -50.216 1.00 15.98 172 ALA B O 1
ATOM 4200 N N . ARG B 2 173 ? -18.349 3.783 -49.885 1.00 15.09 173 ARG B N 1
ATOM 4201 C CA . ARG B 2 173 ? -19.676 3.630 -49.250 1.00 15.79 173 ARG B CA 1
ATOM 4202 C C . ARG B 2 173 ? -19.740 4.234 -47.852 1.00 16.50 173 ARG B C 1
ATOM 4203 O O . ARG B 2 173 ? -20.679 4.984 -47.537 1.00 17.15 173 ARG B O 1
ATOM 4211 N N . TYR B 2 174 ? -18.755 3.904 -47.012 1.00 16.23 174 TYR B N 1
ATOM 4212 C CA . TYR B 2 174 ? -18.935 4.085 -45.585 1.00 15.97 174 TYR B CA 1
ATOM 4213 C C . TYR B 2 174 ? -17.868 4.928 -44.891 1.00 15.27 174 TYR B C 1
ATOM 4214 O O . TYR B 2 174 ? -17.870 5.046 -43.652 1.00 17.36 174 TYR B O 1
ATOM 4223 N N . GLY B 2 175 ? -16.969 5.530 -45.669 1.00 16.33 175 GLY B N 1
ATOM 4224 C CA . GLY B 2 175 ? -15.878 6.315 -45.137 1.00 16.90 175 GLY B CA 1
ATOM 4225 C C . GLY B 2 175 ? -15.968 7.772 -45.491 1.00 17.44 175 GLY B C 1
ATOM 4226 O O . GLY B 2 175 ? -17.034 8.292 -45.856 1.00 17.31 175 GLY B O 1
ATOM 4227 N N . THR B 2 176 ? -14.837 8.436 -45.324 1.00 17.90 176 THR B N 1
ATOM 4228 C CA . THR B 2 176 ? -14.747 9.874 -45.442 1.00 19.03 176 THR B CA 1
ATOM 4229 C C . THR B 2 176 ? -13.851 10.303 -46.588 1.00 18.68 176 THR B C 1
ATOM 4230 O O . THR B 2 176 ? -13.074 9.503 -47.109 1.00 18.15 176 THR B O 1
ATOM 4234 N N . PRO B 2 177 ? -13.914 11.607 -46.955 1.00 18.93 177 PRO B N 1
ATOM 4235 C CA . PRO B 2 177 ? -12.980 12.111 -47.944 1.00 19.40 177 PRO B CA 1
ATOM 4236 C C . PRO B 2 177 ? -11.517 11.933 -47.528 1.00 18.84 177 PRO B C 1
ATOM 4237 O O . PRO B 2 177 ? -10.672 11.613 -48.371 1.00 18.58 177 PRO B O 1
ATOM 4241 N N . ALA B 2 178 ? -11.235 12.041 -46.234 1.00 18.87 178 ALA B N 1
ATOM 4242 C CA . ALA B 2 178 ? -9.872 11.821 -45.751 1.00 19.76 178 ALA B CA 1
ATOM 4243 C C . ALA B 2 178 ? -9.424 10.368 -45.937 1.00 18.61 178 ALA B C 1
ATOM 4244 O O . ALA B 2 178 ? -8.270 10.118 -46.241 1.00 19.55 178 ALA B O 1
ATOM 4246 N N . ASP B 2 179 ? -10.340 9.415 -45.778 1.00 17.96 179 ASP B N 1
ATOM 4247 C CA . ASP B 2 179 ? -10.040 8.005 -46.018 1.00 17.69 179 ASP B CA 1
ATOM 4248 C C . ASP B 2 179 ? -9.709 7.791 -47.495 1.00 16.96 179 ASP B C 1
ATOM 4249 O O . ASP B 2 179 ? -8.784 7.031 -47.826 1.00 17.39 179 ASP B O 1
ATOM 4254 N N . ILE B 2 180 ? -10.482 8.432 -48.387 1.00 16.66 180 ILE B N 1
ATOM 4255 C CA . ILE B 2 180 ? -10.204 8.358 -49.818 1.00 17.54 180 ILE B CA 1
ATOM 4256 C C . ILE B 2 180 ? -8.791 8.885 -50.104 1.00 17.34 180 ILE B C 1
ATOM 4257 O O . ILE B 2 180 ? -8.016 8.262 -50.822 1.00 17.43 180 ILE B O 1
ATOM 4262 N N . ASP B 2 181 ? -8.448 10.031 -49.521 1.00 16.75 181 ASP B N 1
ATOM 4263 C CA . ASP B 2 181 ? -7.125 10.593 -49.743 1.00 18.21 181 ASP B CA 1
ATOM 4264 C C . ASP B 2 181 ? -6.026 9.658 -49.261 1.00 17.89 181 ASP B C 1
ATOM 4265 O O . ASP B 2 181 ? -5.009 9.561 -49.918 1.00 19.17 181 ASP B O 1
ATOM 4270 N N . PHE B 2 182 ? -6.212 9.017 -48.093 1.00 16.53 182 PHE B N 1
ATOM 4271 C CA . PHE B 2 182 ? -5.267 8.033 -47.608 1.00 17.23 182 PHE B CA 1
ATOM 4272 C C . PHE B 2 182 ? -5.039 6.956 -48.652 1.00 17.14 182 PHE B C 1
ATOM 4273 O O . PHE B 2 182 ? -3.867 6.629 -48.948 1.00 17.26 182 PHE B O 1
ATOM 4281 N N . LEU B 2 183 ? -6.115 6.411 -49.204 1.00 15.10 183 LEU B N 1
ATOM 4282 C CA . LEU B 2 183 ? -5.973 5.326 -50.157 1.00 14.97 183 LEU B CA 1
ATOM 4283 C C . LEU B 2 183 ? -5.296 5.775 -51.425 1.00 14.77 183 LEU B C 1
ATOM 4284 O O . LEU B 2 183 ? -4.444 5.065 -51.968 1.00 16.48 183 LEU B O 1
ATOM 4289 N N . ILE B 2 184 ? -5.619 6.980 -51.874 1.00 15.70 184 ILE B N 1
ATOM 4290 C CA . ILE B 2 184 ? -4.979 7.525 -53.067 1.00 16.38 184 ILE B CA 1
ATOM 4291 C C . ILE B 2 184 ? -3.493 7.731 -52.823 1.00 16.25 184 ILE B C 1
ATOM 4292 O O . ILE B 2 184 ? -2.680 7.406 -53.693 1.00 18.01 184 ILE B O 1
ATOM 4297 N N . LYS B 2 185 ? -3.148 8.283 -51.656 1.00 16.10 185 LYS B N 1
ATOM 4298 C CA . LYS B 2 185 ? -1.757 8.479 -51.258 1.00 18.65 185 LYS B CA 1
ATOM 4299 C C . LYS B 2 185 ? -0.961 7.176 -51.254 1.00 17.97 185 LYS B C 1
ATOM 4300 O O . LYS B 2 185 ? 0.232 7.181 -51.542 1.00 21.66 185 LYS B O 1
ATOM 4306 N N . LYS B 2 186 ? -1.651 6.050 -51.041 1.00 17.83 186 LYS B N 1
ATOM 4307 C CA . LYS B 2 186 ? -1.024 4.728 -51.084 1.00 18.67 186 LYS B CA 1
ATOM 4308 C C . LYS B 2 186 ? -1.126 4.029 -52.410 1.00 19.16 186 LYS B C 1
ATOM 4309 O O . LYS B 2 186 ? -0.728 2.873 -52.510 1.00 21.46 186 LYS B O 1
ATOM 4315 N N . GLY B 2 187 ? -1.624 4.701 -53.435 1.00 18.66 187 GLY B N 1
ATOM 4316 C CA . GLY B 2 187 ? -1.606 4.129 -54.778 1.00 19.61 187 GLY B CA 1
ATOM 4317 C C . GLY B 2 187 ? -2.895 3.574 -55.312 1.00 17.87 187 GLY B C 1
ATOM 4318 O O . GLY B 2 187 ? -2.888 2.918 -56.349 1.00 19.23 187 GLY B O 1
ATOM 4319 N N . ALA B 2 188 ? -4.024 3.916 -54.696 1.00 16.08 188 ALA B N 1
ATOM 4320 C CA . ALA B 2 188 ? -5.293 3.388 -55.199 1.00 17.53 188 ALA B CA 1
ATOM 4321 C C . ALA B 2 188 ? -5.556 3.791 -56.641 1.00 17.89 188 ALA B C 1
ATOM 4322 O O . ALA B 2 188 ? -5.426 4.946 -57.023 1.00 19.60 188 ALA B O 1
ATOM 4324 N N . ASP B 2 189 ? -5.985 2.806 -57.412 1.00 18.57 189 ASP B N 1
ATOM 4325 C CA . ASP B 2 189 ? -6.391 2.973 -58.815 1.00 18.89 189 ASP B CA 1
ATOM 4326 C C . ASP B 2 189 ? -7.826 3.475 -58.762 1.00 19.50 189 ASP B C 1
ATOM 4327 O O . ASP B 2 189 ? -8.618 2.911 -58.032 1.00 23.45 189 ASP B O 1
ATOM 4332 N N . LEU B 2 190 ? -8.141 4.514 -59.521 1.00 20.91 190 LEU B N 1
ATOM 4333 C CA . LEU B 2 190 ? -9.485 5.132 -59.549 1.00 20.17 190 LEU B CA 1
ATOM 4334 C C . LEU B 2 190 ? -10.450 4.536 -60.557 1.00 22.59 190 LEU B C 1
ATOM 4335 O O . LEU B 2 190 ? -11.673 4.726 -60.431 1.00 26.47 190 LEU B O 1
ATOM 4340 N N . LYS B 2 191 ? -9.933 3.786 -61.530 1.00 21.84 191 LYS B N 1
ATOM 4341 C CA . LYS B 2 191 ? -10.740 3.343 -62.678 1.00 23.36 191 LYS B CA 1
ATOM 4342 C C . LYS B 2 191 ? -11.251 1.908 -62.573 1.00 22.49 191 LYS B C 1
ATOM 4343 O O . LYS B 2 191 ? -11.875 1.410 -63.508 1.00 26.69 191 LYS B O 1
ATOM 4349 N N . LEU B 2 192 ? -11.007 1.237 -61.459 1.00 18.74 192 LEU B N 1
ATOM 4350 C CA . LEU B 2 192 ? -11.422 -0.162 -61.361 1.00 19.01 192 LEU B CA 1
ATOM 4351 C C . LEU B 2 192 ? -12.935 -0.268 -61.333 1.00 19.81 192 LEU B C 1
ATOM 4352 O O . LEU B 2 192 ? -13.624 0.595 -60.789 1.00 21.83 192 LEU B O 1
ATOM 4357 N N . LYS B 2 193 ? -13.435 -1.354 -61.887 1.00 20.11 193 LYS B N 1
ATOM 4358 C CA . LYS B 2 193 ? -14.840 -1.688 -61.786 1.00 20.23 193 LYS B CA 1
ATOM 4359 C C . LYS B 2 193 ? -14.992 -3.026 -61.074 1.00 18.62 193 LYS B C 1
ATOM 4360 O O . LYS B 2 193 ? -14.191 -3.941 -61.274 1.00 20.11 193 LYS B O 1
ATOM 4366 N N . ASN B 2 194 ? -16.024 -3.136 -60.239 1.00 18.04 194 ASN B N 1
ATOM 4367 C CA . ASN B 2 194 ? -16.349 -4.383 -59.580 1.00 18.00 194 ASN B CA 1
ATOM 4368 C C . ASN B 2 194 ? -17.058 -5.329 -60.537 1.00 19.18 194 ASN B C 1
ATOM 4369 O O . ASN B 2 194 ? -17.230 -5.030 -61.726 1.00 20.36 194 ASN B O 1
ATOM 4374 N N . LYS B 2 195 ? -17.449 -6.492 -60.014 1.00 19.22 195 LYS B N 1
ATOM 4375 C CA . LYS B 2 195 ? -18.050 -7.522 -60.856 1.00 20.12 195 LYS B CA 1
ATOM 4376 C C . LYS B 2 195 ? -19.477 -7.175 -61.347 1.00 23.59 195 LYS B C 1
ATOM 4377 O O . LYS B 2 195 ? -19.980 -7.819 -62.285 1.00 29.06 195 LYS B O 1
ATOM 4383 N N . LYS B 2 196 ? -20.093 -6.147 -60.748 1.00 22.18 196 LYS B N 1
ATOM 4384 C CA . LYS B 2 196 ? -21.344 -5.550 -61.225 1.00 23.57 196 LYS B CA 1
ATOM 4385 C C . LYS B 2 196 ? -21.120 -4.440 -62.256 1.00 23.87 196 LYS B C 1
ATOM 4386 O O . LYS B 2 196 ? -22.079 -3.869 -62.756 1.00 30.14 196 LYS B O 1
ATOM 4392 N N . GLY B 2 197 ? -19.862 -4.138 -62.574 1.00 22.52 197 GLY B N 1
ATOM 4393 C CA . GLY B 2 197 ? -19.525 -3.056 -63.491 1.00 23.08 197 GLY B CA 1
ATOM 4394 C C . GLY B 2 197 ? -19.519 -1.662 -62.893 1.00 22.33 197 GLY B C 1
ATOM 4395 O O . GLY B 2 197 ? -19.508 -0.672 -63.621 1.00 26.40 197 GLY B O 1
ATOM 4396 N N . GLN B 2 198 ? -19.540 -1.581 -61.570 1.00 20.59 198 GLN B N 1
ATOM 4397 C CA . GLN B 2 198 ? -19.582 -0.313 -60.859 1.00 20.75 198 GLN B CA 1
ATOM 4398 C C . GLN B 2 198 ? -18.182 0.186 -60.488 1.00 19.38 198 GLN B C 1
ATOM 4399 O O . GLN B 2 198 ? -17.310 -0.586 -60.103 1.00 19.23 198 GLN B O 1
ATOM 4405 N N . THR B 2 199 ? -17.986 1.492 -60.581 1.00 18.43 199 THR B N 1
ATOM 4406 C CA . THR B 2 199 ? -16.807 2.147 -60.023 1.00 19.25 199 THR B CA 1
ATOM 4407 C C . THR B 2 199 ? -17.020 2.473 -58.551 1.00 17.48 199 THR B C 1
ATOM 4408 O O . THR B 2 199 ? -18.131 2.356 -58.030 1.00 18.26 199 THR B O 1
ATOM 4412 N N . ALA B 2 200 ? -15.977 2.942 -57.881 1.00 16.38 200 ALA B N 1
ATOM 4413 C CA . ALA B 2 200 ? -16.099 3.416 -56.510 1.00 17.11 200 ALA B CA 1
ATOM 4414 C C . ALA B 2 200 ? -17.067 4.596 -56.416 1.00 15.83 200 ALA B C 1
ATOM 4415 O O . ALA B 2 200 ? -17.850 4.679 -55.489 1.00 16.17 200 ALA B O 1
ATOM 4417 N N . LEU B 2 201 ? -17.008 5.516 -57.368 1.00 17.24 201 LEU B N 1
ATOM 4418 C CA . LEU B 2 201 ? -17.959 6.621 -57.404 1.00 18.77 201 LEU B CA 1
ATOM 4419 C C . LEU B 2 201 ? -19.400 6.086 -57.495 1.00 18.64 201 LEU B C 1
ATOM 4420 O O . LEU B 2 201 ? -20.284 6.567 -56.783 1.00 19.50 201 LEU B O 1
ATOM 4425 N N . ASP B 2 202 ? -19.628 5.089 -58.358 1.00 18.51 202 ASP B N 1
ATOM 4426 C CA . ASP B 2 202 ? -20.956 4.502 -58.504 1.00 19.58 202 ASP B CA 1
ATOM 4427 C C . ASP B 2 202 ? -21.449 4.007 -57.124 1.00 19.48 202 ASP B C 1
ATOM 4428 O O . ASP B 2 202 ? -22.612 4.213 -56.759 1.00 20.81 202 ASP B O 1
ATOM 4433 N N . VAL B 2 203 ? -20.597 3.323 -56.372 1.00 18.15 203 VAL B N 1
ATOM 4434 C CA . VAL B 2 203 ? -21.070 2.748 -55.108 1.00 18.49 203 VAL B CA 1
ATOM 4435 C C . VAL B 2 203 ? -21.243 3.806 -54.030 1.00 17.62 203 VAL B C 1
ATOM 4436 O O . VAL B 2 203 ? -22.077 3.662 -53.146 1.00 18.89 203 VAL B O 1
ATOM 4440 N N . ALA B 2 204 ? -20.434 4.876 -54.071 1.00 17.01 204 ALA B N 1
ATOM 4441 C CA . ALA B 2 204 ? -20.681 6.008 -53.185 1.00 17.35 204 ALA B CA 1
ATOM 4442 C C . ALA B 2 204 ? -22.073 6.606 -53.383 1.00 17.81 204 ALA B C 1
ATOM 4443 O O . ALA B 2 204 ? -22.775 6.864 -52.428 1.00 19.36 204 ALA B O 1
ATOM 4445 N N . LYS B 2 205 ? -22.415 6.845 -54.633 1.00 18.10 205 LYS B N 1
ATOM 4446 C CA . LYS B 2 205 ? -23.723 7.386 -54.954 1.00 20.26 205 LYS B CA 1
ATOM 4447 C C . LYS B 2 205 ? -24.832 6.455 -54.490 1.00 20.92 205 LYS B C 1
ATOM 4448 O O . LYS B 2 205 ? -25.787 6.880 -53.872 1.00 23.16 205 LYS B O 1
ATOM 4454 N N . GLU B 2 206 ? -24.666 5.175 -54.749 1.00 21.00 206 GLU B N 1
ATOM 4455 C CA . GLU B 2 206 ? -25.655 4.182 -54.363 1.00 22.01 206 GLU B CA 1
ATOM 4456 C C . GLU B 2 206 ? -25.865 4.093 -52.840 1.00 21.86 206 GLU B C 1
ATOM 4457 O O . GLU B 2 206 ? -26.997 3.903 -52.386 1.00 24.48 206 GLU B O 1
ATOM 4463 N N . ALA B 2 207 ? -24.804 4.276 -52.061 1.00 21.56 207 ALA B N 1
ATOM 4464 C CA . ALA B 2 207 ? -24.861 4.260 -50.596 1.00 20.34 207 ALA B CA 1
ATOM 4465 C C . ALA B 2 207 ? -25.232 5.632 -49.992 1.00 20.37 207 ALA B C 1
ATOM 4466 O O . ALA B 2 207 ? -25.227 5.788 -48.757 1.00 22.14 207 ALA B O 1
ATOM 4468 N N . SER B 2 208 ? -25.519 6.621 -50.850 1.00 19.56 208 SER B N 1
ATOM 4469 C CA . SER B 2 208 ? -25.937 7.968 -50.421 1.00 20.59 208 SER B CA 1
ATOM 4470 C C . SER B 2 208 ? -24.857 8.657 -49.585 1.00 18.40 208 SER B C 1
ATOM 4471 O O . SER B 2 208 ? -25.156 9.430 -48.688 1.00 20.05 208 SER B O 1
ATOM 4474 N N . ASN B 2 209 ? -23.591 8.374 -49.899 1.00 17.46 209 ASN B N 1
ATOM 4475 C CA . ASN B 2 209 ? -22.474 9.057 -49.269 1.00 16.96 209 ASN B CA 1
ATOM 4476 C C . ASN B 2 209 ? -22.134 10.265 -50.055 1.00 17.04 209 ASN B C 1
ATOM 4477 O O . ASN B 2 209 ? -21.361 10.196 -50.999 1.00 16.73 209 ASN B O 1
ATOM 4482 N N . GLN B 2 210 ? -22.794 11.379 -49.730 1.00 17.53 210 GLN B N 1
ATOM 4483 C CA . GLN B 2 210 ? -22.620 12.601 -50.500 1.00 19.83 210 GLN B CA 1
ATOM 4484 C C . GLN B 2 210 ? -21.168 13.053 -50.491 1.00 18.70 210 GLN B C 1
ATOM 4485 O O . GLN B 2 210 ? -20.638 13.451 -51.525 1.00 19.78 210 GLN B O 1
ATOM 4491 N N . ASP B 2 211 ? -20.508 12.984 -49.335 1.00 18.44 211 ASP B N 1
ATOM 4492 C CA . ASP B 2 211 ? -19.162 13.545 -49.250 1.00 19.19 211 ASP B CA 1
ATOM 4493 C C . ASP B 2 211 ? -18.127 12.747 -50.050 1.00 18.67 211 ASP B C 1
ATOM 4494 O O . ASP B 2 211 ? -17.285 13.347 -50.697 1.00 20.30 211 ASP B O 1
ATOM 4499 N N . THR B 2 212 ? -18.166 11.413 -49.994 1.00 16.95 212 THR B N 1
ATOM 4500 C CA . THR B 2 212 ? -17.236 10.645 -50.797 1.00 16.71 212 THR B CA 1
ATOM 4501 C C . THR B 2 212 ? -17.589 10.683 -52.289 1.00 17.43 212 THR B C 1
ATOM 4502 O O . THR B 2 212 ? -16.680 10.676 -53.126 1.00 17.77 212 THR B O 1
ATOM 4506 N N . ALA B 2 213 ? -18.881 10.771 -52.628 1.00 18.36 213 ALA B N 1
ATOM 4507 C CA . ALA B 2 213 ? -19.260 10.827 -54.038 1.00 18.48 213 ALA B CA 1
ATOM 4508 C C . ALA B 2 213 ? -18.724 12.123 -54.638 1.00 19.76 213 ALA B C 1
ATOM 4509 O O . ALA B 2 213 ? -18.131 12.117 -55.721 1.00 20.63 213 ALA B O 1
ATOM 4511 N N . LYS B 2 214 ? -18.942 13.238 -53.935 1.00 20.32 214 LYS B N 1
ATOM 4512 C CA . LYS B 2 214 ? -18.431 14.530 -54.398 1.00 23.43 214 LYS B CA 1
ATOM 4513 C C . LYS B 2 214 ? -16.927 14.465 -54.604 1.00 22.18 214 LYS B C 1
ATOM 4514 O O . LYS B 2 214 ? -16.405 14.885 -55.638 1.00 25.03 214 LYS B O 1
ATOM 4520 N N . ALA B 2 215 ? -16.233 13.914 -53.605 1.00 21.07 215 ALA B N 1
ATOM 4521 C CA . ALA B 2 215 ? -14.775 13.817 -53.651 1.00 22.23 215 ALA B CA 1
ATOM 4522 C C . ALA B 2 215 ? -14.301 12.944 -54.805 1.00 20.87 215 ALA B C 1
ATOM 4523 O O . ALA B 2 215 ? -13.428 13.344 -55.564 1.00 22.63 215 ALA B O 1
ATOM 4525 N N . LEU B 2 216 ? -14.890 11.763 -54.940 1.00 19.29 216 LEU B N 1
ATOM 4526 C CA . LEU B 2 216 ? -14.498 10.857 -56.015 1.00 19.31 216 LEU B CA 1
ATOM 4527 C C . LEU B 2 216 ? -14.798 11.371 -57.418 1.00 19.96 216 LEU B C 1
ATOM 4528 O O . LEU B 2 216 ? -14.012 11.129 -58.343 1.00 21.92 216 LEU B O 1
ATOM 4533 N N . SER B 2 217 ? -15.875 12.144 -57.573 1.00 20.36 217 SER B N 1
ATOM 4534 C CA . SER B 2 217 ? -16.224 12.722 -58.872 1.00 22.62 217 SER B CA 1
ATOM 4535 C C . SER B 2 217 ? -15.111 13.582 -59.423 1.00 23.90 217 SER B C 1
ATOM 4536 O O . SER B 2 217 ? -14.948 13.657 -60.642 1.00 24.86 217 SER B O 1
ATOM 4539 N N . LYS B 2 218 ? -14.349 14.206 -58.507 1.00 22.88 218 LYS B N 1
ATOM 4540 C CA . LYS B 2 218 ? -13.308 15.177 -58.838 1.00 23.97 218 LYS B CA 1
ATOM 4541 C C . LYS B 2 218 ? -11.920 14.591 -58.927 1.00 24.61 218 LYS B C 1
ATOM 4542 O O . LYS B 2 218 ? -11.010 15.273 -59.405 1.00 25.57 218 LYS B O 1
ATOM 4548 N N . LYS B 2 219 ? -11.734 13.348 -58.501 1.00 23.99 219 LYS B N 1
ATOM 4549 C CA . LYS B 2 219 ? -10.376 12.795 -58.436 1.00 24.36 219 LYS B CA 1
ATOM 4550 C C . LYS B 2 219 ? -9.812 12.548 -59.797 1.00 21.51 219 LYS B C 1
ATOM 4551 O O . LYS B 2 219 ? -10.500 12.023 -60.672 1.00 25.78 219 LYS B O 1
ATOM 4557 N N . LYS B 2 220 ? -8.548 12.947 -59.982 1.00 20.70 220 LYS B N 1
ATOM 4558 C CA . LYS B 2 220 ? -7.813 12.660 -61.222 1.00 19.39 220 LYS B CA 1
ATOM 4559 C C . LYS B 2 220 ? -6.616 11.765 -60.984 1.00 19.12 220 LYS B C 1
ATOM 4560 O O . LYS B 2 220 ? -5.982 11.327 -61.973 1.00 19.22 220 LYS B O 1
#

Foldseek 3Di:
DKDFQWKWKFFLPDPVLDIDIDPNLLFKDFDFQLLLLLLVLVCCVVANQQHWQKWKWWWFADPVRAIEIEIEGRLQLQAAQLVLQQVLQLCVVVVHAEHEEYEYALSHQYDHQQLHPPQQPDDADDDPDSVVRFVVVQVCCVPPSQDARDPVVSVVSQVLQVVQPHHGDPHGHHHYHHYYYDHPVRDDRDPRIFMKIQIWGGNLLLLQSCQFSLGQSSQQSSCVVCPFQVSSQVVCCVVPVDHVRAWHDHGRRFAFPDDPVDTDGTMHGQSVSNVSQSSSQVSQVVVPHGLVSRFPQACQQCSGPRVPLDDLRHQFWTWGWRDYQFWTKMWGWGQAPQGIMTMITIMTHRCVVPVCRNVVNVVVVSVVVQVVRVVRHTGDHDDDHHDSRDGHHRVRRIGTD/DADPQLLVCLLVQPVVSNCVPPVVPPDDQCDADPQFDGSLLSNLLNLRQVNNVVVVVVVHDQLGAGNQQDTSLLSNLQNVSVVNNVVCLVSPHQQQGFHGDPFRAGSLLSCLQPPLVSNVSSCVVPLVLLCDGTPQQDGSLLVCLQPNALVSNVSSVVSPHDQPTATPVRDTSLRSSVVNVVVHSNVSSVPDD